Protein AF-0000000068091973 (afdb_homodimer)

Organism: Bordetella pertussis (strain Tohama I / ATCC BAA-589 / NCTC 13251) (NCBI:txid257313)

Solvent-accessible surface area (backbone atoms only — not comparable to full-atom values): 27776 Å² total; per-residue (Å²): 108,66,67,56,51,52,46,43,48,54,31,46,46,68,42,39,32,57,50,50,37,16,45,51,18,22,50,37,46,76,67,64,48,78,69,34,58,70,27,49,50,49,43,35,52,65,46,17,39,17,22,30,44,25,32,40,58,64,66,45,84,70,50,72,66,57,52,51,48,45,39,52,48,40,53,51,23,47,48,49,19,38,54,52,41,38,54,49,31,49,71,72,71,42,65,38,62,67,43,36,42,35,26,42,40,42,20,26,59,53,50,23,33,54,50,29,31,73,74,49,36,70,67,19,29,38,50,27,44,43,33,31,44,52,48,50,51,42,45,54,44,55,41,44,48,53,28,62,86,44,77,59,90,65,37,87,66,35,46,41,53,51,26,41,52,51,24,50,49,34,55,76,66,68,49,84,76,58,65,41,58,47,50,30,18,45,44,37,18,49,32,29,51,45,52,34,21,22,48,48,18,23,49,59,60,65,51,59,72,50,41,39,68,65,3,37,51,40,15,49,46,16,34,54,41,19,34,50,26,18,48,51,44,31,63,73,67,61,51,57,69,65,59,29,36,32,46,26,49,35,30,38,22,25,29,18,66,65,35,25,57,50,23,48,69,52,44,91,50,21,44,29,33,34,12,10,26,48,44,15,41,54,53,37,66,70,41,41,32,58,50,52,52,60,52,74,99,110,68,68,56,50,51,46,42,48,54,31,47,44,65,43,38,32,56,51,49,38,17,45,51,18,21,50,37,46,76,68,64,46,77,71,35,60,70,26,51,51,49,43,33,54,64,44,16,38,17,21,29,43,25,33,38,58,65,63,45,84,69,49,71,67,55,52,51,48,45,38,53,49,41,52,52,22,48,50,50,18,38,54,52,41,38,54,49,30,50,72,70,71,42,64,38,61,67,42,38,42,35,24,40,40,42,20,26,59,56,49,24,34,56,50,28,30,71,72,49,37,70,68,19,28,38,50,27,44,45,32,31,44,53,49,49,49,42,45,55,44,53,40,44,47,54,27,61,87,46,78,59,91,65,37,87,67,33,45,42,51,52,25,41,51,51,25,51,51,34,56,75,66,67,49,85,74,57,66,44,59,48,51,30,19,45,45,37,18,46,32,29,52,45,51,34,22,21,49,49,19,23,51,58,60,65,49,59,75,49,40,38,68,65,3,38,52,39,15,48,45,15,34,53,41,20,33,49,24,18,47,51,43,31,63,74,66,62,50,57,69,65,58,29,36,31,45,26,51,33,31,38,23,25,28,18,66,65,35,24,55,50,23,49,72,52,44,92,50,23,44,28,32,34,12,11,27,48,44,16,40,54,51,38,66,70,41,40,31,60,51,52,54,61,52,72,101

pLDDT: mean 88.25, std 8.77, range [48.44, 98.06]

Secondary structure (DSSP, 8-state):
-HHHHHHHHHHHHHHHHHHHHHHHHHHHHHTT----HHHHHHHIIIIIHHHHHHHHHHH----HHHHHHHHHHHHHHHHHHHHHHHHHHHHTT--HHHHHHHHH-B-IIIIIHHHHHHHHHHHHHHHHHHHHHHHHHIIIIIIHHTSTT---GGGGG-HHHHHHHHHHHHHHTTPPPPHHHHHHHHHHHTTHHHHHHHHHHHHHHHS-STTHHHHHHHHHHHHHHHHHHHHHHHHHHT--HHHHHHHHHHHT--B-HHHHHHHHHH-S-HHHHHHHHHHHHHHHHHHHHHHHHHHH-/-HHHHHHHHHHHHHHHHHHHHHHHHHHHHHTT----HHHHHHHIIIIIHHHHHHHHHHH----HHHHHHHHHHHHHHHHHHHHHHHHHHHHTT--HHHHHHHHH-B-IIIIIHHHHHHHHHHHHHHHHHHHHHHHHHIIIIIIHHTSTT---GGGGG-HHHHHHHHHHHHHHTTPPPPHHHHHHHHHHHTTHHHHHHHHHHHHHHHS-STTHHHHHHHHHHHHHHHHHHHHHHHHHHT--HHHHHHHHHHHT--B-HHHHHHHHHH-S-HHHHHHHHHHHHHHHHHHHHHHHHHHH-

Foldseek 3Di:
DVVVVVLLVVLLVLCVVLVVLLQLLLVCLVVVHDDPLVVLVCLLQQPQLLLLLLLLLQPPPDDPVLLVVLLVLLVQLLVQLLVVLLVVCVVVVHDSLLCSLQQRQFQLFQPVLVLQCSLQNSNLNSSSSSSVLSSQLCNQPPSLVSFPPRDDVCSVVGSNNVSNVVNSVCVVVVPDDDPVSSVSSVVSNVVNHSSSSSSNSNLLSPQDCALLVLLLVSLCSQQVSLLVSLQVSCVVSVRPLSSSLSSNSSSNGFGHPVSLVSSVVRHPCSNSSSSNRNNNNVVCSSCVSVSSVVSSD/DVVVVVLLVVLLVLCVVLVVLLQLLLVCLVVVHDDPLVVLVCLLQQPQLLLLLLLLLLPPPDDPVLLVVLLVLLVQLLVQLLVVLLVVCVVVVHDSLLCSLQQRQFQLFQPVLVLQCSLQNSNLNSSSSSSVLSSQLCNQPPSLVSFPPRDDVCSVVGSNNVSNVVSSVCVVVVPDDDPVSSVSSVVSNVVNHSSSSSSNSNLLSPQDCALLVLLLVSLCSQQVSLLVSLQVSCVVSVRPLSSSLSSNSSSNGFGHPVSLVSSVVRHPCSNSSSNNRNNNNVVCSSCVSVSSVVSSD

Sequence (594 aa):
MLAVVQFYWSAVVLLLPLLACAGIGAYWAKRDYPFGGTFITMLVTTVTTPALVFHTFVTTQLDDRALLAIAGASLLALLACALACAGLLRLFGLPVRTLLPTAFVPNAGNLGLPVSQLAFGDAGLSAAVAFFAVNSFVTHTIAVRMLPGANTPGSWKSPVLLASVAAVTLRALDIPVPDWLVATSRMLGAVTVPLMLLSLGHALALIPANGMRAGAVVAALRLAVGLAAGYAVVWLLGLPDLLAGALALQMAMPCAVVSYMYARRYTDVGDIAAGAVLVSTVVFLLLAPALLWFTRQMLAVVQFYWSAVVLLLPLLACAGIGAYWAKRDYPFGGTFITMLVTTVTTPALVFHTFVTTQLDDRALLAIAGASLLALLACALACAGLLRLFGLPVRTLLPTAFVPNAGNLGLPVSQLAFGDAGLSAAVAFFAVNSFVTHTIAVRMLPGANTPGSWKSPVLLASVAAVTLRALDIPVPDWLVATSRMLGAVTVPLMLLSLGHALALIPANGMRAGAVVAALRLAVGLAAGYAVVWLLGLPDLLAGALALQMAMPCAVVSYMYARRYTDVGDIAAGAVLVSTVVFLLLAPALLWFTRQ

InterPro domains:
  IPR004776 Membrane transport PIN-like [PF03547] (12-150)
  IPR004776 Membrane transport PIN-like [PF03547] (157-289)

Structure (mmCIF, N/CA/C/O backbone):
data_AF-0000000068091973-model_v1
#
loop_
_entity.id
_entity.type
_entity.pdbx_description
1 polymer 'Membrane protein'
#
loop_
_atom_site.group_PDB
_atom_site.id
_atom_site.type_symbol
_atom_site.label_atom_id
_atom_site.label_alt_id
_atom_site.label_comp_id
_atom_site.label_asym_id
_atom_site.label_entity_id
_atom_site.label_seq_id
_atom_site.pdbx_PDB_ins_code
_atom_site.Cartn_x
_atom_site.Cartn_y
_atom_site.Cartn_z
_atom_site.occupancy
_atom_site.B_iso_or_equiv
_atom_site.auth_seq_id
_atom_site.auth_comp_id
_atom_site.auth_asym_id
_atom_site.auth_atom_id
_atom_site.pdbx_PDB_model_num
ATOM 1 N N . MET A 1 1 ? 8.594 35.375 -17.594 1 50.03 1 MET A N 1
ATOM 2 C CA . MET A 1 1 ? 7.285 34.719 -17.719 1 50.03 1 MET A CA 1
ATOM 3 C C . MET A 1 1 ? 7.422 33.281 -18.156 1 50.03 1 MET A C 1
ATOM 5 O O . MET A 1 1 ? 6.805 32.375 -17.578 1 50.03 1 MET A O 1
ATOM 9 N N . LEU A 1 2 ? 8.359 33.031 -19.094 1 57.06 2 LEU A N 1
ATOM 10 C CA . LEU A 1 2 ? 8.562 31.672 -19.609 1 57.06 2 LEU A CA 1
ATOM 11 C C . LEU A 1 2 ? 9.25 30.781 -18.578 1 57.06 2 LEU A C 1
ATOM 13 O O . LEU A 1 2 ? 8.898 29.625 -18.422 1 57.06 2 LEU A O 1
ATOM 17 N N . ALA A 1 3 ? 10.133 31.453 -17.969 1 63.72 3 ALA A N 1
ATOM 18 C CA . ALA A 1 3 ? 10.875 30.734 -16.938 1 63.72 3 ALA A CA 1
ATOM 19 C C . ALA A 1 3 ? 9.969 30.344 -15.781 1 63.72 3 ALA A C 1
ATOM 21 O O . ALA A 1 3 ? 10.102 29.25 -15.227 1 63.72 3 ALA A O 1
ATOM 22 N N . VAL A 1 4 ? 9.039 31.188 -15.398 1 60.78 4 VAL A N 1
ATOM 23 C CA . VAL A 1 4 ? 8.086 30.922 -14.328 1 60.78 4 VAL A CA 1
ATOM 24 C C . VAL A 1 4 ? 7.125 29.812 -14.758 1 60.78 4 VAL A C 1
ATOM 26 O O . VAL A 1 4 ? 6.805 28.922 -13.969 1 60.78 4 VAL A O 1
ATOM 29 N N . VAL A 1 5 ? 6.699 29.922 -15.992 1 70.81 5 VAL A N 1
ATOM 30 C CA . VAL A 1 5 ? 5.785 28.922 -16.531 1 70.81 5 VAL A CA 1
ATOM 31 C C . VAL A 1 5 ? 6.473 27.562 -16.578 1 70.81 5 VAL A C 1
ATOM 33 O O . VAL A 1 5 ? 5.867 26.531 -16.234 1 70.81 5 VAL A O 1
ATOM 36 N N . GLN A 1 6 ? 7.699 27.562 -17.031 1 71.94 6 GLN A N 1
ATOM 37 C CA . GLN A 1 6 ? 8.461 26.328 -17.078 1 71.94 6 GLN A CA 1
ATOM 38 C C . GLN A 1 6 ? 8.656 25.734 -15.688 1 71.94 6 GLN A C 1
ATOM 40 O O . GLN A 1 6 ? 8.578 24.516 -15.508 1 71.94 6 GLN A O 1
ATOM 45 N N . PHE A 1 7 ? 8.867 26.625 -14.859 1 69.38 7 PHE A N 1
ATOM 46 C CA . PHE A 1 7 ? 9.062 26.188 -13.484 1 69.38 7 PHE A CA 1
ATOM 47 C C . PHE A 1 7 ? 7.766 25.609 -12.914 1 69.38 7 PHE A C 1
ATOM 49 O O . PHE A 1 7 ? 7.773 24.547 -12.289 1 69.38 7 PHE A O 1
ATOM 56 N N . TYR A 1 8 ? 6.773 26.359 -13.148 1 72.88 8 TYR A N 1
ATOM 57 C CA . TYR A 1 8 ? 5.473 25.906 -12.656 1 72.88 8 TYR A CA 1
ATOM 58 C C . TYR A 1 8 ? 5.109 24.547 -13.258 1 72.88 8 TYR A C 1
ATOM 60 O O . TYR A 1 8 ? 4.625 23.656 -12.547 1 72.88 8 TYR A O 1
ATOM 68 N N . TRP A 1 9 ? 5.477 24.359 -14.422 1 75.44 9 TRP A N 1
ATOM 69 C CA . TRP A 1 9 ? 5.18 23.094 -15.094 1 75.44 9 TRP A CA 1
ATOM 70 C C . TRP A 1 9 ? 6.008 21.969 -14.5 1 75.44 9 TRP A C 1
ATOM 72 O O . TRP A 1 9 ? 5.496 20.859 -14.281 1 75.44 9 TRP A O 1
ATOM 82 N N . SER A 1 10 ? 7.203 22.281 -14.289 1 72.94 10 SER A N 1
ATOM 83 C CA . SER A 1 10 ? 8.086 21.281 -13.711 1 72.94 10 SER A CA 1
ATOM 84 C C . SER A 1 10 ? 7.609 20.859 -12.32 1 72.94 10 SER A C 1
ATOM 86 O O . SER A 1 10 ? 7.699 19.688 -11.961 1 72.94 10 SER A O 1
ATOM 88 N N . ALA A 1 11 ? 7.082 21.828 -11.672 1 71 11 ALA A N 1
ATOM 89 C CA . ALA A 1 11 ? 6.594 21.547 -10.32 1 71 11 ALA A CA 1
ATOM 90 C C . ALA A 1 11 ? 5.297 20.734 -10.367 1 71 11 ALA A C 1
ATOM 92 O O . ALA A 1 11 ? 5.09 19.844 -9.547 1 71 11 ALA A O 1
ATOM 93 N N . VAL A 1 12 ? 4.535 21.109 -11.312 1 77.38 12 VAL A N 1
ATOM 94 C CA . VAL A 1 12 ? 3.287 20.375 -11.477 1 77.38 12 VAL A CA 1
ATOM 95 C C . VAL A 1 12 ? 3.592 18.922 -11.82 1 77.38 12 VAL A C 1
ATOM 97 O O . VAL A 1 12 ? 2.953 18 -11.297 1 77.38 12 VAL A O 1
ATOM 100 N N . VAL A 1 13 ? 4.531 18.781 -12.594 1 77.25 13 VAL A N 1
ATOM 101 C CA . VAL A 1 13 ? 4.926 17.438 -13.008 1 77.25 13 VAL A CA 1
ATOM 102 C C . VAL A 1 13 ? 5.406 16.656 -11.789 1 77.25 13 VAL A C 1
ATOM 104 O O . VAL A 1 13 ? 5.145 15.453 -11.688 1 77.25 13 VAL A O 1
ATOM 107 N N . LEU A 1 14 ? 5.934 17.375 -10.898 1 75.81 14 LEU A N 1
ATOM 108 C CA . LEU A 1 14 ? 6.438 16.734 -9.688 1 75.81 14 LEU A CA 1
ATOM 109 C C . LEU A 1 14 ? 5.285 16.25 -8.812 1 75.81 14 LEU A C 1
ATOM 111 O O . LEU A 1 14 ? 5.426 15.258 -8.086 1 75.81 14 LEU A O 1
ATOM 115 N N . LEU A 1 15 ? 4.18 16.906 -8.953 1 83.31 15 LEU A N 1
ATOM 116 C CA . LEU A 1 15 ? 3.047 16.578 -8.094 1 83.31 15 LEU A CA 1
ATOM 117 C C . LEU A 1 15 ? 2.098 15.609 -8.797 1 83.31 15 LEU A C 1
ATOM 119 O O . LEU A 1 15 ? 1.145 15.117 -8.188 1 83.31 15 LEU A O 1
ATOM 123 N N . LEU A 1 16 ? 2.371 15.273 -9.969 1 87.62 16 LEU A N 1
ATOM 124 C CA . LEU A 1 16 ? 1.455 14.492 -10.781 1 87.62 16 LEU A CA 1
ATOM 125 C C . LEU A 1 16 ? 1.216 13.117 -10.164 1 87.62 16 LEU A C 1
ATOM 127 O O . LEU A 1 16 ? 0.094 12.609 -10.188 1 87.62 16 LEU A O 1
ATOM 131 N N . PRO A 1 17 ? 2.283 12.484 -9.594 1 88.19 17 PRO A N 1
ATOM 132 C CA . PRO A 1 17 ? 2.004 11.195 -8.953 1 88.19 17 PRO A CA 1
ATOM 133 C C . PRO A 1 17 ? 0.968 11.305 -7.836 1 88.19 17 PRO A C 1
ATOM 135 O O . PRO A 1 17 ? 0.087 10.445 -7.719 1 88.19 17 PRO A O 1
ATOM 138 N N . LEU A 1 18 ? 1.086 12.336 -7.082 1 86.88 18 LEU A N 1
ATOM 139 C CA . LEU A 1 18 ? 0.144 12.539 -5.988 1 86.88 18 LEU A CA 1
ATOM 140 C C . LEU A 1 18 ? -1.254 12.828 -6.523 1 86.88 18 LEU A C 1
ATOM 142 O O . LEU A 1 18 ? -2.238 12.273 -6.031 1 86.88 18 LEU A O 1
ATOM 146 N N . LEU A 1 19 ? -1.285 13.664 -7.539 1 88.5 19 LEU A N 1
ATOM 147 C CA . LEU A 1 19 ? -2.557 14.031 -8.148 1 88.5 19 LEU A CA 1
ATOM 148 C C . LEU A 1 19 ? -3.201 12.828 -8.828 1 88.5 19 LEU A C 1
ATOM 150 O O . LEU A 1 19 ? -4.426 12.688 -8.828 1 88.5 19 LEU A O 1
ATOM 154 N N . ALA A 1 20 ? -2.377 12.023 -9.406 1 93 20 ALA A N 1
ATOM 155 C CA . ALA A 1 20 ? -2.889 10.82 -10.055 1 93 20 ALA A CA 1
ATOM 156 C C . ALA A 1 20 ? -3.535 9.875 -9.047 1 93 20 ALA A C 1
ATOM 158 O O . ALA A 1 20 ? -4.625 9.352 -9.289 1 93 20 ALA A O 1
ATOM 159 N N . CYS A 1 21 ? -2.898 9.641 -7.93 1 92.31 21 CYS A N 1
ATOM 160 C CA . CYS A 1 21 ? -3.451 8.773 -6.898 1 92.31 21 CYS A CA 1
ATOM 161 C C . CYS A 1 21 ? -4.758 9.336 -6.355 1 92.31 21 CYS A C 1
ATOM 163 O O . CYS A 1 21 ? -5.754 8.625 -6.254 1 92.31 21 CYS A O 1
ATOM 165 N N . ALA A 1 22 ? -4.719 10.625 -6.031 1 90.19 22 ALA A N 1
ATOM 166 C CA . ALA A 1 22 ? -5.938 11.273 -5.547 1 90.19 22 ALA A CA 1
ATOM 167 C C . ALA A 1 22 ? -7.035 11.234 -6.605 1 90.19 22 ALA A C 1
ATOM 169 O O . ALA A 1 22 ? -8.211 11.086 -6.281 1 90.19 22 ALA A O 1
ATOM 170 N N . GLY A 1 23 ? -6.633 11.43 -7.836 1 94.12 23 GLY A N 1
ATOM 171 C CA . GLY A 1 23 ? -7.59 11.375 -8.93 1 94.12 23 GLY A CA 1
ATOM 172 C C . GLY A 1 23 ? -8.289 10.031 -9.039 1 94.12 23 GLY A C 1
ATOM 173 O O . GLY A 1 23 ? -9.492 9.977 -9.312 1 94.12 23 GLY A O 1
ATOM 174 N N . ILE A 1 24 ? -7.582 8.984 -8.906 1 95.94 24 ILE A N 1
ATOM 175 C CA . ILE A 1 24 ? -8.172 7.652 -8.93 1 95.94 24 ILE A CA 1
ATOM 176 C C . ILE A 1 24 ? -9.203 7.523 -7.812 1 95.94 24 ILE A C 1
ATOM 178 O O . ILE A 1 24 ? -10.305 7.012 -8.031 1 95.94 24 ILE A O 1
ATOM 182 N N . GLY A 1 25 ? -8.82 7.984 -6.621 1 94.31 25 GLY A N 1
ATOM 183 C CA . GLY A 1 25 ? -9.781 7.98 -5.527 1 94.31 25 GLY A CA 1
ATOM 184 C C . GLY A 1 25 ? -11.039 8.766 -5.832 1 94.31 25 GLY A C 1
ATOM 185 O O . GLY A 1 25 ? -12.148 8.297 -5.566 1 94.31 25 GLY A O 1
ATOM 186 N N . ALA A 1 26 ? -10.859 9.898 -6.402 1 94.12 26 ALA A N 1
ATOM 187 C CA . ALA A 1 26 ? -11.992 10.742 -6.766 1 94.12 26 ALA A CA 1
ATOM 188 C C . ALA A 1 26 ? -12.867 10.062 -7.82 1 94.12 26 ALA A C 1
ATOM 190 O O . ALA A 1 26 ? -14.102 10.109 -7.738 1 94.12 26 ALA A O 1
ATOM 191 N N . TYR A 1 27 ? -12.188 9.477 -8.758 1 96.62 27 TYR A N 1
ATOM 192 C CA . TYR A 1 27 ? -12.906 8.75 -9.805 1 96.62 27 TYR A CA 1
ATOM 193 C C . TYR A 1 27 ? -13.742 7.621 -9.211 1 96.62 27 TYR A C 1
ATOM 195 O O . TYR A 1 27 ? -14.883 7.406 -9.617 1 96.62 27 TYR A O 1
ATOM 203 N N . TRP A 1 28 ? -13.188 6.887 -8.328 1 95.75 28 TRP A N 1
ATOM 204 C CA . TRP A 1 28 ? -13.906 5.789 -7.695 1 95.75 28 TRP A CA 1
ATOM 205 C C . TRP A 1 28 ? -15.117 6.301 -6.926 1 95.75 28 TRP A C 1
ATOM 207 O O . TRP A 1 28 ? -16.172 5.652 -6.902 1 95.75 28 TRP A O 1
ATOM 217 N N . ALA A 1 29 ? -14.922 7.43 -6.273 1 93.94 29 ALA A N 1
ATOM 218 C CA . ALA A 1 29 ? -16.047 8.031 -5.559 1 93.94 29 ALA A CA 1
ATOM 219 C C . ALA A 1 29 ? 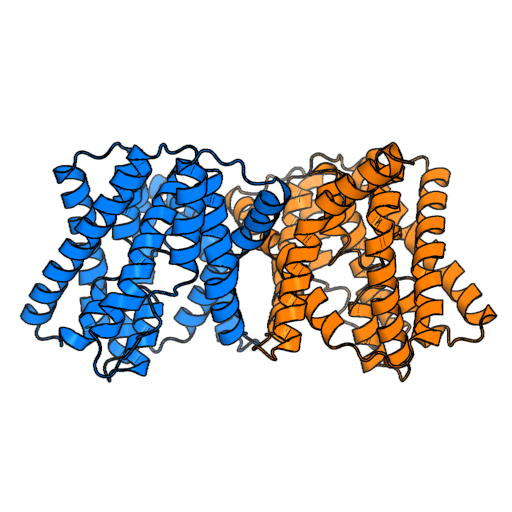-17.172 8.398 -6.52 1 93.94 29 ALA A C 1
ATOM 221 O O . ALA A 1 29 ? -18.328 8.078 -6.262 1 93.94 29 ALA A O 1
ATOM 222 N N . LYS A 1 30 ? -16.875 8.992 -7.594 1 94.5 30 LYS A N 1
ATOM 223 C CA . LYS A 1 30 ? -17.859 9.461 -8.555 1 94.5 30 LYS A CA 1
ATOM 224 C C . LYS A 1 30 ? -18.578 8.289 -9.219 1 94.5 30 LYS A C 1
ATOM 226 O O . LYS A 1 30 ? -19.766 8.398 -9.578 1 94.5 30 LYS A O 1
ATOM 231 N N . ARG A 1 31 ? -17.938 7.191 -9.375 1 95.62 31 ARG A N 1
ATOM 232 C CA . ARG A 1 31 ? -18.531 6.016 -10.008 1 95.62 31 ARG A CA 1
ATOM 233 C C . ARG A 1 31 ? -19.203 5.117 -8.977 1 95.62 31 ARG A C 1
ATOM 235 O O . ARG A 1 31 ? -19.766 4.07 -9.328 1 95.62 31 ARG A O 1
ATOM 242 N N . ASP A 1 32 ? -19.062 5.461 -7.762 1 93.31 32 ASP A N 1
ATOM 243 C CA . ASP A 1 32 ? -19.688 4.738 -6.648 1 93.31 32 ASP A CA 1
ATOM 244 C C . ASP A 1 32 ? -19.141 3.311 -6.559 1 93.31 32 ASP A C 1
ATOM 246 O O . ASP A 1 32 ? -19.922 2.363 -6.402 1 93.31 32 ASP A O 1
ATOM 250 N N . TYR A 1 33 ? -17.906 3.207 -6.84 1 92.44 33 TYR A N 1
ATOM 251 C CA . TYR A 1 33 ? -17.266 1.912 -6.633 1 92.44 33 TYR A CA 1
ATOM 252 C C . TYR A 1 33 ? -17.094 1.611 -5.148 1 92.44 33 TYR A C 1
ATOM 254 O O . TYR A 1 33 ? -17.062 2.527 -4.324 1 92.44 33 TYR A O 1
ATOM 262 N N . PRO A 1 34 ? -17.125 0.34 -4.836 1 89.94 34 PRO A N 1
ATOM 263 C CA . PRO A 1 34 ? -16.875 0.006 -3.432 1 89.94 34 PRO A CA 1
ATOM 264 C C . PRO A 1 34 ? -15.57 0.614 -2.91 1 89.94 34 PRO A C 1
ATOM 266 O O . PRO A 1 34 ? -14.531 0.501 -3.561 1 89.94 34 PRO A O 1
ATOM 269 N N . PHE A 1 35 ? -15.867 1.402 -1.882 1 87 35 PHE A N 1
ATOM 270 C CA . PHE A 1 35 ? -14.711 2.041 -1.261 1 87 35 PHE A CA 1
ATOM 271 C C . PHE A 1 35 ? -14.617 1.669 0.214 1 87 35 PHE A C 1
ATOM 273 O O . PHE A 1 35 ? -15.633 1.606 0.911 1 87 35 PHE A O 1
ATOM 280 N N . GLY A 1 36 ? -13.797 0.913 0.688 1 87.5 36 GLY A N 1
ATOM 281 C CA . GLY A 1 36 ? -13.531 0.429 2.033 1 87.5 36 GLY A CA 1
ATOM 282 C C . GLY A 1 36 ? -12.953 1.49 2.945 1 87.5 36 GLY A C 1
ATOM 283 O O . GLY A 1 36 ? -11.898 1.284 3.551 1 87.5 36 GLY A O 1
ATOM 284 N N . GLY A 1 37 ? -13.758 2.547 3.104 1 86.56 37 GLY A N 1
ATOM 285 C CA . GLY A 1 37 ? -13.25 3.664 3.889 1 86.56 37 GLY A CA 1
ATOM 286 C C . GLY A 1 37 ? -12.875 3.273 5.305 1 86.56 37 GLY A C 1
ATOM 287 O O . GLY A 1 37 ? -11.812 3.656 5.797 1 86.56 37 GLY A O 1
ATOM 288 N N . THR A 1 38 ? -13.758 2.543 5.98 1 86.62 38 THR A N 1
ATOM 289 C CA . THR A 1 38 ? -13.492 2.102 7.344 1 86.62 38 THR A CA 1
ATOM 290 C C . THR A 1 38 ? -12.266 1.203 7.398 1 86.62 38 THR A C 1
ATOM 292 O O . THR A 1 38 ? -11.422 1.341 8.289 1 86.62 38 THR A O 1
ATOM 295 N N . PHE A 1 39 ? -12.125 0.363 6.484 1 92.19 39 PHE A N 1
ATOM 296 C CA . PHE A 1 39 ? -10.961 -0.514 6.391 1 92.19 39 PHE A CA 1
ATOM 297 C C . PHE A 1 39 ? -9.688 0.297 6.199 1 92.19 39 PHE A C 1
ATOM 299 O O . PHE A 1 39 ? -8.695 0.075 6.895 1 92.19 39 PHE A O 1
ATOM 306 N N . ILE A 1 40 ? -9.719 1.221 5.23 1 91.19 40 ILE A N 1
ATOM 307 C CA . ILE A 1 40 ? -8.539 2.027 4.926 1 91.19 40 ILE A CA 1
ATOM 308 C C . ILE A 1 40 ? -8.102 2.795 6.176 1 91.19 40 ILE A C 1
ATOM 310 O O . ILE A 1 40 ? -6.922 2.795 6.527 1 91.19 40 ILE A O 1
ATOM 314 N N . THR A 1 41 ? -9.047 3.379 6.785 1 82.75 41 THR A N 1
ATOM 315 C CA . THR A 1 41 ? -8.75 4.188 7.961 1 82.75 41 THR A CA 1
ATOM 316 C C . THR A 1 41 ? -8.109 3.334 9.055 1 82.75 41 THR A C 1
ATOM 318 O O . THR A 1 41 ? -7.09 3.715 9.633 1 82.75 41 THR A O 1
ATOM 321 N N . MET A 1 42 ? -8.688 2.238 9.312 1 87.94 42 MET A N 1
ATOM 322 C CA . MET A 1 42 ? -8.156 1.358 10.344 1 87.94 42 MET A CA 1
ATOM 323 C C . MET A 1 42 ? -6.773 0.84 9.969 1 87.94 42 MET A C 1
ATOM 325 O O . MET A 1 42 ? -5.863 0.816 10.797 1 87.94 42 MET A O 1
ATOM 329 N N . LEU A 1 43 ? -6.641 0.429 8.758 1 92.81 43 LEU A N 1
ATOM 330 C CA . LEU A 1 43 ? -5.363 -0.103 8.297 1 92.81 43 LEU A CA 1
ATOM 331 C C . LEU A 1 43 ? -4.27 0.953 8.398 1 92.81 43 LEU A C 1
ATOM 333 O O . LEU A 1 43 ? -3.189 0.685 8.93 1 92.81 43 LEU A O 1
ATOM 337 N N . VAL A 1 44 ? -4.523 2.111 7.914 1 88.81 44 VAL A N 1
ATOM 338 C CA . VAL A 1 44 ? -3.529 3.178 7.844 1 88.81 44 VAL A CA 1
ATOM 339 C C . VAL A 1 44 ? -3.178 3.648 9.25 1 88.81 44 VAL A C 1
ATOM 341 O O . VAL A 1 44 ? -2.004 3.859 9.57 1 88.81 44 VAL A O 1
ATOM 344 N N . THR A 1 45 ? -4.133 3.764 10.117 1 83.94 45 THR A N 1
ATOM 345 C CA . THR A 1 45 ? -3.898 4.352 11.43 1 83.94 45 THR A CA 1
ATOM 346 C C . THR A 1 45 ? -3.256 3.334 12.367 1 83.94 45 THR A C 1
ATOM 348 O O . THR A 1 45 ? -2.463 3.699 13.234 1 83.94 45 THR A O 1
ATOM 351 N N . THR A 1 46 ? -3.592 2.076 12.188 1 90.12 46 THR A N 1
ATOM 352 C CA . THR A 1 46 ? -3.17 1.127 13.211 1 90.12 46 THR A CA 1
ATOM 353 C C . THR A 1 46 ? -1.998 0.284 12.719 1 90.12 46 THR A C 1
ATOM 355 O O . THR A 1 46 ? -1.262 -0.296 13.516 1 90.12 46 THR A O 1
ATOM 358 N N . VAL A 1 47 ? -1.805 0.267 11.438 1 95 47 VAL A N 1
ATOM 359 C CA . VAL A 1 47 ? -0.801 -0.683 10.969 1 95 47 VAL A CA 1
ATOM 360 C C . VAL A 1 47 ? 0.236 0.041 10.109 1 95 47 VAL A C 1
ATOM 362 O O . VAL A 1 47 ? 1.406 0.137 10.492 1 95 47 VAL A O 1
ATOM 365 N N . THR A 1 48 ? -0.198 0.627 8.992 1 94.19 48 THR A N 1
ATOM 366 C CA . THR A 1 48 ? 0.764 1.02 7.969 1 94.19 48 THR A CA 1
ATOM 367 C C . THR A 1 48 ? 1.457 2.324 8.352 1 94.19 48 THR A C 1
ATOM 369 O O . THR A 1 48 ? 2.641 2.512 8.062 1 94.19 48 THR A O 1
ATOM 372 N N . THR A 1 49 ? 0.734 3.258 8.961 1 88.69 49 THR A N 1
ATOM 373 C CA . THR A 1 49 ? 1.379 4.5 9.375 1 88.69 49 THR A CA 1
ATOM 374 C C . THR A 1 49 ? 2.379 4.242 10.5 1 88.69 49 THR A C 1
ATOM 376 O O . THR A 1 49 ? 3.514 4.719 10.445 1 88.69 49 THR A O 1
ATOM 379 N N . PRO A 1 50 ? 1.969 3.57 11.523 1 92.19 50 PRO A N 1
ATOM 380 C CA . PRO A 1 50 ? 2.971 3.225 12.531 1 92.19 50 PRO A CA 1
ATOM 381 C C . PRO A 1 50 ? 4.191 2.523 11.938 1 92.19 50 PRO A C 1
ATOM 383 O O . PRO A 1 50 ? 5.32 2.783 12.359 1 92.19 50 PRO A O 1
ATOM 386 N N . ALA A 1 51 ? 3.949 1.649 11.008 1 95.12 51 ALA A N 1
ATOM 387 C CA . ALA A 1 51 ? 5.062 0.975 10.344 1 95.12 51 ALA A CA 1
ATOM 388 C C . ALA A 1 51 ? 5.945 1.974 9.602 1 95.12 51 ALA A C 1
ATOM 390 O O . ALA A 1 51 ? 7.172 1.861 9.625 1 95.12 51 ALA A O 1
ATOM 391 N N . LEU A 1 52 ? 5.352 2.863 8.938 1 90.62 52 LEU A N 1
ATOM 392 C CA . LEU A 1 52 ? 6.09 3.893 8.211 1 90.62 52 LEU A CA 1
ATOM 393 C C . LEU A 1 52 ? 6.949 4.719 9.164 1 90.62 52 LEU A C 1
ATOM 395 O O . LEU A 1 52 ? 8.125 4.957 8.891 1 90.62 52 LEU A O 1
ATOM 399 N N . VAL A 1 53 ? 6.316 5.152 10.227 1 89.12 53 VAL A N 1
ATOM 400 C CA . VAL A 1 53 ? 7.008 5.969 11.219 1 89.12 53 VAL A CA 1
ATOM 401 C C . VAL A 1 53 ? 8.18 5.184 11.805 1 89.12 53 VAL A C 1
ATOM 403 O O . VAL A 1 53 ? 9.305 5.695 11.883 1 89.12 53 VAL A O 1
ATOM 406 N N . PHE A 1 54 ? 7.879 3.959 12.219 1 93.81 54 PHE A N 1
ATOM 407 C CA . PHE A 1 54 ? 8.922 3.1 12.766 1 93.81 54 PHE A CA 1
ATOM 408 C C . PHE A 1 54 ? 10.062 2.926 11.766 1 93.81 54 PHE A C 1
ATOM 410 O O . PHE A 1 54 ? 11.227 3.119 12.109 1 93.81 54 PHE A O 1
ATOM 417 N N . HIS A 1 55 ? 9.766 2.6 10.57 1 92.69 55 HIS A N 1
ATOM 418 C CA . HIS A 1 55 ? 10.766 2.377 9.531 1 92.69 55 HIS A CA 1
ATOM 419 C C . HIS A 1 55 ? 11.602 3.633 9.289 1 92.69 55 HIS A C 1
ATOM 421 O O . HIS A 1 55 ? 12.828 3.561 9.188 1 92.69 55 HIS A O 1
ATOM 427 N N . THR A 1 56 ? 10.945 4.707 9.133 1 87.31 56 THR A N 1
ATOM 428 C CA . THR A 1 56 ? 11.609 5.969 8.82 1 87.31 56 THR A CA 1
ATOM 429 C C . THR A 1 56 ? 12.594 6.352 9.922 1 87.31 56 THR A C 1
ATOM 431 O O . THR A 1 56 ? 13.727 6.75 9.641 1 87.31 56 THR A O 1
ATOM 434 N N . PHE A 1 57 ? 12.203 6.16 11.148 1 88.19 57 PHE A N 1
ATOM 435 C CA . PHE A 1 57 ? 13.055 6.578 12.258 1 88.19 57 PHE A CA 1
ATOM 436 C C . PHE A 1 57 ? 14.227 5.617 12.43 1 88.19 57 PHE A C 1
ATOM 438 O O . PHE A 1 57 ? 15.328 6.031 12.797 1 88.19 57 PHE A O 1
ATOM 445 N N . VAL A 1 58 ? 13.984 4.402 12.172 1 90.88 58 VAL A N 1
ATOM 446 C CA . VAL A 1 58 ? 15.055 3.438 12.398 1 90.88 58 VAL A CA 1
ATOM 447 C C . VAL A 1 58 ? 16.047 3.479 11.242 1 90.88 58 VAL A C 1
ATOM 449 O O . VAL A 1 58 ? 17.188 3.02 11.367 1 90.88 58 VAL A O 1
ATOM 452 N N . THR A 1 59 ? 15.68 4.004 10.133 1 87.88 59 THR A N 1
ATOM 453 C CA . THR A 1 59 ? 16.562 3.967 8.977 1 87.88 59 THR A CA 1
ATOM 454 C C . THR A 1 59 ? 17.062 5.371 8.633 1 87.88 59 THR A C 1
ATOM 456 O O . THR A 1 59 ? 17.938 5.535 7.777 1 87.88 59 THR A O 1
ATOM 459 N N . THR A 1 60 ? 16.5 6.332 9.242 1 85.44 60 THR A N 1
ATOM 460 C CA . THR A 1 60 ? 16.844 7.703 8.891 1 85.44 60 THR A CA 1
ATOM 461 C C . THR A 1 60 ? 18.312 7.98 9.188 1 85.44 60 THR A C 1
ATOM 463 O O . THR A 1 60 ? 18.906 7.383 10.094 1 85.44 60 THR A O 1
ATOM 466 N N . GLN A 1 61 ? 18.828 8.906 8.352 1 81.88 61 GLN A N 1
ATOM 467 C CA . GLN A 1 61 ? 20.203 9.328 8.555 1 81.88 61 GLN A CA 1
ATOM 468 C C . GLN A 1 61 ? 20.281 10.594 9.406 1 81.88 61 GLN A C 1
ATOM 470 O O . GLN A 1 61 ? 21.359 11.062 9.742 1 81.88 61 GLN A O 1
ATOM 475 N N . LEU A 1 62 ? 19.141 11.148 9.719 1 84.31 62 LEU A N 1
ATOM 476 C CA . LEU A 1 62 ? 19.125 12.32 10.586 1 84.31 62 LEU A CA 1
ATOM 477 C C . LEU A 1 62 ? 19.625 11.969 11.984 1 84.31 62 LEU A C 1
ATOM 479 O O . LEU A 1 62 ? 19.297 10.898 12.508 1 84.31 62 LEU A O 1
ATOM 483 N N . ASP A 1 63 ? 20.484 12.789 12.477 1 86 63 ASP A N 1
ATOM 484 C CA . ASP A 1 63 ? 20.969 12.531 13.828 1 86 63 ASP A CA 1
ATOM 485 C C . ASP A 1 63 ? 19.906 12.852 14.875 1 86 63 ASP A C 1
ATOM 487 O O . ASP A 1 63 ? 18.875 13.469 14.555 1 86 63 ASP A O 1
ATOM 491 N N . ASP A 1 64 ? 20.141 12.445 16.125 1 84.56 64 ASP A N 1
ATOM 492 C CA . ASP A 1 64 ? 19.172 12.578 17.203 1 84.56 64 ASP A CA 1
ATOM 493 C C . ASP A 1 64 ? 18.906 14.047 17.516 1 84.56 64 ASP A C 1
ATOM 495 O O . ASP A 1 64 ? 17.781 14.414 17.875 1 84.56 64 ASP A O 1
ATOM 499 N N . ARG A 1 65 ? 19.859 14.82 17.375 1 86.12 65 ARG A N 1
ATOM 500 C CA . ARG A 1 65 ? 19.703 16.25 17.641 1 86.12 65 ARG A CA 1
ATOM 501 C C . ARG A 1 65 ? 18.766 16.891 16.625 1 86.12 65 ARG A C 1
ATOM 503 O O . ARG A 1 65 ? 17.938 17.719 16.969 1 86.12 65 ARG A O 1
ATOM 510 N N . ALA A 1 66 ? 18.953 16.516 15.383 1 88.06 66 ALA A N 1
ATOM 511 C CA . ALA A 1 66 ? 18.094 17.016 14.32 1 88.06 66 ALA A CA 1
ATOM 512 C C . ALA A 1 66 ? 16.641 16.578 14.531 1 88.06 66 ALA A C 1
ATOM 514 O O . ALA A 1 66 ? 15.719 17.359 14.328 1 88.06 66 ALA A O 1
ATOM 515 N N . LEU A 1 67 ? 16.484 15.367 14.93 1 86.62 67 LEU A N 1
ATOM 516 C CA . LEU A 1 67 ? 15.141 14.836 15.164 1 86.62 67 LEU A CA 1
ATOM 517 C C . LEU A 1 67 ? 14.469 15.555 16.328 1 86.62 67 LEU A C 1
ATOM 519 O O . LEU A 1 67 ? 13.281 15.883 16.25 1 86.62 67 LEU A O 1
ATOM 523 N N . LEU A 1 68 ? 15.195 15.82 17.359 1 87.12 68 LEU A N 1
ATOM 524 C CA . LEU A 1 68 ? 14.664 16.547 18.5 1 87.12 68 LEU A CA 1
ATOM 525 C C . LEU A 1 68 ? 14.352 18 18.125 1 87.12 68 LEU A C 1
ATOM 527 O O . LEU A 1 68 ? 13.352 18.562 18.594 1 87.12 68 LEU A O 1
ATOM 531 N N . ALA A 1 69 ? 15.203 18.562 17.328 1 91.69 69 ALA A N 1
ATOM 532 C CA . ALA A 1 69 ? 15.008 19.938 16.875 1 91.69 69 ALA A CA 1
ATOM 533 C C . ALA A 1 69 ? 13.719 20.062 16.062 1 91.69 69 ALA A C 1
ATOM 535 O O . ALA A 1 69 ? 12.945 21 16.266 1 91.69 69 ALA A O 1
ATOM 536 N N . ILE A 1 70 ? 13.562 19.141 15.203 1 91.69 70 ILE A N 1
ATOM 537 C CA . ILE A 1 70 ? 12.383 19.203 14.352 1 91.69 70 ILE A CA 1
ATOM 538 C C . ILE A 1 70 ? 11.133 18.922 15.18 1 91.69 70 ILE A C 1
ATOM 540 O O . ILE A 1 70 ? 10.07 19.5 14.93 1 91.69 70 ILE A O 1
ATOM 544 N N . ALA A 1 71 ? 11.211 18 16.094 1 91.44 71 ALA A N 1
ATOM 545 C CA . ALA A 1 71 ? 10.078 17.703 16.969 1 91.44 71 ALA A CA 1
ATOM 546 C C . ALA A 1 71 ? 9.68 18.938 17.781 1 91.44 71 ALA A C 1
ATOM 548 O O . ALA A 1 71 ? 8.5 19.297 17.844 1 91.44 71 ALA A O 1
ATOM 549 N N . GLY A 1 72 ? 10.633 19.547 18.391 1 94 72 GLY A N 1
ATOM 550 C CA . GLY A 1 72 ? 10.383 20.766 19.141 1 94 72 GLY A CA 1
ATOM 551 C C . GLY A 1 72 ? 9.867 21.906 18.281 1 94 72 GLY A C 1
ATOM 552 O O . GLY A 1 72 ? 8.93 22.594 18.672 1 94 72 GLY A O 1
ATOM 553 N N . ALA A 1 73 ? 10.492 22.078 17.172 1 96.69 73 ALA A N 1
ATOM 554 C CA . ALA A 1 73 ? 10.07 23.125 16.234 1 96.69 73 ALA A CA 1
ATOM 555 C C . ALA A 1 73 ? 8.641 22.891 15.773 1 96.69 73 ALA A C 1
ATOM 557 O O . ALA A 1 73 ? 7.883 23.844 15.578 1 96.69 73 ALA A O 1
ATOM 558 N N . SER A 1 74 ? 8.32 21.641 15.531 1 96.94 74 SER A N 1
ATOM 559 C CA . SER A 1 74 ? 6.973 21.281 15.102 1 96.94 74 SER A CA 1
ATOM 560 C C . SER A 1 74 ? 5.938 21.688 16.156 1 96.94 74 SER A C 1
ATOM 562 O O . SER A 1 74 ? 4.895 22.25 15.82 1 96.94 74 SER A O 1
ATOM 564 N N . LEU A 1 75 ? 6.242 21.391 17.406 1 96.19 75 LEU A N 1
ATOM 565 C CA . LEU A 1 75 ? 5.332 21.734 18.5 1 96.19 75 LEU A CA 1
ATOM 566 C C . LEU A 1 75 ? 5.145 23.25 18.594 1 96.19 75 LEU A C 1
ATOM 568 O O . LEU A 1 75 ? 4.02 23.734 18.766 1 96.19 75 LEU A O 1
ATOM 572 N N . LEU A 1 76 ? 6.195 23.906 18.469 1 97.31 76 LEU A N 1
ATOM 573 C CA . LEU A 1 76 ? 6.156 25.359 18.562 1 97.31 76 LEU A CA 1
ATOM 574 C C . LEU A 1 76 ? 5.367 25.953 17.391 1 97.31 76 LEU A C 1
ATOM 576 O O . LEU A 1 76 ? 4.578 26.875 17.578 1 97.31 76 LEU A O 1
ATOM 580 N N . ALA A 1 77 ? 5.609 25.453 16.203 1 97.75 77 ALA A N 1
ATOM 581 C CA . ALA A 1 77 ? 4.926 25.938 15.008 1 97.75 77 ALA A CA 1
ATOM 582 C C . ALA A 1 77 ? 3.426 25.672 15.086 1 97.75 77 ALA A C 1
ATOM 584 O O . ALA A 1 77 ? 2.611 26.516 14.727 1 97.75 77 ALA A O 1
ATOM 585 N N . LEU A 1 78 ? 3.1 24.5 15.508 1 97.62 78 LEU A N 1
ATOM 586 C CA . LEU A 1 78 ? 1.692 24.141 15.656 1 97.62 78 LEU A CA 1
ATOM 587 C C . LEU A 1 78 ? 1.011 25.016 16.703 1 97.62 78 LEU A C 1
ATOM 589 O O . LEU A 1 78 ? -0.126 25.453 16.5 1 97.62 78 LEU A O 1
ATOM 593 N N . LEU A 1 79 ? 1.696 25.234 17.812 1 97.19 79 LEU A N 1
ATOM 594 C CA . LEU A 1 79 ? 1.156 26.094 18.859 1 97.19 79 LEU A CA 1
ATOM 595 C C . LEU A 1 79 ? 0.959 27.516 18.359 1 97.19 79 LEU A C 1
ATOM 597 O O . LEU A 1 79 ? -0.086 28.125 18.609 1 97.19 79 LEU A O 1
ATOM 601 N N . ALA A 1 80 ? 1.987 28 17.734 1 97.81 80 ALA A N 1
ATOM 602 C CA . ALA A 1 80 ? 1.893 29.359 17.172 1 97.81 80 ALA A CA 1
ATOM 603 C C . ALA A 1 80 ? 0.738 29.453 16.188 1 97.81 80 ALA A C 1
ATOM 605 O O . ALA A 1 80 ? -0.003 30.438 16.188 1 97.81 80 ALA A O 1
ATOM 606 N N . CYS A 1 81 ? 0.632 28.5 15.336 1 97.75 81 CYS A N 1
ATOM 607 C CA . CYS A 1 81 ? -0.445 28.469 14.352 1 97.75 81 CYS A CA 1
ATOM 608 C C . CYS A 1 81 ? -1.806 28.391 15.039 1 97.75 81 CYS A C 1
ATOM 610 O O . CYS A 1 81 ? -2.74 29.094 14.641 1 97.75 81 CYS A O 1
ATOM 612 N N . ALA A 1 82 ? -1.947 27.562 16.031 1 97.56 82 ALA A N 1
ATOM 613 C CA . ALA A 1 82 ? -3.203 27.406 16.766 1 97.56 82 ALA A CA 1
ATOM 614 C C . ALA A 1 82 ? -3.623 28.703 17.422 1 97.56 82 ALA A C 1
ATOM 616 O O . ALA A 1 82 ? -4.789 29.109 17.344 1 97.56 82 ALA A O 1
ATOM 617 N N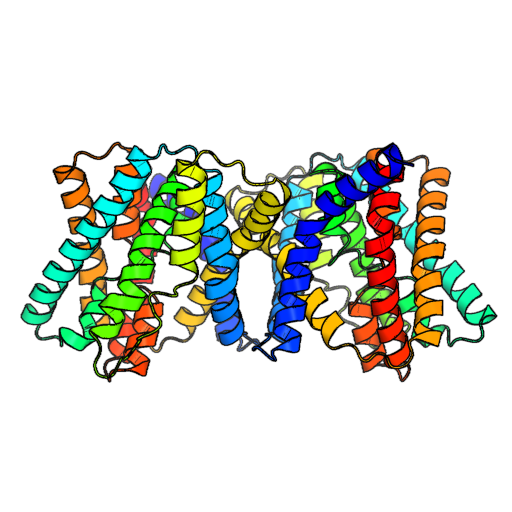 . LEU A 1 83 ? -2.703 29.359 18.062 1 97.44 83 LEU A N 1
ATOM 618 C CA . LEU A 1 83 ? -2.994 30.594 18.766 1 97.44 83 LEU A CA 1
ATOM 619 C C . LEU A 1 83 ? -3.396 31.688 17.781 1 97.44 83 LEU A C 1
ATOM 621 O O . LEU A 1 83 ? -4.359 32.438 18.016 1 97.44 83 LEU A O 1
ATOM 625 N N . ALA A 1 84 ? -2.658 31.797 16.703 1 98.06 84 ALA A N 1
ATOM 626 C CA . ALA A 1 84 ? -2.979 32.812 15.695 1 98.06 84 ALA A CA 1
ATOM 627 C C . ALA A 1 84 ? -4.34 32.531 15.07 1 98.06 84 ALA A C 1
ATOM 629 O O . ALA A 1 84 ? -5.129 33.469 14.859 1 98.06 84 ALA A O 1
ATOM 630 N N . CYS A 1 85 ? -4.598 31.281 14.727 1 97.81 85 CYS A N 1
ATOM 631 C CA . CYS A 1 85 ? -5.879 30.922 14.125 1 97.81 85 CYS A CA 1
ATOM 632 C C . CYS A 1 85 ? -7.027 31.172 15.094 1 97.81 85 CYS A C 1
ATOM 634 O O . CYS A 1 85 ? -8.109 31.609 14.688 1 97.81 85 CYS A O 1
ATOM 636 N N . ALA A 1 86 ? -6.828 30.891 16.391 1 97.25 86 ALA A N 1
ATOM 637 C CA . ALA A 1 86 ? -7.855 31.156 17.406 1 97.25 86 ALA A CA 1
ATOM 638 C C . ALA A 1 86 ? -8.219 32.625 17.438 1 97.25 86 ALA A C 1
ATOM 640 O O . ALA A 1 86 ? -9.398 33 17.469 1 97.25 86 ALA A O 1
ATOM 641 N N . GLY A 1 87 ? -7.211 33.469 17.484 1 97.62 87 GLY A N 1
ATOM 642 C CA . GLY A 1 87 ? -7.441 34.906 17.484 1 97.62 87 GLY A CA 1
ATOM 643 C C . GLY A 1 87 ? -8.156 35.375 16.234 1 97.62 87 GLY A C 1
ATOM 644 O O . GLY A 1 87 ? -9.062 36.219 16.312 1 97.62 87 GLY A O 1
ATOM 645 N N . LEU A 1 88 ? -7.77 34.906 15.062 1 97.5 88 LEU A N 1
ATOM 646 C CA . LEU A 1 88 ? -8.336 35.344 13.797 1 97.5 88 LEU A CA 1
ATOM 647 C C . LEU A 1 88 ? -9.75 34.812 13.609 1 97.5 88 LEU A C 1
ATOM 649 O O . LEU A 1 88 ? -10.602 35.5 13.039 1 97.5 88 LEU A O 1
ATOM 653 N N . LEU A 1 89 ? -9.961 33.562 14.023 1 96.88 89 LEU A N 1
ATOM 654 C CA . LEU A 1 89 ? -11.32 33.031 13.977 1 96.88 89 LEU A CA 1
ATOM 655 C C . LEU A 1 89 ? -12.266 33.938 14.797 1 96.88 89 LEU A C 1
ATOM 657 O O . LEU A 1 89 ? -13.367 34.25 14.352 1 96.88 89 LEU A O 1
ATOM 661 N N . ARG A 1 90 ? -11.805 34.281 15.961 1 96.44 90 ARG A N 1
ATOM 662 C CA . ARG A 1 90 ? -12.594 35.156 16.812 1 96.44 90 ARG A CA 1
ATOM 663 C C . ARG A 1 90 ? -12.836 36.5 16.125 1 96.44 90 ARG A C 1
ATOM 665 O O . ARG A 1 90 ? -13.938 37.031 16.172 1 96.44 90 ARG A O 1
ATOM 672 N N . LEU A 1 91 ? -11.812 37 15.531 1 95.75 91 LEU A N 1
ATOM 673 C CA . LEU A 1 91 ? -11.898 38.312 14.844 1 95.75 91 LEU A CA 1
ATOM 674 C C . LEU A 1 91 ? -12.891 38.219 13.688 1 95.75 91 LEU A C 1
ATOM 676 O O . LEU A 1 91 ? -13.57 39.219 13.383 1 95.75 91 LEU A O 1
ATOM 680 N N . PHE A 1 92 ? -12.961 37.125 12.984 1 94.62 92 PHE A N 1
ATOM 681 C CA . PHE A 1 92 ? -13.836 36.969 11.836 1 94.62 92 PHE A CA 1
ATOM 682 C C . PHE A 1 92 ? -15.227 36.5 12.266 1 94.62 92 PHE A C 1
ATOM 684 O O . PHE A 1 92 ? -16.094 36.25 11.43 1 94.62 92 PHE A O 1
ATOM 691 N N . GLY A 1 93 ? -15.477 36.312 13.57 1 93.62 93 GLY A N 1
ATOM 692 C CA . GLY A 1 93 ? -16.781 35.969 14.102 1 93.62 93 GLY A CA 1
ATOM 693 C C . GLY A 1 93 ? -17.141 34.5 13.914 1 93.62 93 GLY A C 1
ATOM 694 O O . GLY A 1 93 ? -18.312 34.156 13.852 1 93.62 93 GLY A O 1
ATOM 695 N N . LEU A 1 94 ? -16.188 33.719 13.672 1 94.5 94 LEU A N 1
ATOM 696 C CA . LEU A 1 94 ? -16.391 32.281 13.516 1 94.5 94 LEU A CA 1
ATOM 697 C C . LEU A 1 94 ? -16.172 31.547 14.836 1 94.5 94 LEU A C 1
ATOM 699 O O . LEU A 1 94 ? -15.422 32.031 15.695 1 94.5 94 LE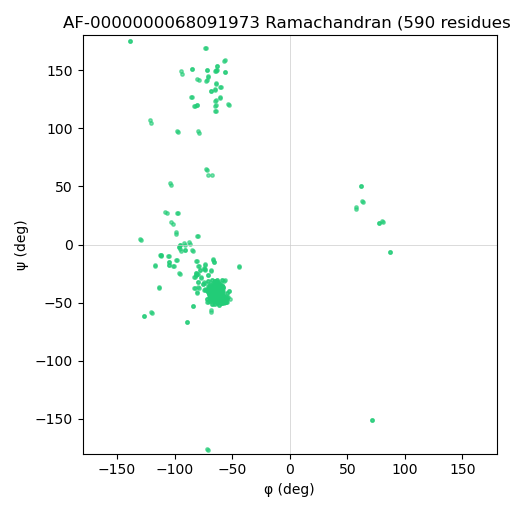U A O 1
ATOM 703 N N . PRO A 1 95 ? -16.891 30.484 15.062 1 94.69 95 PRO A N 1
ATOM 704 C CA . PRO A 1 95 ? -16.766 29.766 16.328 1 94.69 95 PRO A CA 1
ATOM 705 C C . PRO A 1 95 ? -15.375 29.156 16.516 1 94.69 95 PRO A C 1
ATOM 707 O O . PRO A 1 95 ? -15.023 28.188 15.836 1 94.69 95 PRO A O 1
ATOM 710 N N . VAL A 1 96 ? -14.664 29.625 17.469 1 95.19 96 VAL A N 1
ATOM 711 C CA . VAL A 1 96 ? -13.281 29.234 17.719 1 95.19 96 VAL A CA 1
ATOM 712 C C . VAL A 1 96 ? -13.234 27.797 18.219 1 95.19 96 VAL A C 1
ATOM 714 O O . VAL A 1 96 ? -12.469 26.984 17.703 1 95.19 96 VAL A O 1
ATOM 717 N N . ARG A 1 97 ? -14.016 27.406 19.109 1 91.88 97 ARG A N 1
ATOM 718 C CA . ARG A 1 97 ? -13.969 26.094 19.75 1 91.88 97 ARG A CA 1
ATOM 719 C C . ARG A 1 97 ? -14.188 24.969 18.75 1 91.88 97 ARG A C 1
ATOM 721 O O . ARG A 1 97 ? -13.539 23.922 18.828 1 91.88 97 ARG A O 1
ATOM 728 N N . THR A 1 98 ? -15.039 25.266 17.797 1 93.19 98 THR A N 1
ATOM 729 C CA . THR A 1 98 ? -15.43 24.172 16.906 1 93.19 98 THR A CA 1
ATOM 730 C C . THR A 1 98 ? -14.594 24.172 15.641 1 93.19 98 THR A C 1
ATOM 732 O O . THR A 1 98 ? -14.375 23.125 15.023 1 93.19 98 THR A O 1
ATOM 735 N N . LEU A 1 99 ? -14.047 25.328 15.266 1 95.56 99 LEU A N 1
ATOM 736 C CA . LEU A 1 99 ? -13.391 25.406 13.961 1 95.56 99 LEU A CA 1
ATOM 737 C C . LEU A 1 99 ? -11.875 25.438 14.117 1 95.56 99 LEU A C 1
ATOM 739 O O . LEU A 1 99 ? -11.141 25.281 13.141 1 95.56 99 LEU A O 1
ATOM 743 N N . LEU A 1 100 ? -11.406 25.594 15.312 1 96.25 100 LEU A N 1
ATOM 744 C CA . LEU A 1 100 ? -9.969 25.75 15.523 1 96.25 100 LEU A CA 1
ATOM 745 C C . LEU A 1 100 ? -9.219 24.5 15.055 1 96.25 100 LEU A C 1
ATOM 747 O O . LEU A 1 100 ? -8.188 24.609 14.383 1 96.25 100 LEU A O 1
ATOM 751 N N . PRO A 1 101 ? -9.68 23.312 15.336 1 95.12 101 PRO A N 1
ATOM 752 C CA . PRO A 1 101 ? -8.969 22.141 14.836 1 95.12 101 PRO A CA 1
ATOM 753 C C . PRO A 1 101 ? -8.852 22.125 13.312 1 95.12 101 PRO A C 1
ATOM 755 O O . PRO A 1 101 ? -7.805 21.75 12.773 1 95.12 101 PRO A O 1
ATOM 758 N N . THR A 1 102 ? -9.844 22.578 12.68 1 95.5 102 THR A N 1
ATOM 759 C CA . THR A 1 102 ? -9.828 22.625 11.227 1 95.5 102 THR A CA 1
ATOM 760 C C . THR A 1 102 ? -8.859 23.703 10.734 1 95.5 102 THR A C 1
ATOM 762 O O . THR A 1 102 ? -8.203 23.531 9.703 1 95.5 102 THR A O 1
ATOM 765 N N . ALA A 1 103 ? -8.719 24.719 11.477 1 96.81 103 ALA A N 1
ATOM 766 C CA . ALA A 1 103 ? -7.961 25.891 11.039 1 96.81 103 ALA A CA 1
ATOM 767 C C . ALA A 1 103 ? -6.461 25.688 11.25 1 96.81 103 ALA A C 1
ATOM 769 O O . ALA A 1 103 ? -5.645 26.25 10.523 1 96.81 103 ALA A O 1
ATOM 770 N N . PHE A 1 104 ? -6.105 24.906 12.203 1 96.94 104 PHE A N 1
ATOM 771 C CA . PHE A 1 104 ? -4.676 24.953 12.477 1 96.94 104 PHE A CA 1
ATOM 772 C C . PHE A 1 104 ? -4.031 23.594 12.203 1 96.94 104 PHE A C 1
ATOM 774 O O . PHE A 1 104 ? -2.809 23.5 12.078 1 96.94 104 PHE A O 1
ATOM 781 N N . VAL A 1 105 ? -4.758 22.531 12.125 1 95.69 105 VAL A N 1
ATOM 782 C CA . VAL A 1 105 ? -4.184 21.203 11.93 1 95.69 105 VAL A CA 1
ATOM 783 C C . VAL A 1 105 ? -3.908 20.969 10.445 1 95.69 105 VAL A C 1
ATOM 785 O O . VAL A 1 105 ? -4.836 20.938 9.633 1 95.69 105 VAL A O 1
ATOM 788 N N . PRO A 1 106 ? -2.645 20.75 10.086 1 97 106 PRO A N 1
ATOM 789 C CA . PRO A 1 106 ? -2.299 20.547 8.68 1 97 106 PRO A CA 1
ATOM 790 C C . PRO A 1 106 ? -2.475 19.094 8.234 1 97 106 PRO A C 1
ATOM 792 O O . PRO A 1 106 ? -2.371 18.172 9.055 1 97 106 PRO A O 1
ATOM 795 N N . ASN A 1 107 ? -2.766 18.953 6.984 1 94.56 107 ASN A N 1
ATOM 796 C CA . ASN A 1 107 ? -2.771 17.641 6.367 1 94.56 107 ASN A CA 1
ATOM 797 C C . ASN A 1 107 ? -1.357 17.094 6.184 1 94.56 107 ASN A C 1
ATOM 799 O O . ASN A 1 107 ? -0.939 16.812 5.062 1 94.56 107 ASN A O 1
ATOM 803 N N . ALA A 1 108 ? -0.712 16.875 7.27 1 93.44 108 ALA A N 1
ATOM 804 C CA . ALA A 1 108 ? 0.708 16.547 7.32 1 93.44 108 ALA A CA 1
ATOM 805 C C . ALA A 1 108 ? 0.94 15.078 6.941 1 93.44 108 ALA A C 1
ATOM 807 O O . ALA A 1 108 ? 2.055 14.695 6.582 1 93.44 108 ALA A O 1
ATOM 808 N N . GLY A 1 109 ? -0.057 14.312 7.082 1 87.75 109 GLY A N 1
ATOM 809 C CA . GLY A 1 109 ? 0.056 12.898 6.77 1 87.75 109 GLY A CA 1
ATOM 810 C C . GLY A 1 109 ? -0.271 12.578 5.324 1 87.75 109 GLY A C 1
ATOM 811 O O . GLY A 1 109 ? 0.628 12.328 4.52 1 87.75 109 GLY A O 1
ATOM 812 N N . ASN A 1 110 ? -1.544 12.758 4.918 1 83.19 110 ASN A N 1
ATOM 813 C CA . ASN A 1 110 ? -2.045 12.383 3.598 1 83.19 110 ASN A CA 1
ATOM 814 C C . ASN A 1 110 ? -1.308 13.125 2.488 1 83.19 110 ASN A C 1
ATOM 816 O O . ASN A 1 110 ? -0.991 12.547 1.449 1 83.19 110 ASN A O 1
ATOM 820 N N . LEU A 1 111 ? -1.041 14.305 2.717 1 87.19 111 LEU A N 1
ATOM 821 C CA . LEU A 1 111 ? -0.427 15.109 1.67 1 87.19 111 LEU A CA 1
ATOM 822 C C . LEU A 1 111 ? 0.993 15.516 2.055 1 87.19 111 LEU A C 1
ATOM 824 O O . LEU A 1 111 ? 1.893 15.516 1.211 1 87.19 111 LEU A O 1
ATOM 828 N N . GLY A 1 112 ? 1.218 15.781 3.236 1 91.12 112 GLY A N 1
ATOM 829 C CA . GLY A 1 112 ? 2.508 16.281 3.695 1 91.12 112 GLY A CA 1
ATOM 830 C C . GLY A 1 112 ? 3.631 15.273 3.492 1 91.12 112 GLY A C 1
ATOM 831 O O . GLY A 1 112 ? 4.711 15.633 3.014 1 91.12 112 GLY A O 1
ATOM 832 N N . LEU A 1 113 ? 3.393 14.078 3.871 1 87.56 113 LEU A N 1
ATOM 833 C CA . LEU A 1 113 ? 4.438 13.062 3.785 1 87.56 113 LEU A CA 1
ATOM 834 C C . LEU A 1 113 ? 4.859 12.836 2.338 1 87.56 113 LEU A C 1
ATOM 836 O O . LEU A 1 113 ? 6.043 12.953 2.006 1 87.56 113 LEU A O 1
ATOM 840 N N . PRO A 1 114 ? 3.918 12.625 1.452 1 81.38 114 PRO A N 1
ATOM 841 C CA . PRO A 1 114 ? 4.332 12.391 0.067 1 81.38 114 PRO A CA 1
ATOM 842 C C . PRO A 1 114 ? 4.984 13.625 -0.566 1 81.38 114 PRO A C 1
ATOM 844 O O . PRO A 1 114 ? 5.938 13.492 -1.339 1 81.38 114 PRO A O 1
ATOM 847 N N . VAL A 1 115 ? 4.527 14.719 -0.311 1 85.44 115 VAL A N 1
ATOM 848 C CA . VAL A 1 115 ? 5.078 15.938 -0.895 1 85.44 115 VAL A CA 1
ATOM 849 C C . VAL A 1 115 ? 6.496 16.172 -0.379 1 85.44 115 VAL A C 1
ATOM 851 O O . VAL A 1 115 ? 7.375 16.594 -1.131 1 85.44 115 VAL A O 1
ATOM 854 N N . SER A 1 116 ? 6.711 15.883 0.832 1 87.94 116 SER A N 1
ATOM 855 C CA . SER A 1 116 ? 8.039 16.062 1.412 1 87.94 116 SER A CA 1
ATOM 856 C C . SER A 1 116 ? 9.039 15.078 0.8 1 87.94 116 SER A C 1
ATOM 858 O O . SER A 1 116 ? 10.203 15.43 0.578 1 87.94 116 SER A O 1
ATOM 860 N N . GLN A 1 117 ? 8.586 13.898 0.666 1 81.12 117 GLN A N 1
ATOM 861 C CA . GLN A 1 117 ? 9.453 12.914 0.028 1 81.12 117 GLN A CA 1
ATOM 862 C C . GLN A 1 117 ? 9.828 13.344 -1.385 1 81.12 117 GLN A C 1
ATOM 864 O O . GLN A 1 117 ? 10.984 13.188 -1.8 1 81.12 117 GLN A O 1
ATOM 869 N N . LEU A 1 118 ? 8.883 13.812 -2.059 1 73.38 118 LEU A N 1
ATOM 870 C CA . LEU A 1 118 ? 9.125 14.258 -3.426 1 73.38 118 LEU A CA 1
ATOM 871 C C . LEU A 1 118 ? 10.039 15.477 -3.447 1 73.38 118 LEU A C 1
ATOM 873 O O . LEU A 1 118 ? 10.891 15.602 -4.332 1 73.38 118 LEU A O 1
ATOM 877 N N . ALA A 1 119 ? 9.93 16.328 -2.516 1 79.06 119 ALA A N 1
ATOM 878 C CA . ALA A 1 119 ? 10.648 17.609 -2.5 1 79.06 119 ALA A CA 1
ATOM 879 C C . ALA A 1 119 ? 12.062 17.438 -1.963 1 79.06 119 ALA A C 1
ATOM 881 O O . ALA A 1 119 ? 13 18.062 -2.459 1 79.06 119 ALA A O 1
ATOM 882 N N . PHE A 1 120 ? 12.234 16.562 -0.959 1 85.06 120 PHE A N 1
ATOM 883 C CA . PHE A 1 120 ? 13.492 16.578 -0.222 1 85.06 120 PHE A CA 1
ATOM 884 C C . PHE A 1 120 ? 14.078 15.18 -0.12 1 85.06 120 PHE A C 1
ATOM 886 O O . PHE A 1 120 ? 15.062 14.961 0.587 1 85.06 120 PHE A O 1
ATOM 893 N N . GLY A 1 121 ? 13.477 14.281 -0.735 1 79.81 121 GLY A N 1
ATOM 894 C CA . GLY A 1 121 ? 13.984 12.914 -0.693 1 79.81 121 GLY A CA 1
ATOM 895 C C . GLY A 1 121 ? 13.797 12.25 0.658 1 79.81 121 GLY A C 1
ATOM 896 O O . GLY A 1 121 ? 12.852 12.57 1.387 1 79.81 121 GLY A O 1
ATOM 897 N N . ASP A 1 122 ? 14.688 11.312 1.007 1 79.94 122 ASP A N 1
ATOM 898 C CA . ASP A 1 122 ? 14.547 10.5 2.209 1 79.94 122 ASP A CA 1
ATOM 899 C C . ASP A 1 122 ? 14.758 11.336 3.469 1 79.94 122 ASP A C 1
ATOM 901 O O . ASP A 1 122 ? 14.094 11.117 4.484 1 79.94 122 ASP A O 1
ATOM 905 N N . ALA A 1 123 ? 15.688 12.258 3.328 1 83.75 123 ALA A N 1
ATOM 906 C CA . ALA A 1 123 ? 15.922 13.125 4.48 1 83.75 123 ALA A CA 1
ATOM 907 C C . ALA A 1 123 ? 14.703 14 4.766 1 83.75 123 ALA A C 1
ATOM 909 O O . ALA A 1 123 ? 14.336 14.203 5.926 1 83.75 123 ALA A O 1
ATOM 910 N N . GLY A 1 124 ? 14.07 14.469 3.717 1 87.75 124 GLY A N 1
ATOM 911 C CA . GLY A 1 124 ? 12.844 15.234 3.867 1 87.75 124 GLY A CA 1
ATOM 912 C C . GLY A 1 124 ? 11.695 14.422 4.434 1 87.75 124 GLY A C 1
ATOM 913 O O . GLY A 1 124 ? 10.922 14.914 5.254 1 87.75 124 GLY A O 1
ATOM 914 N N . LEU A 1 125 ? 11.633 13.219 3.977 1 86 125 LEU A N 1
ATOM 915 C CA . LEU A 1 125 ? 10.602 12.328 4.496 1 86 125 LEU A CA 1
ATOM 916 C C . LEU A 1 125 ? 10.805 12.07 5.984 1 86 125 LEU A C 1
ATOM 918 O O . LEU A 1 125 ? 9.844 12.047 6.75 1 86 125 LEU A O 1
ATOM 922 N N . SER A 1 126 ? 12.062 11.883 6.375 1 89.12 126 SER A N 1
ATOM 923 C CA . SER A 1 126 ? 12.359 11.641 7.781 1 89.12 126 SER A CA 1
ATOM 924 C C . SER A 1 126 ? 11.914 12.812 8.648 1 89.12 126 SER A C 1
ATOM 926 O O . SER A 1 126 ? 11.281 12.617 9.695 1 89.12 126 SER A O 1
ATOM 928 N N . ALA A 1 127 ? 12.219 14.008 8.211 1 91.25 127 ALA A N 1
ATOM 929 C CA . ALA A 1 127 ? 11.812 15.211 8.938 1 91.25 127 ALA A CA 1
ATOM 930 C C . ALA A 1 127 ? 10.297 15.344 8.969 1 91.25 127 ALA A C 1
ATOM 932 O O . ALA A 1 127 ? 9.719 15.703 9.992 1 91.25 127 ALA A O 1
ATOM 933 N N . ALA A 1 128 ? 9.688 15.023 7.848 1 93.12 128 ALA A N 1
ATOM 934 C CA . ALA A 1 128 ? 8.234 15.109 7.738 1 93.12 128 ALA A CA 1
ATOM 935 C C . ALA A 1 128 ? 7.555 14.094 8.648 1 93.12 128 ALA A C 1
ATOM 937 O O . ALA A 1 128 ? 6.5 14.375 9.219 1 93.12 128 ALA A O 1
ATOM 938 N N . VAL A 1 129 ? 8.117 12.984 8.75 1 90.44 129 VAL A N 1
ATOM 939 C CA . VAL A 1 129 ? 7.559 11.945 9.609 1 90.44 129 VAL A CA 1
ATOM 940 C C . VAL A 1 129 ? 7.633 12.383 11.07 1 90.44 129 VAL A C 1
ATOM 942 O O . VAL A 1 129 ? 6.715 12.125 11.844 1 90.44 129 VAL A O 1
ATOM 945 N N . ALA A 1 130 ? 8.766 12.953 11.438 1 91.12 130 ALA A N 1
ATOM 946 C CA . ALA A 1 130 ? 8.883 13.484 12.797 1 91.12 130 ALA A CA 1
ATOM 947 C C . ALA A 1 130 ? 7.809 14.539 13.07 1 91.12 130 ALA A C 1
ATOM 949 O O . ALA A 1 130 ? 7.156 14.516 14.117 1 91.12 130 ALA A O 1
ATOM 950 N N . PHE A 1 131 ? 7.68 15.445 12.156 1 94.81 131 PHE A N 1
ATOM 951 C CA . PHE A 1 131 ? 6.613 16.438 12.258 1 94.81 131 PHE A CA 1
ATOM 952 C C . PHE A 1 131 ? 5.254 15.75 12.391 1 94.81 131 PHE A C 1
ATOM 954 O O . PHE A 1 131 ? 4.445 16.125 13.242 1 94.81 131 PHE A O 1
ATOM 961 N N . PHE A 1 132 ? 5.051 14.812 11.562 1 92.38 132 PHE A N 1
ATOM 962 C CA . PHE A 1 132 ? 3.764 14.133 11.516 1 92.38 132 PHE A CA 1
ATOM 963 C C . PHE A 1 132 ? 3.471 13.438 12.836 1 92.38 132 PHE A C 1
ATOM 965 O O . PHE A 1 132 ? 2.322 13.398 13.289 1 92.38 132 PHE A O 1
ATOM 972 N N . ALA A 1 133 ? 4.477 12.844 13.383 1 87.75 133 ALA A N 1
ATOM 973 C CA . ALA A 1 133 ? 4.289 12.195 14.68 1 87.75 133 ALA A CA 1
ATOM 974 C C . ALA A 1 133 ? 3.793 13.195 15.727 1 87.75 133 ALA A C 1
ATOM 976 O O . ALA A 1 133 ? 2.848 12.906 16.469 1 87.75 133 ALA A O 1
ATOM 977 N N . VAL A 1 134 ? 4.395 14.312 15.781 1 91.12 134 VAL A N 1
ATOM 978 C CA . VAL A 1 134 ? 3.996 15.367 16.719 1 91.12 134 VAL A CA 1
ATOM 979 C C . VAL A 1 134 ? 2.59 15.852 16.375 1 91.12 134 VAL A C 1
ATOM 981 O O . VAL A 1 134 ? 1.739 15.977 17.266 1 91.12 134 VAL A O 1
ATOM 984 N N . ASN A 1 135 ? 2.404 16.094 15.109 1 93.5 135 ASN A N 1
ATOM 985 C CA . ASN A 1 135 ? 1.105 16.562 14.633 1 93.5 135 ASN A CA 1
ATOM 986 C C . ASN A 1 135 ? -0.003 15.562 14.961 1 93.5 135 ASN A C 1
ATOM 988 O O . ASN A 1 135 ? -1.109 15.961 15.328 1 93.5 135 ASN A O 1
ATOM 992 N N . SER A 1 136 ? 0.26 14.336 14.727 1 87.38 136 SER A N 1
ATOM 993 C CA . SER A 1 136 ? -0.712 13.289 15.031 1 87.38 136 SER A CA 1
ATOM 994 C C . SER A 1 136 ? -1.081 13.289 16.5 1 87.38 136 SER A C 1
ATOM 996 O O . SER A 1 136 ? -2.254 13.148 16.859 1 87.38 136 SER A O 1
ATOM 998 N N . PHE A 1 137 ? -0.113 13.445 17.359 1 86.12 137 PHE A N 1
ATOM 999 C CA . PHE A 1 137 ? -0.364 13.523 18.781 1 86.12 137 PHE A CA 1
ATOM 1000 C C . PHE A 1 137 ? -1.243 14.719 19.125 1 86.12 137 PHE A C 1
ATOM 1002 O O . PHE A 1 137 ? -2.229 14.594 19.844 1 86.12 137 PHE A O 1
ATOM 1009 N N . VAL A 1 138 ? -0.874 15.789 18.625 1 90.38 138 VAL A N 1
ATOM 1010 C CA . VAL A 1 138 ? -1.609 17.016 18.891 1 90.38 138 VAL A CA 1
ATOM 1011 C C . VAL A 1 138 ? -3.041 16.891 18.375 1 90.38 138 VAL A C 1
ATOM 1013 O O . VAL A 1 138 ? -3.992 17.266 19.062 1 90.38 138 VAL A O 1
ATOM 1016 N N . THR A 1 139 ? -3.189 16.375 17.219 1 88.69 139 THR A N 1
ATOM 1017 C CA . THR A 1 139 ? -4.488 16.266 16.562 1 88.69 139 THR A CA 1
ATOM 1018 C C . THR A 1 139 ? -5.402 15.312 17.328 1 88.69 139 THR A C 1
ATOM 1020 O O . THR A 1 139 ? -6.551 15.656 17.625 1 88.69 139 THR A O 1
ATOM 1023 N N . HIS A 1 140 ? -4.934 14.188 17.766 1 83.12 140 HIS A N 1
ATOM 1024 C CA . HIS A 1 140 ? -5.777 13.133 18.312 1 83.12 140 HIS A CA 1
ATOM 1025 C C . HIS A 1 140 ? -5.855 13.219 19.828 1 83.12 140 HIS A C 1
ATOM 1027 O O . HIS A 1 140 ? -6.527 12.414 20.469 1 83.12 140 HIS A O 1
ATOM 1033 N N . THR A 1 141 ? -5.184 14.164 20.422 1 84.38 141 THR A N 1
ATOM 1034 C CA . THR A 1 141 ? -5.285 14.375 21.875 1 84.38 141 THR A CA 1
ATOM 1035 C C . THR A 1 141 ? -5.805 15.773 22.188 1 84.38 141 THR A C 1
ATOM 1037 O O . THR A 1 141 ? -6.922 15.93 22.688 1 84.38 141 THR A O 1
ATOM 1040 N N . ILE A 1 142 ? -5.062 16.703 21.703 1 86.44 142 ILE A N 1
ATOM 1041 C CA . ILE A 1 142 ? -5.359 18.078 22.094 1 86.44 142 ILE A CA 1
ATOM 1042 C C . ILE A 1 142 ? -6.469 18.641 21.203 1 86.44 142 ILE A C 1
ATOM 1044 O O . ILE A 1 142 ? -7.508 19.078 21.703 1 86.44 142 ILE A O 1
ATOM 1048 N N . ALA A 1 143 ? -6.285 18.547 19.938 1 87.44 143 ALA A N 1
ATOM 1049 C CA . ALA A 1 143 ? -7.211 19.188 19 1 87.44 143 ALA A CA 1
ATOM 1050 C C . ALA A 1 143 ? -8.602 18.562 19.109 1 87.44 143 ALA A C 1
ATOM 1052 O O . ALA A 1 143 ? -9.609 19.281 19.109 1 87.44 143 ALA A O 1
ATOM 1053 N N . VAL A 1 144 ? -8.711 17.312 19.219 1 84.5 144 VAL A N 1
ATOM 1054 C CA . VAL A 1 144 ? -10.008 16.656 19.281 1 84.5 144 VAL A CA 1
ATOM 1055 C C . VAL A 1 144 ? -10.703 16.984 20.594 1 84.5 144 VAL A C 1
ATOM 1057 O O . VAL A 1 144 ? -11.93 17.109 20.641 1 84.5 144 VAL A O 1
ATOM 1060 N N . ARG A 1 145 ? -9.984 17.141 21.641 1 86.44 145 ARG A N 1
ATOM 1061 C CA . ARG A 1 145 ? -10.555 17.391 22.969 1 86.44 145 ARG A CA 1
ATOM 1062 C C . ARG A 1 145 ? -11.078 18.812 23.062 1 86.44 145 ARG A C 1
ATOM 1064 O O . ARG A 1 145 ? -11.82 19.141 23.984 1 86.44 145 ARG A O 1
ATOM 1071 N N . MET A 1 146 ? -10.648 19.625 22.172 1 87.94 146 MET A N 1
ATOM 1072 C CA . MET A 1 146 ? -11.188 20.984 22.125 1 87.94 146 MET A CA 1
ATOM 1073 C C . MET A 1 146 ? -12.648 20.969 21.688 1 87.94 146 MET A C 1
ATOM 1075 O O . MET A 1 146 ? -13.383 21.922 21.938 1 87.94 146 MET A O 1
ATOM 1079 N N . LEU A 1 147 ? -13.062 19.938 21 1 88.81 147 LEU A N 1
ATOM 1080 C CA . LEU A 1 147 ? -14.414 19.844 20.484 1 88.81 147 LEU A CA 1
ATOM 1081 C C . LEU A 1 147 ? -15.398 19.422 21.578 1 88.81 147 LEU A C 1
ATOM 1083 O O . LEU A 1 147 ? -15.055 18.609 22.438 1 88.81 147 LEU A O 1
ATOM 1087 N N . PRO A 1 148 ? -16.531 20.031 21.484 1 84.06 148 PRO A N 1
ATOM 1088 C CA . PRO A 1 148 ? -17.516 19.703 22.516 1 84.06 148 PRO A CA 1
ATOM 1089 C C . PRO A 1 148 ? -17.891 18.234 22.531 1 84.06 148 PRO A C 1
ATOM 1091 O O . PRO A 1 148 ? -18.188 17.656 21.469 1 84.06 148 PRO A O 1
ATOM 1094 N N . GLY A 1 149 ? -17.766 17.594 23.688 1 79.62 149 GLY A N 1
ATOM 1095 C CA . GLY A 1 149 ? -18.234 16.234 23.859 1 79.62 149 GLY A CA 1
ATOM 1096 C C . GLY A 1 149 ? -17.203 15.188 23.469 1 79.62 149 GLY A C 1
ATOM 1097 O O . GLY A 1 149 ? -17.453 13.992 23.609 1 79.62 149 GLY A O 1
ATOM 1098 N N . ALA A 1 150 ? -16.141 15.727 22.922 1 75.94 150 ALA A N 1
ATOM 1099 C CA . ALA A 1 150 ? -15.156 14.758 22.469 1 75.94 150 ALA A CA 1
ATOM 1100 C C . ALA A 1 150 ? -14.312 14.242 23.641 1 75.94 150 ALA A C 1
ATOM 1102 O O . ALA A 1 150 ? -13.789 15.031 24.422 1 75.94 150 ALA A O 1
ATOM 1103 N N . ASN A 1 151 ? -14.609 13.023 24.281 1 65.44 151 ASN A N 1
ATOM 1104 C CA . ASN A 1 151 ? -13.781 12.414 25.312 1 65.44 151 ASN A CA 1
ATOM 1105 C C . ASN A 1 151 ? -12.859 11.344 24.75 1 65.44 151 ASN A C 1
ATOM 1107 O O . ASN A 1 151 ? -13.328 10.328 24.219 1 65.44 151 ASN A O 1
ATOM 1111 N N . THR A 1 152 ? -11.68 11.781 24.531 1 61.88 152 THR A N 1
ATOM 1112 C CA . THR A 1 152 ? -10.82 10.773 23.922 1 61.88 152 THR A CA 1
ATOM 1113 C C . THR A 1 152 ? -9.859 10.18 24.938 1 61.88 152 THR A C 1
ATOM 1115 O O . THR A 1 152 ? -8.641 10.359 24.828 1 61.88 152 THR A O 1
ATOM 1118 N N . PRO A 1 153 ? -10.211 9.68 26.125 1 58.47 153 PRO A N 1
ATOM 1119 C CA . PRO A 1 153 ? -9.25 9.148 27.109 1 58.47 153 PRO A CA 1
ATOM 1120 C C . PRO A 1 153 ? -8.188 8.258 26.469 1 58.47 153 PRO A C 1
ATOM 1122 O O . PRO A 1 153 ? -7.086 8.125 27 1 58.47 153 PRO A O 1
ATOM 1125 N N . GLY A 1 154 ? -8.32 7.703 25.312 1 57.84 154 GLY A N 1
ATOM 1126 C CA . GLY A 1 154 ? -7.461 6.672 24.75 1 57.84 154 GLY A CA 1
ATOM 1127 C C . GLY A 1 154 ? -6.473 7.207 23.734 1 57.84 154 GLY A C 1
ATOM 1128 O O . GLY A 1 154 ? -5.734 6.438 23.125 1 57.84 154 GLY A O 1
ATOM 1129 N N . SER A 1 155 ? -6.207 8.516 23.703 1 63.09 155 SER A N 1
ATOM 1130 C CA . SER A 1 155 ? -5.383 9.117 22.656 1 63.09 155 SER A CA 1
ATOM 1131 C C . SER A 1 155 ? -3.898 8.906 22.938 1 63.09 155 SER A C 1
ATOM 1133 O O . SER A 1 155 ? -3.084 8.898 22.016 1 63.09 155 SER A O 1
ATOM 1135 N N . TRP A 1 156 ? -3.527 8.727 24.156 1 63.28 156 TRP A N 1
ATOM 1136 C CA . TRP A 1 156 ? -2.127 8.438 24.453 1 63.28 156 TRP A CA 1
ATOM 1137 C C . TRP A 1 156 ? -1.725 7.07 23.906 1 63.28 156 TRP A C 1
ATOM 1139 O O . TRP A 1 156 ? -0.536 6.754 23.812 1 63.28 156 TRP A O 1
ATOM 1149 N N . LYS A 1 157 ? -2.627 6.379 23.547 1 73.69 157 LYS A N 1
ATOM 1150 C CA . LYS A 1 157 ? -2.396 5.039 23.016 1 73.69 157 LYS A CA 1
ATOM 1151 C C . LYS A 1 157 ? -2.387 5.043 21.5 1 73.69 157 LYS A C 1
ATOM 1153 O O . LYS A 1 157 ? -2.625 4.012 20.859 1 73.69 157 LYS A O 1
ATOM 1158 N N . SER A 1 158 ? -2 6.277 21.016 1 79.69 158 SER A N 1
ATOM 1159 C CA . SER A 1 158 ? -1.948 6.355 19.562 1 79.69 158 SER A CA 1
ATOM 1160 C C . SER A 1 158 ? -0.882 5.422 18.984 1 79.69 158 SER A C 1
ATOM 1162 O O . SER A 1 158 ? 0.282 5.488 19.391 1 79.69 158 SER A O 1
ATOM 1164 N N . PRO A 1 159 ? -1.245 4.562 18.109 1 86.56 159 PRO A N 1
ATOM 1165 C CA . PRO A 1 159 ? -0.267 3.635 17.531 1 86.56 159 PRO A CA 1
ATOM 1166 C C . PRO A 1 159 ? 0.907 4.355 16.875 1 86.56 159 PRO A C 1
ATOM 1168 O O . PRO A 1 159 ? 2.041 3.875 16.938 1 86.56 159 PRO A O 1
ATOM 1171 N N . VAL A 1 160 ? 0.644 5.496 16.359 1 85.5 160 VAL A N 1
ATOM 1172 C CA . VAL A 1 160 ? 1.688 6.273 15.695 1 85.5 160 VAL A CA 1
ATOM 1173 C C . VAL A 1 160 ? 2.689 6.781 16.734 1 85.5 160 VAL A C 1
ATOM 1175 O O . VAL A 1 160 ? 3.902 6.684 16.531 1 85.5 160 VAL A O 1
ATOM 1178 N N . LEU A 1 161 ? 2.174 7.289 17.844 1 84.25 161 LEU A N 1
ATOM 1179 C CA . LEU A 1 161 ? 3.049 7.785 18.891 1 84.25 161 LEU A CA 1
ATOM 1180 C C . LEU A 1 161 ? 3.865 6.648 19.5 1 84.25 161 LEU A C 1
ATOM 1182 O O . LEU A 1 161 ? 5.062 6.809 19.766 1 84.25 161 LEU A O 1
ATOM 1186 N N . LEU A 1 162 ? 3.232 5.57 19.688 1 89.19 162 LEU A N 1
ATOM 1187 C CA . LEU A 1 162 ? 3.918 4.422 20.281 1 89.19 162 LEU A CA 1
ATOM 1188 C C . LEU A 1 162 ? 5.031 3.93 19.359 1 89.19 162 LEU A C 1
ATOM 1190 O O . LEU A 1 162 ? 6.121 3.584 19.828 1 89.19 162 LEU A O 1
ATOM 1194 N N . ALA A 1 163 ? 4.75 3.893 18.078 1 91.94 163 ALA A N 1
ATOM 1195 C CA . ALA A 1 163 ? 5.766 3.479 17.125 1 91.94 163 ALA A CA 1
ATOM 1196 C C . ALA A 1 163 ? 6.934 4.457 17.094 1 91.94 163 ALA A C 1
ATOM 1198 O O . ALA A 1 163 ? 8.094 4.047 17 1 91.94 163 ALA A O 1
ATOM 1199 N N . SER A 1 164 ? 6.625 5.715 17.188 1 87.44 164 SER A N 1
ATOM 1200 C CA . SER A 1 164 ? 7.66 6.742 17.203 1 87.44 164 SER A CA 1
ATOM 1201 C C . SER A 1 164 ? 8.555 6.59 18.438 1 87.44 164 SER A C 1
ATOM 1203 O O . SER A 1 164 ? 9.781 6.613 18.312 1 87.44 164 SER A O 1
ATOM 1205 N N . VAL A 1 165 ? 7.941 6.445 19.562 1 87.31 165 VAL A N 1
ATOM 1206 C CA . VAL A 1 165 ? 8.688 6.324 20.812 1 87.31 165 VAL A CA 1
ATOM 1207 C C . VAL A 1 165 ? 9.531 5.055 20.781 1 87.31 165 VAL A C 1
ATOM 1209 O O . VAL A 1 165 ? 10.695 5.066 21.188 1 87.31 165 VAL A O 1
ATOM 1212 N N . ALA A 1 166 ? 8.953 4.023 20.328 1 92.62 166 ALA A N 1
ATOM 1213 C CA . ALA A 1 166 ? 9.688 2.764 20.234 1 92.62 166 ALA A CA 1
ATOM 1214 C C . ALA A 1 166 ? 10.906 2.906 19.328 1 92.62 166 ALA A C 1
ATOM 1216 O O . ALA A 1 166 ? 12.008 2.492 19.688 1 92.62 166 ALA A O 1
ATOM 1217 N N . ALA A 1 167 ? 10.727 3.447 18.188 1 91.5 167 ALA A N 1
ATOM 1218 C CA . ALA A 1 167 ? 11.805 3.592 17.203 1 91.5 167 ALA A CA 1
ATOM 1219 C C . ALA A 1 167 ? 12.906 4.508 17.75 1 91.5 167 ALA A C 1
ATOM 1221 O O . ALA A 1 167 ? 14.094 4.195 17.625 1 91.5 167 ALA A O 1
ATOM 1222 N N . VAL A 1 168 ? 12.547 5.594 18.344 1 86.19 168 VAL A N 1
ATOM 1223 C CA . VAL A 1 168 ? 13.5 6.562 18.859 1 86.19 168 VAL A CA 1
ATOM 1224 C C . VAL A 1 168 ? 14.273 5.953 20.031 1 86.19 168 VAL A C 1
ATOM 1226 O O . VAL A 1 168 ? 15.477 6.184 20.172 1 86.19 168 VAL A O 1
ATOM 1229 N N . THR A 1 169 ? 13.531 5.234 20.859 1 89.94 169 THR A N 1
ATOM 1230 C CA . THR A 1 169 ? 14.18 4.582 22 1 89.94 169 THR A CA 1
ATOM 1231 C C . THR A 1 169 ? 15.219 3.572 21.516 1 89.94 169 THR A C 1
ATOM 1233 O O . THR A 1 169 ? 16.344 3.539 22.016 1 89.94 169 THR A O 1
ATOM 1236 N N . LEU A 1 170 ? 14.883 2.775 20.547 1 92.12 170 LEU A N 1
ATOM 1237 C CA . LEU A 1 170 ? 15.82 1.806 20 1 92.12 170 LEU A CA 1
ATOM 1238 C C . LEU A 1 170 ? 17.031 2.506 19.391 1 92.12 170 LEU A C 1
ATOM 1240 O O . LEU A 1 170 ? 18.172 2.051 19.562 1 92.12 170 LEU A O 1
ATOM 1244 N N . ARG A 1 171 ? 16.781 3.523 18.75 1 87.12 171 ARG A N 1
ATOM 1245 C CA . ARG A 1 171 ? 17.859 4.297 18.125 1 87.12 171 ARG A CA 1
ATOM 1246 C C . ARG A 1 171 ? 18.766 4.914 19.188 1 87.12 171 ARG A C 1
ATOM 1248 O O . ARG A 1 171 ? 19.984 4.844 19.094 1 87.12 171 ARG A O 1
ATOM 1255 N N . ALA A 1 172 ? 18.203 5.52 20.219 1 85.81 172 ALA A N 1
ATOM 1256 C CA . ALA A 1 172 ? 18.953 6.191 21.281 1 85.81 172 ALA A CA 1
ATOM 1257 C C . ALA A 1 172 ? 19.812 5.203 22.047 1 85.81 172 ALA A C 1
ATOM 1259 O O . ALA A 1 172 ? 20.906 5.551 22.516 1 85.81 172 ALA A O 1
ATOM 1260 N N . LEU A 1 173 ? 19.297 4.035 22.141 1 92.25 173 LEU A N 1
ATOM 1261 C CA . LEU A 1 173 ? 20.016 3.014 22.906 1 92.25 173 LEU A CA 1
ATOM 1262 C C . LEU A 1 173 ? 20.938 2.209 21.984 1 92.25 173 LEU A C 1
ATOM 1264 O O . LEU A 1 173 ? 21.594 1.275 22.438 1 92.25 173 LEU A O 1
ATOM 1268 N N . ASP A 1 174 ? 21 2.498 20.75 1 90.56 174 ASP A N 1
ATOM 1269 C CA . ASP A 1 174 ? 21.828 1.844 19.75 1 90.56 174 ASP A CA 1
ATOM 1270 C C . ASP A 1 174 ? 21.531 0.348 19.672 1 90.56 174 ASP A C 1
ATOM 1272 O O . ASP A 1 174 ? 22.438 -0.47 19.594 1 90.56 174 ASP A O 1
ATOM 1276 N N . ILE A 1 175 ? 20.359 0.028 19.938 1 93.19 175 ILE A N 1
ATOM 1277 C CA . ILE A 1 175 ? 19.938 -1.358 19.781 1 93.19 175 ILE A CA 1
ATOM 1278 C C . ILE A 1 175 ? 19.625 -1.638 18.312 1 93.19 175 ILE A C 1
ATOM 1280 O O . ILE A 1 175 ? 18.75 -0.992 17.734 1 93.19 175 ILE A O 1
ATOM 1284 N N . PRO A 1 176 ? 20.359 -2.602 17.719 1 92.69 176 PRO A N 1
ATOM 1285 C CA . PRO A 1 176 ? 20.109 -2.885 16.312 1 92.69 176 PRO A CA 1
ATOM 1286 C C . PRO A 1 176 ? 18.734 -3.531 16.078 1 92.69 176 PRO A C 1
ATOM 1288 O O . PRO A 1 176 ? 18.344 -4.418 16.828 1 92.69 176 PRO A O 1
ATOM 1291 N N . VAL A 1 177 ? 18 -3.014 15.109 1 93.75 177 VAL A N 1
ATOM 1292 C CA . VAL A 1 177 ? 16.719 -3.588 14.711 1 93.75 177 VA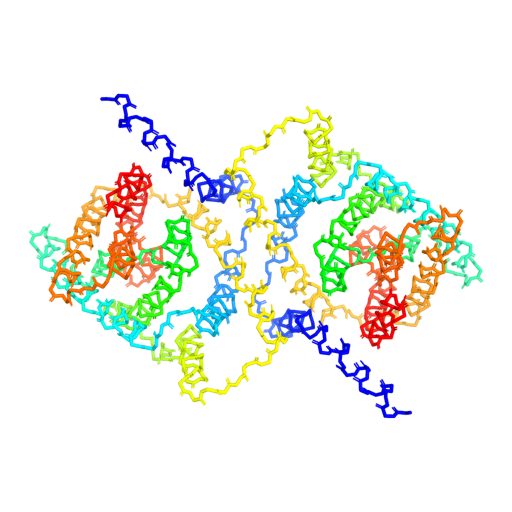L A CA 1
ATOM 1293 C C . VAL A 1 177 ? 16.938 -4.707 13.695 1 93.75 177 VAL A C 1
ATOM 1295 O O . VAL A 1 177 ? 17.641 -4.516 12.703 1 93.75 177 VAL A O 1
ATOM 1298 N N . PRO A 1 178 ? 16.391 -5.867 13.977 1 92.38 178 PRO A N 1
ATOM 1299 C CA . PRO A 1 178 ? 16.578 -6.977 13.047 1 92.38 178 PRO A CA 1
ATOM 1300 C C . PRO A 1 178 ? 16.109 -6.641 11.633 1 92.38 178 PRO A C 1
ATOM 1302 O O . PRO A 1 178 ? 15.102 -5.945 11.461 1 92.38 178 PRO A O 1
ATOM 1305 N N . ASP A 1 179 ? 16.781 -7.234 10.617 1 87.5 179 ASP A N 1
ATOM 1306 C CA . ASP A 1 179 ? 16.531 -6.941 9.203 1 87.5 179 ASP A CA 1
ATOM 1307 C C . ASP A 1 179 ? 15.086 -7.27 8.82 1 87.5 179 ASP A C 1
ATOM 1309 O O . ASP A 1 179 ? 14.469 -6.543 8.047 1 87.5 179 ASP A O 1
ATOM 1313 N N . TRP A 1 180 ? 14.609 -8.336 9.352 1 87.25 180 TRP A N 1
ATOM 1314 C CA . TRP A 1 180 ? 13.258 -8.734 8.969 1 87.25 180 TRP A CA 1
ATOM 1315 C C . TRP A 1 180 ? 12.227 -7.715 9.445 1 87.25 180 TRP A C 1
ATOM 1317 O O . TRP A 1 180 ? 11.203 -7.5 8.789 1 87.25 180 TRP A O 1
ATOM 1327 N N . LEU A 1 181 ? 12.438 -7.117 10.555 1 92.88 181 LEU A N 1
ATOM 1328 C CA . LEU A 1 181 ? 11.531 -6.094 11.07 1 92.88 181 LEU A CA 1
ATOM 1329 C C . LEU A 1 181 ? 11.625 -4.816 10.242 1 92.88 181 LEU A C 1
ATOM 1331 O O . LEU A 1 181 ? 10.617 -4.148 10.008 1 92.88 181 LEU A O 1
ATOM 1335 N N . VAL A 1 182 ? 12.812 -4.551 9.812 1 91.19 182 VAL A N 1
ATOM 1336 C CA . VAL A 1 182 ? 13.016 -3.4 8.93 1 91.19 182 VAL A CA 1
ATOM 1337 C C . VAL A 1 182 ? 12.312 -3.637 7.602 1 91.19 182 VAL A C 1
ATOM 1339 O O . VAL A 1 182 ? 11.617 -2.752 7.094 1 91.19 182 VAL A O 1
ATOM 1342 N N . ALA A 1 183 ? 12.445 -4.789 7.133 1 87.75 183 ALA A N 1
ATOM 1343 C CA . ALA A 1 183 ? 11.805 -5.137 5.867 1 87.75 183 ALA A CA 1
ATOM 1344 C C . ALA A 1 183 ? 10.281 -5.117 6 1 87.75 183 ALA A C 1
ATOM 1346 O O . ALA A 1 183 ? 9.586 -4.641 5.105 1 87.75 183 ALA A O 1
ATOM 1347 N N . THR A 1 184 ? 9.805 -5.613 7.066 1 92.38 184 THR A N 1
ATOM 1348 C CA . THR A 1 184 ? 8.367 -5.621 7.32 1 92.38 184 THR A CA 1
ATOM 1349 C C . THR A 1 184 ? 7.824 -4.199 7.395 1 92.38 184 THR A C 1
ATOM 1351 O O . THR A 1 184 ? 6.809 -3.887 6.77 1 92.38 184 THR A O 1
ATOM 1354 N N . SER A 1 185 ? 8.484 -3.434 8.141 1 94.56 185 SER A N 1
ATOM 1355 C CA . SER A 1 185 ? 8.039 -2.055 8.305 1 94.56 185 SER A CA 1
ATOM 1356 C C . SER A 1 185 ? 8.133 -1.287 6.988 1 94.56 185 SER A C 1
ATOM 1358 O O . SER A 1 185 ? 7.312 -0.41 6.715 1 94.56 185 SER A O 1
ATOM 1360 N N . ARG A 1 186 ? 9.086 -1.609 6.195 1 89.88 186 ARG A N 1
ATOM 1361 C CA . ARG A 1 186 ? 9.219 -0.999 4.879 1 89.88 186 ARG A CA 1
ATOM 1362 C C . ARG A 1 186 ? 8.039 -1.358 3.988 1 89.88 186 ARG A C 1
ATOM 1364 O O . ARG A 1 186 ? 7.434 -0.482 3.365 1 89.88 186 ARG A O 1
ATOM 1371 N N . MET A 1 187 ? 7.738 -2.582 3.99 1 89.19 187 MET A N 1
ATOM 1372 C CA . MET A 1 187 ? 6.672 -3.078 3.129 1 89.19 187 MET A CA 1
ATOM 1373 C C . MET A 1 187 ? 5.324 -2.494 3.543 1 89.19 187 MET A C 1
ATOM 1375 O O . MET A 1 187 ? 4.57 -2.004 2.701 1 89.19 187 MET A O 1
ATOM 1379 N N . LEU A 1 188 ? 5.086 -2.551 4.746 1 94.44 188 LEU A N 1
ATOM 1380 C CA . LEU A 1 188 ? 3.82 -2.035 5.258 1 94.44 188 LEU A CA 1
ATOM 1381 C C . LEU A 1 188 ? 3.777 -0.513 5.168 1 94.44 188 LEU A C 1
ATOM 1383 O O . LEU A 1 188 ? 2.74 0.065 4.832 1 94.44 188 LEU A O 1
ATOM 1387 N N . GLY A 1 189 ? 4.875 0.094 5.504 1 92.69 189 GLY A N 1
ATOM 1388 C CA . GLY A 1 189 ? 4.938 1.547 5.473 1 92.69 189 GLY A CA 1
ATOM 1389 C C . GLY A 1 189 ? 4.699 2.125 4.094 1 92.69 189 GLY A C 1
ATOM 1390 O O . GLY A 1 189 ? 4.133 3.211 3.957 1 92.69 189 GLY A O 1
ATOM 1391 N N . ALA A 1 190 ? 5.121 1.437 3.066 1 89.38 190 ALA A N 1
ATOM 1392 C CA . ALA A 1 190 ? 5.016 1.908 1.688 1 89.38 190 ALA A CA 1
ATOM 1393 C C . ALA A 1 190 ? 3.557 2.012 1.254 1 89.38 190 ALA A C 1
ATOM 1395 O O . ALA A 1 190 ? 3.242 2.684 0.268 1 89.38 190 ALA A O 1
ATOM 1396 N N . VAL A 1 191 ? 2.719 1.432 1.985 1 92.69 191 VAL A N 1
ATOM 1397 C CA . VAL A 1 191 ? 1.3 1.386 1.65 1 92.69 191 VAL A CA 1
ATOM 1398 C C . VAL A 1 191 ? 0.625 2.686 2.08 1 92.69 191 VAL A C 1
ATOM 1400 O O . VAL A 1 191 ? -0.398 3.078 1.516 1 92.69 191 VAL A O 1
ATOM 1403 N N . THR A 1 192 ? 1.164 3.314 3 1 88.44 192 THR A N 1
ATOM 1404 C CA . THR A 1 192 ? 0.515 4.422 3.697 1 88.44 192 THR A CA 1
ATOM 1405 C C . THR A 1 192 ? 0.196 5.555 2.73 1 88.44 192 THR A C 1
ATOM 1407 O O . THR A 1 192 ? -0.967 5.93 2.562 1 88.44 192 THR A O 1
ATOM 1410 N N . VAL A 1 193 ? 1.187 6.016 1.961 1 84.69 193 VAL A N 1
ATOM 1411 C CA . VAL A 1 193 ? 1.072 7.246 1.185 1 84.69 193 VAL A CA 1
ATOM 1412 C C . VAL A 1 193 ? 0.085 7.043 0.038 1 84.69 193 VAL A C 1
ATOM 1414 O O . VAL A 1 193 ? -0.871 7.809 -0.109 1 84.69 193 VAL A O 1
ATOM 1417 N N . PRO A 1 194 ? 0.196 6.004 -0.707 1 91.5 194 PRO A N 1
ATOM 1418 C CA . PRO A 1 194 ? -0.762 5.828 -1.802 1 91.5 194 PRO A CA 1
ATOM 1419 C C . PRO A 1 194 ? -2.195 5.641 -1.308 1 91.5 194 PRO A C 1
ATOM 1421 O O . PRO A 1 194 ? -3.131 6.184 -1.9 1 91.5 194 PRO A O 1
ATOM 1424 N N . LEU A 1 195 ? -2.357 4.914 -0.287 1 91 195 LEU A N 1
ATOM 1425 C CA . LEU A 1 195 ? -3.709 4.672 0.208 1 91 195 LEU A CA 1
ATOM 1426 C C . LEU A 1 195 ? -4.316 5.953 0.767 1 91 195 LEU A C 1
ATOM 1428 O O . LEU A 1 195 ? -5.516 6.199 0.602 1 91 195 LEU A O 1
ATOM 1432 N N . MET A 1 196 ? -3.508 6.707 1.461 1 84.31 196 MET A N 1
ATOM 1433 C CA . MET A 1 196 ? -3.998 7.973 1.997 1 84.31 196 MET A CA 1
ATOM 1434 C C . MET A 1 196 ? -4.398 8.922 0.872 1 84.31 196 MET A C 1
ATOM 1436 O O . MET A 1 196 ? -5.395 9.641 0.983 1 84.31 196 MET A O 1
ATOM 1440 N N . LEU A 1 197 ? -3.643 8.922 -0.171 1 87.88 197 LEU A N 1
ATOM 1441 C CA . LEU A 1 197 ? -3.955 9.797 -1.302 1 87.88 197 LEU A CA 1
ATOM 1442 C C . LEU A 1 197 ? -5.23 9.336 -2.004 1 87.88 197 LEU A C 1
ATOM 1444 O O . LEU A 1 197 ? -6.051 10.164 -2.412 1 87.88 197 LEU A O 1
ATOM 1448 N N . LEU A 1 198 ? -5.379 8.039 -2.166 1 92.88 198 LEU A N 1
ATOM 1449 C CA . LEU A 1 198 ? -6.625 7.52 -2.713 1 92.88 198 LEU A CA 1
ATOM 1450 C C . LEU A 1 198 ? -7.812 7.93 -1.849 1 92.88 198 LEU A C 1
ATOM 1452 O O . LEU A 1 198 ? -8.852 8.352 -2.367 1 92.88 198 LEU A O 1
ATOM 1456 N N . SER A 1 199 ? -7.617 7.762 -0.562 1 87.62 199 SER A N 1
ATOM 1457 C CA . SER A 1 199 ? -8.672 8.125 0.38 1 87.62 199 SER A CA 1
ATOM 1458 C C . SER A 1 199 ? -8.977 9.617 0.313 1 87.62 199 SER A C 1
ATOM 1460 O O . SER A 1 199 ? -10.141 10.023 0.385 1 87.62 199 SER A O 1
ATOM 1462 N N . LEU A 1 200 ? -7.949 10.391 0.255 1 84.75 200 LEU A N 1
ATOM 1463 C CA . LEU A 1 200 ? -8.117 11.836 0.138 1 84.75 200 LEU A CA 1
ATOM 1464 C C . LEU A 1 200 ? -8.945 12.188 -1.093 1 84.75 200 LEU A C 1
ATOM 1466 O O . LEU A 1 200 ? -9.898 12.969 -1.003 1 84.75 200 LEU A O 1
ATOM 1470 N N . GLY A 1 201 ? -8.594 11.656 -2.248 1 89.75 201 GLY A N 1
ATOM 1471 C CA . GLY A 1 201 ? -9.352 11.898 -3.467 1 89.75 201 GLY A CA 1
ATOM 1472 C C . GLY A 1 201 ? -10.812 11.492 -3.357 1 89.75 201 GLY A C 1
ATOM 1473 O O . GLY A 1 201 ? -11.695 12.227 -3.791 1 89.75 201 GLY A O 1
ATOM 1474 N N . HIS A 1 202 ? -10.984 10.328 -2.818 1 91.75 202 HIS A N 1
ATOM 1475 C CA . HIS A 1 202 ? -12.352 9.836 -2.639 1 91.75 202 HIS A CA 1
ATOM 1476 C C . HIS A 1 202 ? -13.156 10.766 -1.742 1 91.75 202 HIS A C 1
ATOM 1478 O O . HIS A 1 202 ? -14.297 11.109 -2.062 1 91.75 202 HIS A O 1
ATOM 1484 N N . ALA A 1 203 ? -12.57 11.148 -0.648 1 84.19 203 ALA A N 1
ATOM 1485 C CA . ALA A 1 203 ? -13.234 12.039 0.301 1 84.19 203 ALA A CA 1
ATOM 1486 C C . ALA A 1 203 ? -13.547 13.383 -0.336 1 84.19 203 ALA A C 1
ATOM 1488 O O . ALA A 1 203 ? -14.641 13.93 -0.156 1 84.19 203 ALA A O 1
ATOM 1489 N N . LEU A 1 204 ? -12.641 13.945 -1.071 1 86.38 204 LEU A N 1
ATOM 1490 C CA . LEU A 1 204 ? -12.797 15.258 -1.682 1 86.38 204 LEU A CA 1
ATOM 1491 C C . LEU A 1 204 ? -13.922 15.25 -2.711 1 86.38 204 LEU A C 1
ATOM 1493 O O . LEU A 1 204 ? -14.617 16.25 -2.891 1 86.38 204 LEU A O 1
ATOM 1497 N N . ALA A 1 205 ? -14.109 14.117 -3.332 1 90.38 205 ALA A N 1
ATOM 1498 C CA . ALA A 1 205 ? -15.133 14.008 -4.371 1 90.38 205 ALA A CA 1
ATOM 1499 C C . ALA A 1 205 ? -16.531 13.961 -3.76 1 90.38 205 ALA A C 1
ATOM 1501 O O . ALA A 1 205 ? -17.516 14.227 -4.445 1 90.38 205 ALA A O 1
ATOM 1502 N N . LEU A 1 206 ? -16.594 13.609 -2.484 1 86.94 206 LEU A N 1
ATOM 1503 C CA . LEU A 1 206 ? -17.906 13.414 -1.861 1 86.94 206 LEU A CA 1
ATOM 1504 C C . LEU A 1 206 ? -18.25 14.586 -0.943 1 86.94 206 LEU A C 1
ATOM 1506 O O . LEU A 1 206 ? -19.375 14.688 -0.457 1 86.94 206 LEU A O 1
ATOM 1510 N N . ILE A 1 207 ? -17.297 15.383 -0.596 1 82.06 207 ILE A N 1
ATOM 1511 C CA . ILE A 1 207 ? -17.531 16.531 0.273 1 82.06 207 ILE A CA 1
ATOM 1512 C C . ILE A 1 207 ? -18.453 17.531 -0.426 1 82.06 207 ILE A C 1
ATOM 1514 O O . ILE A 1 207 ? -18.188 17.953 -1.548 1 82.06 207 ILE A O 1
ATOM 1518 N N . PRO A 1 208 ? -19.641 17.75 0.268 1 81.38 208 PRO A N 1
ATOM 1519 C CA . PRO A 1 208 ? -20.562 18.719 -0.334 1 81.38 208 PRO A CA 1
ATOM 1520 C C . PRO A 1 208 ? -19.984 20.125 -0.381 1 81.38 208 PRO A C 1
ATOM 1522 O O . PRO A 1 208 ? -19.156 20.484 0.454 1 81.38 208 PRO A O 1
ATOM 1525 N N . ALA A 1 209 ? -20.344 20.891 -1.327 1 76.94 209 ALA A N 1
ATOM 1526 C CA . ALA A 1 209 ? -19.859 22.25 -1.533 1 76.94 209 ALA A CA 1
ATOM 1527 C C . ALA A 1 209 ? -20.578 23.234 -0.604 1 76.94 209 ALA A C 1
ATOM 1529 O O . ALA A 1 209 ? -20.281 24.438 -0.61 1 76.94 209 ALA A O 1
ATOM 1530 N N . ASN A 1 210 ? -21.344 22.609 0.258 1 81.12 210 ASN A N 1
ATOM 1531 C CA . ASN A 1 210 ? -22.031 23.516 1.177 1 81.12 210 ASN A CA 1
ATOM 1532 C C . ASN A 1 210 ? -21.062 24.109 2.197 1 81.12 210 ASN A C 1
ATOM 1534 O O . ASN A 1 210 ? -20.094 23.469 2.596 1 81.12 210 ASN A O 1
ATOM 1538 N N . GLY A 1 211 ? -21.125 25.391 2.613 1 85.81 211 GLY A N 1
ATOM 1539 C CA . GLY A 1 211 ? -20.266 26.078 3.57 1 85.81 211 GLY A CA 1
ATOM 1540 C C . GLY A 1 211 ? -18.953 26.562 2.971 1 85.81 211 GLY A C 1
ATOM 1541 O O . GLY A 1 211 ? -17.938 26.641 3.666 1 85.81 211 GLY A O 1
ATOM 1542 N N . MET A 1 212 ? -18.969 26.656 1.647 1 89.94 212 MET A N 1
ATOM 1543 C CA . MET A 1 212 ? -17.734 26.953 0.91 1 89.94 212 MET A CA 1
ATOM 1544 C C . MET A 1 212 ? -17.203 28.328 1.261 1 89.94 212 MET A C 1
ATOM 1546 O O . MET A 1 212 ? -16 28.531 1.35 1 89.94 212 MET A O 1
ATOM 1550 N N . ARG A 1 213 ? -18.109 29.219 1.524 1 91.19 213 ARG A N 1
ATOM 1551 C CA . ARG A 1 213 ? -17.672 30.578 1.816 1 91.19 213 ARG A CA 1
ATOM 1552 C C . ARG A 1 213 ? -16.938 30.641 3.148 1 91.19 213 ARG A C 1
ATOM 1554 O O . ARG A 1 213 ? -15.789 31.078 3.207 1 91.19 213 ARG A O 1
ATOM 1561 N N . ALA A 1 214 ? -17.703 30.156 4.195 1 92.06 214 ALA A N 1
ATOM 1562 C CA . ALA A 1 214 ? -17.047 30.125 5.504 1 92.06 214 ALA A CA 1
ATOM 1563 C C . ALA A 1 214 ? -15.844 29.188 5.496 1 92.06 214 ALA A C 1
ATOM 1565 O O . ALA A 1 214 ? -14.828 29.469 6.133 1 92.06 214 ALA A O 1
ATOM 1566 N N . GLY A 1 215 ? -15.984 28.141 4.793 1 95.19 215 GLY A N 1
ATOM 1567 C CA . GLY A 1 215 ? -14.875 27.203 4.645 1 95.19 215 GLY A CA 1
ATOM 1568 C C . GLY A 1 215 ? -13.656 27.828 3.992 1 95.19 215 GLY A C 1
ATOM 1569 O O . GLY A 1 215 ? -12.523 27.531 4.375 1 95.19 215 GLY A O 1
ATOM 1570 N N . ALA A 1 216 ? -13.906 28.672 3.08 1 95.94 216 ALA A N 1
ATOM 1571 C CA . ALA A 1 216 ? -12.812 29.328 2.375 1 95.94 216 ALA A CA 1
ATOM 1572 C C . ALA A 1 216 ? -12.016 30.234 3.316 1 95.94 216 ALA A C 1
ATOM 1574 O O . ALA A 1 216 ? -10.797 30.375 3.176 1 95.94 216 ALA A O 1
ATOM 1575 N N . VAL A 1 217 ? -12.703 30.828 4.184 1 96.12 217 VAL A N 1
ATOM 1576 C CA . VAL A 1 217 ? -12.031 31.672 5.168 1 96.12 217 VAL A CA 1
ATOM 1577 C C . VAL A 1 217 ? -11.117 30.812 6.043 1 96.12 217 VAL A C 1
ATOM 1579 O O . VAL A 1 217 ? -9.953 31.156 6.262 1 96.12 217 VAL A O 1
ATOM 1582 N N . VAL A 1 218 ? -11.672 29.734 6.512 1 96.81 218 VAL A N 1
ATOM 1583 C CA . VAL A 1 218 ? -10.898 28.812 7.344 1 96.81 218 VAL A CA 1
ATOM 1584 C C . VAL A 1 218 ? -9.727 28.25 6.547 1 96.81 218 VAL A C 1
ATOM 1586 O O . VAL A 1 218 ? -8.617 28.125 7.074 1 96.81 218 VAL A O 1
ATOM 1589 N N . ALA A 1 219 ? -9.992 27.969 5.305 1 97.19 219 ALA A N 1
ATOM 1590 C CA . ALA A 1 219 ? -8.945 27.484 4.406 1 97.19 219 ALA A CA 1
ATOM 1591 C C . ALA A 1 219 ? -7.82 28.516 4.277 1 97.19 219 ALA A C 1
ATOM 1593 O O . ALA A 1 219 ? -6.641 28.156 4.328 1 97.19 219 ALA A O 1
ATOM 1594 N N . ALA A 1 220 ? -8.195 29.719 4.062 1 96.56 220 ALA A N 1
ATOM 1595 C CA . ALA A 1 220 ? -7.219 30.797 3.922 1 96.56 220 ALA A CA 1
ATOM 1596 C C . ALA A 1 220 ? -6.398 30.953 5.199 1 96.56 220 ALA A C 1
ATOM 1598 O O . ALA A 1 220 ? -5.191 31.188 5.145 1 96.56 220 ALA A O 1
ATOM 1599 N N . LEU A 1 221 ? -7.059 30.875 6.301 1 97.12 221 LEU A N 1
ATOM 1600 C CA . LEU A 1 221 ? -6.367 30.969 7.582 1 97.12 221 LEU A CA 1
ATOM 1601 C C . LEU A 1 221 ? -5.34 29.859 7.73 1 97.12 221 LEU A C 1
ATOM 1603 O O . LEU A 1 221 ? -4.188 30.109 8.078 1 97.12 221 LEU A O 1
ATOM 1607 N N . ARG A 1 222 ? -5.793 28.641 7.465 1 96.88 222 ARG A N 1
ATOM 1608 C CA . ARG A 1 222 ? -4.91 27.484 7.555 1 96.88 222 ARG A CA 1
ATOM 1609 C C . ARG A 1 222 ? -3.67 27.672 6.688 1 96.88 222 ARG A C 1
ATOM 1611 O O . ARG A 1 222 ? -2.545 27.469 7.152 1 96.88 222 ARG A O 1
ATOM 1618 N N . LEU A 1 223 ? -3.887 28.047 5.477 1 96.62 223 LEU A N 1
ATOM 1619 C CA . LEU A 1 223 ? -2.785 28.125 4.523 1 96.62 223 LEU A CA 1
ATOM 1620 C C . LEU A 1 223 ? -1.868 29.312 4.844 1 96.62 223 LEU A C 1
ATOM 1622 O O . LEU A 1 223 ? -0.646 29.156 4.883 1 96.62 223 LEU A O 1
ATOM 1626 N N . ALA A 1 224 ? -2.441 30.469 5.086 1 96.5 224 ALA A N 1
ATOM 1627 C CA . ALA A 1 224 ? -1.655 31.672 5.324 1 96.5 224 ALA A CA 1
ATOM 1628 C C . ALA A 1 224 ? -0.96 31.625 6.68 1 96.5 224 ALA A C 1
ATOM 1630 O O . ALA A 1 224 ? 0.241 31.875 6.781 1 96.5 224 ALA A O 1
ATOM 1631 N N . VAL A 1 225 ? -1.727 31.312 7.715 1 97.5 225 VAL A N 1
ATOM 1632 C CA . VAL A 1 225 ? -1.177 31.281 9.062 1 97.5 225 VAL A CA 1
ATOM 1633 C C . VAL A 1 225 ? -0.207 30.125 9.211 1 97.5 225 VAL A C 1
ATOM 1635 O O . VAL A 1 225 ? 0.813 30.234 9.891 1 97.5 225 VAL A O 1
ATOM 1638 N N . GLY A 1 226 ? -0.58 29 8.648 1 96.88 226 GLY A N 1
ATOM 1639 C CA . GLY A 1 226 ? 0.328 27.875 8.672 1 96.88 226 GLY A CA 1
ATOM 1640 C C . GLY A 1 226 ? 1.688 28.188 8.078 1 96.88 226 GLY A C 1
ATOM 1641 O O . GLY A 1 226 ? 2.721 27.891 8.688 1 96.88 226 GLY A O 1
ATOM 1642 N N . LEU A 1 227 ? 1.653 28.781 6.895 1 94.44 227 LEU A N 1
ATOM 1643 C CA . LEU A 1 227 ? 2.895 29.156 6.227 1 94.44 227 LEU A CA 1
ATOM 1644 C C . LEU A 1 227 ? 3.674 30.172 7.066 1 94.44 227 LEU A C 1
ATOM 1646 O O . LEU A 1 227 ? 4.887 30.031 7.242 1 94.44 227 LEU A O 1
ATOM 1650 N N . ALA A 1 228 ? 3.023 31.141 7.547 1 96.62 228 ALA A N 1
ATOM 1651 C CA . ALA A 1 228 ? 3.658 32.188 8.344 1 96.62 228 ALA A CA 1
ATOM 1652 C C . ALA A 1 228 ? 4.258 31.609 9.625 1 96.62 228 ALA A C 1
ATOM 1654 O O . ALA A 1 228 ? 5.379 31.953 10 1 96.62 228 ALA A O 1
ATOM 1655 N N . ALA A 1 229 ? 3.486 30.781 10.312 1 97.19 229 ALA A N 1
ATOM 1656 C CA . ALA A 1 229 ? 3.969 30.172 11.547 1 97.19 229 ALA A CA 1
ATOM 1657 C C . ALA A 1 229 ? 5.188 29.297 11.281 1 97.19 229 ALA A C 1
ATOM 1659 O O . ALA A 1 229 ? 6.141 29.281 12.062 1 97.19 229 ALA A O 1
ATOM 1660 N N . GLY A 1 230 ? 5.113 28.5 10.219 1 95.56 230 GLY A N 1
ATOM 1661 C CA . GLY A 1 230 ? 6.258 27.672 9.844 1 95.56 230 GLY A CA 1
ATOM 1662 C C . GLY A 1 230 ? 7.523 28.484 9.625 1 95.56 230 GLY A C 1
ATOM 1663 O O . GLY A 1 230 ? 8.57 28.188 10.211 1 95.56 230 GLY A O 1
ATOM 1664 N N . TYR A 1 231 ? 7.402 29.547 8.898 1 93.56 231 TYR A N 1
ATOM 1665 C CA . TYR A 1 231 ? 8.562 30.375 8.594 1 93.56 231 TYR A CA 1
ATOM 1666 C C . TYR A 1 231 ? 9.039 31.125 9.836 1 93.56 231 TYR A C 1
ATOM 1668 O O . TYR A 1 231 ? 10.242 31.328 10.023 1 93.56 231 TYR A O 1
ATOM 1676 N N . ALA A 1 232 ? 8.156 31.594 10.609 1 96.44 232 ALA A N 1
ATOM 1677 C CA . ALA A 1 232 ? 8.516 32.312 11.828 1 96.44 232 ALA A CA 1
ATOM 1678 C C . ALA A 1 232 ? 9.359 31.422 12.75 1 96.44 232 ALA A C 1
ATOM 1680 O O . ALA A 1 232 ? 10.367 31.875 13.297 1 96.44 232 ALA A O 1
ATOM 1681 N N . VAL A 1 233 ? 8.93 30.219 12.875 1 96.62 233 VAL A N 1
ATOM 1682 C CA . VAL A 1 233 ? 9.633 29.312 13.766 1 96.62 233 VAL A CA 1
ATOM 1683 C C . VAL A 1 233 ? 10.984 28.938 13.172 1 96.62 233 VAL A C 1
ATOM 1685 O O . VAL A 1 233 ? 11.977 28.797 13.891 1 96.62 233 VAL A O 1
ATOM 1688 N N . VAL A 1 234 ? 10.984 28.703 11.852 1 93.81 234 VAL A N 1
ATOM 1689 C CA . VAL A 1 234 ? 12.242 28.422 11.172 1 93.81 234 VAL A CA 1
ATOM 1690 C C . VAL A 1 234 ? 13.234 29.547 11.422 1 93.81 234 VAL A C 1
ATOM 1692 O O . VAL A 1 234 ? 14.406 29.297 11.719 1 93.81 234 VAL A O 1
ATOM 1695 N N . TRP A 1 235 ? 12.82 30.734 11.32 1 93.38 235 TRP A N 1
ATOM 1696 C CA . TRP A 1 235 ? 13.656 31.922 11.516 1 93.38 235 TRP A CA 1
ATOM 1697 C C . TRP A 1 235 ? 14.07 32.062 12.969 1 93.38 235 TRP A C 1
ATOM 1699 O O . TRP A 1 235 ? 15.234 32.344 13.266 1 93.38 235 TRP A O 1
ATOM 1709 N N . LEU A 1 236 ? 13.172 31.875 13.875 1 94.88 236 LEU A N 1
ATOM 1710 C CA . LEU A 1 236 ? 13.406 32.062 15.305 1 94.88 236 LEU A CA 1
ATOM 1711 C C . LEU A 1 236 ? 14.43 31.047 15.812 1 94.88 236 LEU A C 1
ATOM 1713 O O . LEU A 1 236 ? 15.281 31.375 16.641 1 94.88 236 LEU A O 1
ATOM 1717 N N . LEU A 1 237 ? 14.367 29.812 15.273 1 94.69 237 LEU A N 1
ATOM 1718 C CA . LEU A 1 237 ? 15.195 28.734 15.82 1 94.69 237 LEU A CA 1
ATOM 1719 C C . LEU A 1 237 ? 16.453 28.562 14.984 1 94.69 237 LEU A C 1
ATOM 1721 O O . LEU A 1 237 ? 17.406 27.891 15.422 1 94.69 237 LEU A O 1
ATOM 1725 N N . GLY A 1 238 ? 16.531 29.109 13.867 1 93.44 238 GLY A N 1
ATOM 1726 C CA . GLY A 1 238 ? 17.703 28.953 13 1 93.44 238 GLY A CA 1
ATOM 1727 C C . GLY A 1 238 ? 17.938 27.516 12.578 1 93.44 238 GLY A C 1
ATOM 1728 O O . GLY A 1 238 ? 19.047 27 12.695 1 93.44 238 GLY A O 1
ATOM 1729 N N . LEU A 1 239 ? 16.891 26.906 12.094 1 92.75 239 LEU A N 1
ATOM 1730 C CA . LEU A 1 239 ? 16.984 25.5 11.688 1 92.75 239 LEU A CA 1
ATOM 1731 C C . LEU A 1 239 ? 17.812 25.359 10.422 1 92.75 239 LEU A C 1
ATOM 1733 O O . LEU A 1 239 ? 17.812 26.234 9.562 1 92.75 239 LEU A O 1
ATOM 1737 N N . PRO A 1 240 ? 18.609 24.203 10.32 1 91.69 240 PRO A N 1
ATOM 1738 C CA . PRO A 1 240 ? 19.297 23.922 9.062 1 91.69 240 PRO A CA 1
ATOM 1739 C C . PRO A 1 240 ? 18.344 23.859 7.863 1 91.69 240 PRO A C 1
ATOM 1741 O O . PRO A 1 240 ? 17.156 23.609 8.031 1 91.69 240 PRO A O 1
ATOM 1744 N N . ASP A 1 241 ? 18.875 24.047 6.676 1 88.75 241 ASP A N 1
ATOM 1745 C CA . ASP A 1 241 ? 18.109 24.234 5.445 1 88.75 241 ASP A CA 1
ATOM 1746 C C . ASP A 1 241 ? 17.109 23.094 5.242 1 88.75 241 ASP A C 1
ATOM 1748 O O . ASP A 1 241 ? 15.93 23.344 4.969 1 88.75 241 ASP A O 1
ATOM 1752 N N . LEU A 1 242 ? 17.531 21.891 5.434 1 88.44 242 LEU A N 1
ATOM 1753 C CA . LEU A 1 242 ? 16.672 20.75 5.188 1 88.44 242 LEU A CA 1
ATOM 1754 C C . LEU A 1 242 ? 15.5 20.734 6.168 1 88.44 242 LEU A C 1
ATOM 1756 O O . LEU A 1 242 ? 14.344 20.562 5.77 1 88.44 242 LEU A O 1
ATOM 1760 N N . LEU A 1 243 ? 15.836 20.922 7.457 1 91.94 243 LEU A N 1
ATOM 1761 C CA . LEU A 1 243 ? 14.797 20.922 8.484 1 91.94 243 LEU A CA 1
ATOM 1762 C C . LEU A 1 243 ? 13.867 22.125 8.32 1 91.94 243 LEU A C 1
ATOM 1764 O O . LEU A 1 243 ? 12.656 22 8.531 1 91.94 243 LEU A O 1
ATOM 1768 N N . ALA A 1 244 ? 14.492 23.219 7.945 1 92.81 244 ALA A N 1
ATOM 1769 C CA . ALA A 1 244 ? 13.719 24.438 7.711 1 92.81 244 ALA A CA 1
ATOM 1770 C C . ALA A 1 244 ? 12.703 24.234 6.59 1 92.81 244 ALA A C 1
ATOM 1772 O O . ALA A 1 244 ? 11.531 24.578 6.734 1 92.81 244 ALA A O 1
ATOM 1773 N N . GLY A 1 245 ? 13.164 23.703 5.488 1 91 245 GLY A N 1
ATOM 1774 C CA . GLY A 1 245 ? 12.289 23.453 4.359 1 91 245 GLY A CA 1
ATOM 1775 C C . GLY A 1 245 ? 11.188 22.453 4.676 1 91 245 GLY A C 1
ATOM 1776 O O . GLY A 1 245 ? 10.031 22.656 4.289 1 91 245 GLY A O 1
ATOM 1777 N N . ALA A 1 246 ? 11.539 21.391 5.363 1 91.5 246 ALA A N 1
ATOM 1778 C CA . ALA A 1 246 ? 10.578 20.359 5.711 1 91.5 246 ALA A CA 1
ATOM 1779 C C . ALA A 1 246 ? 9.492 20.891 6.637 1 91.5 246 ALA A C 1
ATOM 1781 O O . ALA A 1 246 ? 8.305 20.625 6.445 1 91.5 246 ALA A O 1
ATOM 1782 N N . LEU A 1 247 ? 9.945 21.625 7.629 1 94.38 247 LEU A N 1
ATOM 1783 C CA . LEU A 1 247 ? 8.992 22.203 8.578 1 94.38 247 LEU A CA 1
ATOM 1784 C C . LEU A 1 247 ? 8.055 23.188 7.879 1 94.38 247 LEU A C 1
ATOM 1786 O O . LEU A 1 247 ? 6.84 23.141 8.086 1 94.38 247 LEU A O 1
ATOM 1790 N N . ALA A 1 248 ? 8.617 24.062 7.105 1 93.38 248 ALA A N 1
ATOM 1791 C CA . ALA A 1 248 ? 7.82 25.062 6.395 1 93.38 248 ALA A CA 1
ATOM 1792 C C . ALA A 1 248 ? 6.805 24.391 5.473 1 93.38 248 ALA A C 1
ATOM 1794 O O . ALA A 1 248 ? 5.652 24.828 5.391 1 93.38 248 ALA A O 1
ATOM 1795 N N . LEU A 1 249 ? 7.219 23.406 4.844 1 92.12 249 LEU A N 1
ATOM 1796 C CA . LEU A 1 249 ? 6.336 22.688 3.922 1 92.12 249 LEU A CA 1
ATOM 1797 C C . LEU A 1 249 ? 5.211 22 4.676 1 92.12 249 LEU A C 1
ATOM 1799 O O . LEU A 1 249 ? 4.055 22.031 4.25 1 92.12 249 LEU A O 1
ATOM 1803 N N . GLN A 1 250 ? 5.555 21.312 5.723 1 94.88 250 GLN A N 1
ATOM 1804 C CA . GLN A 1 250 ? 4.551 20.625 6.531 1 94.88 250 GLN A CA 1
ATOM 1805 C C . GLN A 1 250 ? 3.518 21.625 7.07 1 94.88 250 GLN A C 1
ATOM 1807 O O . GLN A 1 250 ? 2.32 21.328 7.078 1 94.88 250 GLN A O 1
ATOM 1812 N N . MET A 1 251 ? 4.004 22.75 7.453 1 95.62 251 MET A N 1
ATOM 1813 C CA . MET A 1 251 ? 3.117 23.766 8.008 1 95.62 251 MET A CA 1
ATOM 1814 C C . MET A 1 251 ? 2.281 24.406 6.906 1 95.62 251 MET A C 1
ATOM 1816 O O . MET A 1 251 ? 1.235 25 7.184 1 95.62 251 MET A O 1
ATOM 1820 N N . ALA A 1 252 ? 2.713 24.312 5.723 1 94.31 252 ALA A N 1
ATOM 1821 C CA . ALA A 1 252 ? 2.014 24.922 4.59 1 94.31 252 ALA A CA 1
ATOM 1822 C C . ALA A 1 252 ? 0.912 24 4.074 1 94.31 252 ALA A C 1
ATOM 1824 O O . ALA A 1 252 ? 0.142 24.375 3.188 1 94.31 252 ALA A O 1
ATOM 1825 N N . MET A 1 253 ? 0.794 22.812 4.598 1 95.19 253 MET A N 1
ATOM 1826 C CA . MET A 1 253 ? -0.201 21.844 4.141 1 95.19 253 MET A CA 1
ATOM 1827 C C . MET A 1 253 ? -1.614 22.375 4.387 1 95.19 253 MET A C 1
ATOM 1829 O O . MET A 1 253 ? -1.832 23.188 5.273 1 95.19 253 MET A O 1
ATOM 1833 N N . PRO A 1 254 ? -2.58 21.922 3.578 1 96.12 254 PRO A N 1
ATOM 1834 C CA . PRO A 1 254 ? -3.975 22.312 3.777 1 96.12 254 PRO A CA 1
ATOM 1835 C C . PRO A 1 254 ? -4.602 21.688 5.02 1 96.12 254 PRO A C 1
ATOM 1837 O O . PRO A 1 254 ? -3.91 21.016 5.789 1 96.12 254 PRO A O 1
ATOM 1840 N N . CYS A 1 255 ? -5.926 21.984 5.18 1 96 255 CYS A N 1
ATOM 1841 C CA . CYS A 1 255 ? -6.645 21.438 6.324 1 96 255 CYS A CA 1
ATOM 1842 C C . CYS A 1 255 ? -6.625 19.906 6.309 1 96 255 CYS A C 1
ATOM 1844 O O . CYS A 1 255 ? -6.801 19.297 5.258 1 96 255 CYS A O 1
ATOM 1846 N N . ALA A 1 256 ? -6.371 19.391 7.426 1 93.25 256 ALA A N 1
ATOM 1847 C CA . ALA A 1 256 ? -6.395 17.938 7.555 1 93.25 256 ALA A CA 1
ATOM 1848 C C . ALA A 1 256 ? -7.793 17.375 7.309 1 93.25 256 ALA A C 1
ATOM 1850 O O . ALA A 1 256 ? -8.781 17.953 7.773 1 93.25 256 ALA A O 1
ATOM 1851 N N . VAL A 1 257 ? -7.871 16.312 6.609 1 85.94 257 VAL A N 1
ATOM 1852 C CA . VAL A 1 257 ? -9.156 15.664 6.344 1 85.94 257 VAL A CA 1
ATOM 1853 C C . VAL A 1 257 ? -9.766 15.172 7.652 1 85.94 257 VAL A C 1
ATOM 1855 O O . VAL A 1 257 ? -10.984 15.234 7.836 1 85.94 257 VAL A O 1
ATOM 1858 N N . VAL A 1 258 ? -8.945 14.727 8.562 1 83.44 258 VAL A N 1
ATOM 1859 C CA . VAL A 1 258 ? -9.414 14.195 9.836 1 83.44 258 VAL A CA 1
ATOM 1860 C C . VAL A 1 258 ? -10.141 15.281 10.617 1 83.44 258 VAL A C 1
ATOM 1862 O O . VAL A 1 258 ? -11.07 15 11.375 1 83.44 258 VAL A O 1
ATOM 1865 N N . SER A 1 259 ? -9.703 16.484 10.43 1 88.94 259 SER A N 1
ATOM 1866 C CA . SER A 1 259 ? -10.367 17.578 11.125 1 88.94 259 SER A CA 1
ATOM 1867 C C . SER A 1 259 ? -11.828 17.703 10.695 1 88.94 259 SER A C 1
ATOM 1869 O O . SER A 1 259 ? -12.695 18.031 11.5 1 88.94 259 SER A O 1
ATOM 1871 N N . TYR A 1 260 ? -12.109 17.516 9.43 1 86.56 260 TYR A N 1
ATOM 1872 C CA . TYR A 1 260 ? -13.484 17.484 8.945 1 86.56 260 TYR A CA 1
ATOM 1873 C C . TYR A 1 260 ? -14.266 16.344 9.586 1 86.56 260 TYR A C 1
ATOM 1875 O O . TYR A 1 260 ? -15.422 16.516 9.992 1 86.56 260 TYR A O 1
ATOM 1883 N N . MET A 1 261 ? -13.672 15.219 9.68 1 80.38 261 MET A N 1
ATOM 1884 C CA . MET A 1 261 ? -14.336 14.062 10.281 1 80.38 261 MET A CA 1
ATOM 1885 C C . MET A 1 261 ? -14.727 14.344 11.727 1 80.38 261 MET A C 1
ATOM 1887 O O . MET A 1 261 ? -15.836 14.016 12.148 1 80.38 261 MET A O 1
ATOM 1891 N N . TYR A 1 262 ? -13.852 14.93 12.453 1 84.62 262 TYR A N 1
ATOM 1892 C CA . TYR A 1 262 ? -14.133 15.281 13.836 1 84.62 262 TYR A CA 1
ATOM 1893 C C . TYR A 1 262 ? -15.234 16.328 13.914 1 84.62 262 TYR A C 1
ATOM 1895 O O . TYR A 1 262 ? -16.156 16.219 14.734 1 84.62 262 TYR A O 1
ATOM 1903 N N . ALA A 1 263 ? -15.141 17.328 13.078 1 87.88 263 ALA A N 1
ATOM 1904 C CA . ALA A 1 263 ? -16.141 18.391 13.078 1 87.88 263 ALA A CA 1
ATOM 1905 C C . ALA A 1 263 ? -17.516 17.844 12.758 1 87.88 263 ALA A C 1
ATOM 1907 O O . ALA A 1 263 ? -18.516 18.25 13.367 1 87.88 263 ALA A O 1
ATOM 1908 N N . ARG A 1 264 ? -17.578 17.016 11.852 1 83.5 264 ARG A N 1
ATOM 1909 C CA . ARG A 1 264 ? -18.844 16.422 11.453 1 83.5 264 ARG A CA 1
ATOM 1910 C C . ARG A 1 264 ? -19.438 15.57 12.586 1 83.5 264 ARG A C 1
ATOM 1912 O O . ARG A 1 264 ? -20.656 15.531 12.773 1 83.5 264 ARG A O 1
ATOM 1919 N N . ARG A 1 265 ? -18.641 14.977 13.305 1 80.12 265 ARG A N 1
ATOM 1920 C CA . ARG A 1 265 ? -19.062 14.07 14.359 1 80.12 265 ARG A CA 1
ATOM 1921 C C . ARG A 1 265 ? -19.469 14.836 15.609 1 80.12 265 ARG A C 1
ATOM 1923 O O . ARG A 1 265 ? -20.438 14.469 16.281 1 80.12 265 ARG A O 1
ATOM 1930 N N . TYR A 1 266 ? -18.75 15.828 15.953 1 87.06 266 TYR A N 1
ATOM 1931 C CA . TYR A 1 266 ? -18.875 16.391 17.297 1 87.06 266 TYR A CA 1
ATOM 1932 C C . TYR A 1 266 ? -19.484 17.781 17.266 1 87.06 266 TYR A C 1
ATOM 1934 O O . TYR A 1 266 ? -19.797 18.359 18.312 1 87.06 266 TYR A O 1
ATOM 1942 N N . THR A 1 267 ? -19.609 18.281 16.031 1 89.94 267 THR A N 1
ATOM 1943 C CA . THR A 1 267 ? -20.062 19.656 15.969 1 89.94 267 THR A CA 1
ATOM 1944 C C . THR A 1 267 ? -21.078 19.844 14.852 1 89.94 267 THR A C 1
ATOM 1946 O O . THR A 1 267 ? -21.406 18.906 14.133 1 89.94 267 THR A O 1
ATOM 1949 N N . ASP A 1 268 ? -21.656 21.078 14.766 1 89.31 268 ASP A N 1
ATOM 1950 C CA . ASP A 1 268 ? -22.625 21.406 13.719 1 89.31 268 ASP A CA 1
ATOM 1951 C C . ASP A 1 268 ? -21.953 22.172 12.578 1 89.31 268 ASP A C 1
ATOM 1953 O O . ASP A 1 268 ? -22.625 22.641 11.664 1 89.31 268 ASP A O 1
ATOM 1957 N N . VAL A 1 269 ? -20.656 22.219 12.609 1 90.69 269 VAL A N 1
ATOM 1958 C CA . VAL A 1 269 ? -19.984 23.016 11.586 1 90.69 269 VAL A CA 1
ATOM 1959 C C . VAL A 1 269 ? -19.281 22.078 10.586 1 90.69 269 VAL A C 1
ATOM 1961 O O . VAL A 1 269 ? -18.281 22.453 9.977 1 90.69 269 VAL A O 1
ATOM 1964 N N . GLY A 1 270 ? -19.828 20.969 10.477 1 88.81 270 GLY A N 1
ATOM 1965 C CA . GLY A 1 270 ? -19.25 19.984 9.57 1 88.81 270 GLY A CA 1
ATOM 1966 C C . GLY A 1 270 ? -19.156 20.484 8.141 1 88.81 270 GLY A C 1
ATOM 1967 O O . GLY A 1 270 ? -18.156 20.266 7.465 1 88.81 270 GLY A O 1
ATOM 1968 N N . ASP A 1 271 ? -20.125 21.219 7.758 1 89.94 271 ASP A N 1
ATOM 1969 C CA . ASP A 1 271 ? -20.141 21.719 6.387 1 89.94 271 ASP A CA 1
ATOM 1970 C C . ASP A 1 271 ? -19.047 22.75 6.16 1 89.94 271 ASP A C 1
ATOM 1972 O O . ASP A 1 271 ? -18.422 22.781 5.098 1 89.94 271 ASP A O 1
ATOM 1976 N N . ILE A 1 272 ? -18.828 23.531 7.109 1 93.44 272 ILE A N 1
ATOM 1977 C CA . ILE A 1 272 ? -17.781 24.547 7.016 1 93.44 272 ILE A CA 1
ATOM 1978 C C . ILE A 1 272 ? -16.422 23.859 6.984 1 93.44 272 ILE A C 1
ATOM 1980 O O . ILE A 1 272 ? -15.555 24.203 6.176 1 93.44 272 ILE A O 1
ATOM 1984 N N . ALA A 1 273 ? -16.266 22.891 7.809 1 93.38 273 ALA A N 1
ATOM 1985 C CA . ALA A 1 273 ? -15.016 22.141 7.848 1 93.38 273 ALA A CA 1
ATOM 1986 C C . ALA A 1 273 ? -14.758 21.422 6.523 1 93.38 273 ALA A C 1
ATOM 1988 O O . ALA A 1 273 ? -13.625 21.391 6.039 1 93.38 273 ALA A O 1
ATOM 1989 N N . ALA A 1 274 ? -15.82 20.953 6.016 1 90.25 274 ALA A N 1
ATOM 1990 C CA . ALA A 1 274 ? -15.719 20.297 4.715 1 90.25 274 ALA A CA 1
ATOM 1991 C C . ALA A 1 274 ? -15.258 21.281 3.641 1 90.25 274 ALA A C 1
ATOM 1993 O O . ALA A 1 274 ? -14.383 20.969 2.836 1 90.25 274 ALA A O 1
ATOM 1994 N N . GLY A 1 275 ? -15.859 22.328 3.617 1 92.06 275 GLY A N 1
ATOM 1995 C CA . GLY A 1 275 ? -15.469 23.375 2.682 1 92.06 275 GLY A CA 1
ATOM 1996 C C . GLY A 1 275 ? -14.031 23.812 2.855 1 92.06 275 GLY A C 1
ATOM 1997 O O . GLY A 1 275 ? -13.32 24.047 1.871 1 92.06 275 GLY A O 1
ATOM 1998 N N . ALA A 1 276 ? -13.602 23.906 4.055 1 95.44 276 ALA A N 1
ATOM 1999 C CA . ALA A 1 276 ? -12.234 24.312 4.352 1 95.44 276 ALA A CA 1
ATOM 2000 C C . ALA A 1 276 ? -11.234 23.297 3.803 1 95.44 276 ALA A C 1
ATOM 2002 O O . ALA A 1 276 ? -10.219 23.672 3.211 1 95.44 276 ALA A O 1
ATOM 2003 N N . VAL A 1 277 ? -11.5 22.109 4.039 1 93.06 277 VAL A N 1
ATOM 2004 C CA . VAL A 1 277 ? -10.617 21.062 3.562 1 93.06 277 VAL A CA 1
ATOM 2005 C C . VAL A 1 277 ? -10.555 21.078 2.037 1 93.06 277 VAL A C 1
ATOM 2007 O O . VAL A 1 277 ? -9.469 21.047 1.456 1 93.06 277 VAL A O 1
ATOM 2010 N N . LEU A 1 278 ? -11.672 21.203 1.439 1 91.19 278 LEU A N 1
ATOM 2011 C CA . LEU A 1 278 ? -11.742 21.188 -0.018 1 91.19 278 LEU A CA 1
ATOM 2012 C C . LEU A 1 278 ? -11.016 22.391 -0.604 1 91.19 278 LEU A C 1
ATOM 2014 O O . LEU A 1 278 ? -10.141 22.25 -1.46 1 91.19 278 LEU A O 1
ATOM 2018 N N . VAL A 1 279 ? -11.336 23.484 -0.139 1 93.69 279 VAL A N 1
ATOM 2019 C CA . VAL A 1 279 ? -10.789 24.719 -0.683 1 93.69 279 VAL A CA 1
ATOM 2020 C C . VAL A 1 279 ? -9.281 24.781 -0.426 1 93.69 279 VAL A C 1
ATOM 2022 O O . VAL A 1 279 ? -8.508 25.094 -1.327 1 93.69 279 VAL A O 1
ATOM 2025 N N . SER A 1 280 ? -8.898 24.5 0.766 1 95.44 280 SER A N 1
ATOM 2026 C CA . SER A 1 280 ? -7.48 24.578 1.094 1 95.44 280 SER A CA 1
ATOM 2027 C C . SER A 1 280 ? -6.668 23.578 0.286 1 95.44 280 SER A C 1
ATOM 2029 O O . SER A 1 280 ? -5.539 23.859 -0.115 1 95.44 280 SER A O 1
ATOM 2031 N N . THR A 1 281 ? -7.238 22.422 0.083 1 92 281 THR A N 1
ATOM 2032 C CA . THR A 1 281 ? -6.527 21.406 -0.675 1 92 281 THR A CA 1
ATOM 2033 C C . THR A 1 281 ? -6.355 21.828 -2.129 1 92 281 THR A C 1
ATOM 2035 O O . THR A 1 281 ? -5.254 21.734 -2.682 1 92 281 THR A O 1
ATOM 2038 N N . VAL A 1 282 ? -7.371 22.312 -2.705 1 88.5 282 VAL A N 1
ATOM 2039 C CA . VAL A 1 282 ? -7.324 22.766 -4.098 1 88.5 282 VAL A CA 1
ATOM 2040 C C . VAL A 1 282 ? -6.359 23.938 -4.234 1 88.5 282 VAL A C 1
ATOM 2042 O O . VAL A 1 282 ? -5.523 23.953 -5.145 1 88.5 282 VAL A O 1
ATOM 2045 N N . VAL A 1 283 ? -6.48 24.859 -3.395 1 92 283 VAL A N 1
ATOM 2046 C CA . VAL A 1 283 ? -5.617 26.031 -3.428 1 92 283 VAL A CA 1
ATOM 2047 C C . VAL A 1 283 ? -4.164 25.609 -3.221 1 92 283 VAL A C 1
ATOM 2049 O O . VAL A 1 283 ? -3.262 26.109 -3.896 1 92 283 VAL A O 1
ATOM 2052 N N . PHE A 1 284 ? -3.924 24.766 -2.291 1 92.25 284 PHE A N 1
ATOM 2053 C CA . PHE A 1 284 ? -2.57 24.281 -2.041 1 92.25 284 PHE A CA 1
ATOM 2054 C C . PHE A 1 284 ? -1.995 23.609 -3.283 1 92.25 284 PHE A C 1
ATOM 2056 O O . PHE A 1 284 ? -0.849 23.875 -3.66 1 92.25 284 PHE A O 1
ATOM 2063 N N . LEU A 1 285 ? -2.777 22.703 -3.828 1 84.31 285 LEU A N 1
ATOM 2064 C CA . LEU A 1 285 ? -2.297 21.984 -5 1 84.31 285 LEU A CA 1
ATOM 2065 C C . LEU A 1 285 ? -1.973 22.953 -6.137 1 84.31 285 LEU A C 1
ATOM 2067 O O . LEU A 1 285 ? -1.047 22.719 -6.914 1 84.31 285 LEU A O 1
ATOM 2071 N N . LEU A 1 286 ? -2.637 24.031 -6.223 1 83.62 286 LEU A N 1
ATOM 2072 C CA . LEU A 1 286 ? -2.381 25.047 -7.238 1 83.62 286 LEU A CA 1
ATOM 2073 C C . LEU A 1 286 ? -1.148 25.875 -6.887 1 83.62 286 LEU A C 1
ATOM 2075 O O . LEU A 1 286 ? -0.393 26.281 -7.773 1 83.62 286 LEU A O 1
ATOM 2079 N N . LEU A 1 287 ? -0.86 26 -5.609 1 84.88 287 LEU A N 1
ATOM 2080 C CA . LEU A 1 287 ? 0.223 26.875 -5.16 1 84.88 287 LEU A CA 1
ATOM 2081 C C . LEU A 1 287 ? 1.472 26.062 -4.836 1 84.88 287 LEU A C 1
ATOM 2083 O O . LEU A 1 287 ? 2.568 26.609 -4.734 1 84.88 287 LEU A O 1
ATOM 2087 N N . ALA A 1 288 ? 1.262 24.844 -4.656 1 81.56 288 ALA A N 1
ATOM 2088 C CA . ALA A 1 288 ? 2.326 23.969 -4.184 1 81.56 288 ALA A CA 1
ATOM 2089 C C . ALA A 1 288 ? 3.559 24.062 -5.074 1 81.56 288 ALA A C 1
ATOM 2091 O O . ALA A 1 288 ? 4.688 24.125 -4.582 1 81.56 288 ALA A O 1
ATOM 2092 N N . PRO A 1 289 ? 3.354 24.109 -6.41 1 76.5 289 PRO A N 1
ATOM 2093 C CA . PRO A 1 289 ? 4.555 24.266 -7.234 1 76.5 289 PRO A CA 1
ATOM 2094 C C . PRO A 1 289 ? 5.355 25.516 -6.898 1 76.5 289 PRO A C 1
ATOM 2096 O O . PRO A 1 289 ? 6.586 25.484 -6.859 1 76.5 289 PRO A O 1
ATOM 2099 N N . ALA A 1 290 ? 4.684 26.547 -6.602 1 75.31 290 ALA A N 1
ATOM 2100 C CA . ALA A 1 290 ? 5.34 27.797 -6.223 1 75.31 290 ALA A CA 1
ATOM 2101 C C . ALA A 1 290 ? 6.012 27.672 -4.855 1 75.31 290 ALA A C 1
ATOM 2103 O O . ALA A 1 290 ? 7.125 28.156 -4.656 1 75.31 290 ALA A O 1
ATOM 2104 N N . LEU A 1 291 ? 5.402 27.016 -3.979 1 76.56 291 LEU A N 1
ATOM 2105 C CA . LEU A 1 291 ? 5.938 26.828 -2.635 1 76.56 291 LEU A CA 1
ATOM 2106 C C . LEU A 1 291 ? 7.191 25.969 -2.67 1 76.56 291 LEU A C 1
ATOM 2108 O O . LEU A 1 291 ? 8.164 26.234 -1.959 1 76.56 291 LEU A O 1
ATOM 2112 N N . LEU A 1 292 ? 7.105 24.906 -3.484 1 75.25 292 LEU A N 1
ATOM 2113 C CA . LEU A 1 292 ? 8.25 24.016 -3.596 1 75.25 292 LEU A CA 1
ATOM 2114 C C . LEU A 1 292 ? 9.445 24.719 -4.219 1 75.25 292 LEU A C 1
ATOM 2116 O O . LEU A 1 292 ? 10.594 24.453 -3.859 1 75.25 292 LEU A O 1
ATOM 2120 N N . TRP A 1 293 ? 9.18 25.609 -5.055 1 67.56 293 TRP A N 1
ATOM 2121 C CA . TRP A 1 293 ? 10.25 26.406 -5.664 1 67.56 293 TRP A CA 1
ATOM 2122 C C . TRP A 1 293 ? 10.938 27.281 -4.629 1 67.56 293 TRP A C 1
ATOM 2124 O O . TRP A 1 293 ? 12.164 27.375 -4.602 1 67.56 293 TRP A O 1
ATOM 2134 N N . PHE A 1 294 ? 10.133 27.812 -3.787 1 63.62 294 PHE A N 1
ATOM 2135 C CA . PHE A 1 294 ? 10.68 28.734 -2.805 1 63.62 294 PHE A CA 1
ATOM 2136 C C . PHE A 1 294 ? 11.445 27.969 -1.723 1 63.62 294 PHE A C 1
ATOM 2138 O O . PHE A 1 294 ? 12.43 28.484 -1.179 1 63.62 294 PHE A O 1
ATOM 2145 N N . THR A 1 295 ? 10.992 26.797 -1.439 1 61.22 295 THR A N 1
ATOM 2146 C CA . THR A 1 295 ? 11.625 26.062 -0.352 1 61.22 295 THR A CA 1
ATOM 2147 C C . THR A 1 295 ? 12.898 25.375 -0.835 1 61.22 295 THR A C 1
ATOM 2149 O O . THR A 1 295 ? 13.773 25.047 -0.032 1 61.22 295 THR A O 1
ATOM 2152 N N . ARG A 1 296 ? 12.992 25.047 -2.139 1 56.81 296 ARG A N 1
ATOM 2153 C CA . ARG A 1 296 ? 14.172 24.391 -2.688 1 56.81 296 ARG A CA 1
ATOM 2154 C C . ARG A 1 296 ? 15.281 25.406 -2.963 1 56.81 296 ARG A C 1
ATOM 2156 O O . ARG A 1 296 ? 16.422 25.016 -3.252 1 56.81 296 ARG A O 1
ATOM 2163 N N . GLN A 1 297 ? 14.992 26.734 -2.961 1 48.44 297 GLN A N 1
ATOM 2164 C CA . GLN A 1 297 ? 16.078 27.688 -3.135 1 48.44 297 GLN A CA 1
ATOM 2165 C C . GLN A 1 297 ? 16.844 27.891 -1.833 1 48.44 297 GLN A C 1
ATOM 2167 O O . GLN A 1 297 ? 16.266 27.828 -0.748 1 48.44 297 GLN A O 1
ATOM 2172 N N . MET B 1 1 ? 23.5 -31.219 10.898 1 53.94 1 MET B N 1
ATOM 2173 C CA . MET B 1 1 ? 22.219 -30.969 11.555 1 53.94 1 MET B CA 1
ATOM 2174 C C . MET B 1 1 ? 22.109 -29.516 11.992 1 53.94 1 MET B C 1
ATOM 2176 O O . MET B 1 1 ? 21.094 -28.859 11.742 1 53.94 1 MET B O 1
ATOM 2180 N N . LEU B 1 2 ? 23.203 -28.969 12.555 1 59.59 2 LEU B N 1
ATOM 2181 C CA . LEU B 1 2 ? 23.219 -27.594 13.039 1 59.59 2 LEU B CA 1
ATOM 2182 C C . LEU B 1 2 ? 23.203 -26.609 11.875 1 59.59 2 LEU B C 1
ATOM 2184 O O . LEU B 1 2 ? 22.531 -25.578 11.93 1 59.59 2 LEU B O 1
ATOM 2188 N N . ALA B 1 3 ? 23.938 -26.984 10.945 1 66.56 3 ALA B N 1
ATOM 2189 C CA . ALA B 1 3 ? 24.047 -26.141 9.75 1 66.56 3 ALA B CA 1
ATOM 2190 C C . ALA B 1 3 ? 22.703 -26.062 9.023 1 66.56 3 ALA B C 1
ATOM 2192 O O . ALA B 1 3 ? 22.328 -25.016 8.5 1 66.56 3 ALA B O 1
ATOM 2193 N N . VAL B 1 4 ? 21.922 -27.172 8.984 1 61.81 4 VAL B N 1
ATOM 2194 C CA . VAL B 1 4 ? 20.609 -27.203 8.352 1 61.81 4 VAL B CA 1
ATOM 2195 C C . VAL B 1 4 ? 19.609 -26.375 9.156 1 61.81 4 VAL B C 1
ATOM 2197 O O . VAL B 1 4 ? 18.812 -25.625 8.586 1 61.81 4 VAL B O 1
ATOM 2200 N N . VAL B 1 5 ? 19.703 -26.516 10.438 1 71.94 5 VAL B N 1
ATOM 2201 C CA . VAL B 1 5 ? 18.828 -25.766 11.328 1 71.94 5 VAL B CA 1
ATOM 2202 C C . VAL B 1 5 ? 19.109 -24.266 11.18 1 71.94 5 VAL B C 1
ATOM 2204 O O . VAL B 1 5 ? 18.172 -23.469 11.141 1 71.94 5 VAL B O 1
ATOM 2207 N N . GLN B 1 6 ? 20.375 -23.938 11.125 1 72.12 6 GLN B N 1
ATOM 2208 C CA . GLN B 1 6 ? 20.75 -22.547 10.961 1 72.12 6 GLN B CA 1
ATOM 2209 C C . GLN B 1 6 ? 20.25 -21.984 9.633 1 72.12 6 GLN B C 1
ATOM 2211 O O . GLN B 1 6 ? 19.797 -20.844 9.562 1 72.12 6 GLN B O 1
ATOM 2216 N N . PHE B 1 7 ? 20.359 -22.844 8.75 1 70.19 7 PHE B N 1
ATOM 2217 C CA . PHE B 1 7 ? 19.906 -22.422 7.43 1 70.19 7 PHE B CA 1
ATOM 2218 C C . PHE B 1 7 ? 18.391 -22.234 7.41 1 70.19 7 PHE B C 1
ATOM 2220 O O . PHE B 1 7 ? 17.891 -21.25 6.883 1 70.19 7 PHE B O 1
ATOM 2227 N N . TYR B 1 8 ? 17.766 -23.219 7.949 1 73.69 8 TYR B N 1
ATOM 2228 C CA . TYR B 1 8 ? 16.312 -23.141 8 1 73.69 8 TYR B CA 1
ATOM 2229 C C . TYR B 1 8 ? 15.859 -21.906 8.758 1 73.69 8 TYR B C 1
ATOM 2231 O O . TYR B 1 8 ? 14.938 -21.203 8.328 1 73.69 8 TYR B O 1
ATOM 2239 N N . TRP B 1 9 ? 16.562 -21.578 9.711 1 76.06 9 TRP B N 1
ATOM 2240 C CA . TRP B 1 9 ? 16.219 -20.406 10.508 1 76.06 9 TRP B CA 1
ATOM 2241 C C . TRP B 1 9 ? 16.453 -19.125 9.719 1 76.06 9 TRP B C 1
ATOM 2243 O O . TRP B 1 9 ? 15.625 -18.203 9.758 1 76.06 9 TRP B O 1
ATOM 2253 N N . SER B 1 10 ? 17.516 -19.125 9.062 1 73.25 10 SER B N 1
ATOM 2254 C CA . SER B 1 10 ? 17.828 -17.938 8.25 1 73.25 10 SER B CA 1
ATOM 2255 C C . SER B 1 10 ? 16.781 -17.734 7.16 1 73.25 10 SER B C 1
ATOM 2257 O O . SER B 1 10 ? 16.422 -16.594 6.852 1 73.25 10 SER B O 1
ATOM 2259 N N . ALA B 1 11 ? 16.312 -18.828 6.699 1 71.62 11 ALA B N 1
ATOM 2260 C CA . ALA B 1 11 ? 15.312 -18.75 5.645 1 71.62 11 ALA B CA 1
ATOM 2261 C C . ALA B 1 11 ? 13.961 -18.312 6.203 1 71.62 11 ALA B C 1
ATOM 2263 O O . ALA B 1 11 ? 13.242 -17.547 5.57 1 71.62 11 ALA B O 1
ATOM 2264 N N . VAL B 1 12 ? 13.727 -18.844 7.336 1 77.88 12 VAL B N 1
ATOM 2265 C CA . VAL B 1 12 ? 12.484 -18.438 7.992 1 77.88 12 VAL B CA 1
ATOM 2266 C C . VAL B 1 12 ? 12.5 -16.938 8.273 1 77.88 12 VAL B C 1
ATOM 2268 O O . VAL B 1 12 ? 11.5 -16.25 8.07 1 77.88 12 VAL B O 1
ATOM 2271 N N . VAL B 1 13 ? 13.602 -16.531 8.648 1 77.81 13 VAL B N 1
ATOM 2272 C CA . VAL B 1 13 ? 13.758 -15.109 8.953 1 77.81 13 VAL B CA 1
ATOM 2273 C C . VAL B 1 13 ? 13.523 -14.289 7.688 1 77.81 13 VAL B C 1
ATOM 2275 O O . VAL B 1 13 ? 12.945 -13.203 7.746 1 77.81 13 VAL B O 1
ATOM 2278 N N . LEU B 1 14 ? 13.852 -14.891 6.617 1 76.5 14 LEU B N 1
ATOM 2279 C CA . LEU B 1 14 ? 13.688 -14.203 5.344 1 76.5 14 LEU B CA 1
ATOM 2280 C C . LEU B 1 14 ? 12.211 -14.07 4.98 1 76.5 14 LEU B C 1
ATOM 2282 O O . LEU B 1 14 ? 11.812 -13.117 4.309 1 76.5 14 LEU B O 1
ATOM 2286 N N . LEU B 1 15 ? 11.445 -14.992 5.496 1 84 15 LEU B N 1
ATOM 2287 C CA . LEU B 1 15 ? 10.031 -15 5.137 1 84 15 LEU B CA 1
ATOM 2288 C C . LEU B 1 15 ? 9.195 -14.281 6.191 1 84 15 LEU B C 1
ATOM 2290 O O . LEU B 1 15 ? 7.988 -14.094 6.008 1 84 15 LEU B O 1
ATOM 2294 N N . LEU B 1 16 ? 9.789 -13.836 7.184 1 87.88 16 LEU B N 1
ATOM 2295 C CA . LEU B 1 16 ? 9.07 -13.273 8.32 1 87.88 16 LEU B CA 1
ATOM 2296 C C . LEU B 1 16 ? 8.273 -12.047 7.91 1 87.88 16 LEU B C 1
ATOM 2298 O O . LEU B 1 16 ? 7.145 -11.852 8.375 1 87.88 16 LEU B O 1
ATOM 2302 N N . PRO B 1 17 ? 8.844 -11.188 7.012 1 88.44 17 PRO B N 1
ATOM 2303 C CA . PRO B 1 17 ? 8.016 -10.055 6.59 1 88.44 17 PRO B CA 1
ATOM 2304 C C . PRO B 1 17 ? 6.707 -10.484 5.938 1 88.44 17 PRO B C 1
ATOM 2306 O O . PRO B 1 17 ? 5.656 -9.898 6.203 1 88.44 17 PRO B O 1
ATOM 2309 N N . LEU B 1 18 ? 6.801 -11.477 5.148 1 87.25 18 LEU B N 1
ATOM 2310 C CA . LEU B 1 18 ? 5.609 -11.984 4.477 1 87.25 18 LEU B CA 1
ATOM 2311 C C . LEU B 1 18 ? 4.641 -12.602 5.477 1 87.25 18 LEU B C 1
ATOM 2313 O O . LEU B 1 18 ? 3.436 -12.344 5.418 1 87.25 18 LEU B O 1
ATOM 2317 N N . LEU B 1 19 ? 5.207 -13.359 6.383 1 88.81 19 LEU B N 1
ATOM 2318 C CA . LEU B 1 19 ? 4.398 -14.016 7.406 1 88.81 19 LEU B CA 1
ATOM 2319 C C . LEU B 1 19 ? 3.77 -12.992 8.344 1 88.81 19 LEU B C 1
ATOM 2321 O O . LEU B 1 19 ? 2.639 -13.18 8.805 1 88.81 19 LEU B O 1
ATOM 2325 N N . ALA B 1 20 ? 4.504 -11.977 8.617 1 93.12 20 ALA B N 1
ATOM 2326 C CA . ALA B 1 20 ? 3.982 -10.914 9.477 1 93.12 20 ALA B CA 1
ATOM 2327 C C . ALA B 1 20 ? 2.781 -10.227 8.836 1 93.12 20 ALA B C 1
ATOM 2329 O O . ALA B 1 20 ? 1.765 -9.992 9.492 1 93.12 20 ALA B O 1
ATOM 2330 N N . CYS B 1 21 ? 2.873 -9.883 7.57 1 92.44 21 CYS B N 1
ATOM 2331 C CA . CYS B 1 21 ? 1.768 -9.242 6.867 1 92.44 21 CYS B CA 1
ATOM 2332 C C . CYS B 1 21 ? 0.548 -10.156 6.824 1 92.44 21 CYS B C 1
ATOM 2334 O O . CYS B 1 21 ? -0.564 -9.734 7.141 1 92.44 21 CYS B O 1
ATOM 2336 N N . ALA B 1 22 ? 0.797 -11.406 6.441 1 90.5 22 ALA B N 1
ATOM 2337 C CA . ALA B 1 22 ? -0.299 -12.367 6.414 1 90.5 22 ALA B CA 1
ATOM 2338 C C . ALA B 1 22 ? -0.89 -12.57 7.809 1 90.5 22 ALA B C 1
ATOM 2340 O O . ALA B 1 22 ? -2.102 -12.75 7.953 1 90.5 22 ALA B O 1
ATOM 2341 N N . GLY B 1 23 ? -0.021 -12.586 8.781 1 94.25 23 GLY B N 1
ATOM 2342 C CA . GLY B 1 23 ? -0.477 -12.727 10.156 1 94.25 23 GLY B CA 1
ATOM 2343 C C . GLY B 1 23 ? -1.409 -11.617 10.594 1 94.25 23 GLY B C 1
ATOM 2344 O O . GLY B 1 23 ? -2.395 -11.859 11.297 1 94.25 23 GLY B O 1
ATOM 2345 N N . ILE B 1 24 ? -1.101 -10.43 10.258 1 96 24 ILE B N 1
ATOM 2346 C CA . ILE B 1 24 ? -1.961 -9.297 10.578 1 96 24 ILE B CA 1
ATOM 2347 C C . ILE B 1 24 ? -3.334 -9.492 9.938 1 96 24 ILE B C 1
ATOM 2349 O O . ILE B 1 24 ? -4.363 -9.281 10.578 1 96 24 ILE B O 1
ATOM 2353 N N . GLY B 1 25 ? -3.322 -9.891 8.664 1 94.44 25 GLY B N 1
ATOM 2354 C CA . GLY B 1 25 ? -4.586 -10.195 8.008 1 94.44 25 GLY B CA 1
ATOM 2355 C C . GLY B 1 25 ? -5.387 -11.266 8.727 1 94.44 25 GLY B C 1
ATOM 2356 O O . GLY B 1 25 ? -6.598 -11.117 8.914 1 94.44 25 GLY B O 1
ATOM 2357 N N . ALA B 1 26 ? -4.715 -12.289 9.117 1 94.25 26 ALA B N 1
ATOM 2358 C CA . ALA B 1 26 ? -5.371 -13.375 9.836 1 94.25 26 ALA B CA 1
ATOM 2359 C C . ALA B 1 26 ? -5.93 -12.898 11.172 1 94.25 26 ALA B C 1
ATOM 2361 O O . ALA B 1 26 ? -7.043 -13.266 11.555 1 94.25 26 ALA B O 1
ATOM 2362 N N . TYR B 1 27 ? -5.125 -12.109 11.812 1 96.62 27 TYR B N 1
ATOM 2363 C CA . TYR B 1 27 ? -5.559 -11.555 13.094 1 96.62 27 TYR B CA 1
ATOM 2364 C C . TYR B 1 27 ? -6.812 -10.703 12.914 1 96.62 27 TYR B C 1
ATOM 2366 O O . TYR B 1 27 ? -7.738 -10.781 13.734 1 96.62 27 TYR B O 1
ATOM 2374 N N . TRP B 1 28 ? -6.84 -9.891 11.938 1 95.81 28 TRP B N 1
ATOM 2375 C CA . TRP B 1 28 ? -8.008 -9.047 11.68 1 95.81 28 TRP B CA 1
ATOM 2376 C C . TRP B 1 28 ? -9.242 -9.898 11.391 1 95.81 28 TRP B C 1
ATOM 2378 O O . TRP B 1 28 ? -10.352 -9.547 11.797 1 95.81 28 TRP B O 1
ATOM 2388 N N . ALA B 1 29 ? -9.023 -10.969 10.648 1 94 29 ALA B N 1
ATOM 2389 C CA . ALA B 1 29 ? -10.133 -11.875 10.375 1 94 29 ALA B CA 1
ATOM 2390 C C . ALA B 1 29 ? -10.688 -12.477 11.672 1 94 29 ALA B C 1
ATOM 2392 O O . ALA B 1 29 ? -11.898 -12.484 11.883 1 94 29 ALA B O 1
ATOM 2393 N N . LYS B 1 30 ? -9.859 -12.914 12.516 1 94.5 30 LYS B N 1
ATOM 2394 C CA . LYS B 1 30 ? -10.258 -13.586 13.758 1 94.5 30 LYS B CA 1
ATOM 2395 C C . LYS B 1 30 ? -10.953 -12.609 14.703 1 94.5 30 LYS B C 1
ATOM 2397 O O . LYS B 1 30 ? -11.836 -13.008 15.469 1 94.5 30 LYS B O 1
ATOM 2402 N N . ARG B 1 31 ? -10.609 -11.375 14.664 1 95.56 31 ARG B N 1
ATOM 2403 C CA . ARG B 1 31 ? -11.203 -10.367 15.539 1 95.56 31 ARG B CA 1
ATOM 2404 C C . ARG B 1 31 ? -12.422 -9.727 14.875 1 95.56 31 ARG B C 1
ATOM 2406 O O . ARG B 1 31 ? -13.055 -8.844 15.461 1 95.56 31 ARG B O 1
ATOM 2413 N N . ASP B 1 32 ? -12.672 -10.086 13.68 1 93.25 32 ASP B N 1
ATOM 2414 C CA . ASP B 1 32 ? -13.82 -9.609 12.914 1 93.25 32 ASP B CA 1
ATOM 2415 C C . ASP B 1 32 ? -13.758 -8.094 12.703 1 93.25 32 ASP B C 1
ATOM 2417 O O . ASP B 1 32 ? -14.742 -7.391 12.898 1 93.25 32 ASP B O 1
ATOM 2421 N N . TYR B 1 33 ? -12.562 -7.656 12.5 1 92.38 33 TYR B N 1
ATOM 2422 C CA . TYR B 1 33 ? -12.414 -6.254 12.141 1 92.38 33 TYR B CA 1
ATOM 2423 C C . TYR B 1 33 ? -12.898 -6 10.719 1 92.38 33 TYR B C 1
ATOM 2425 O O . TYR B 1 33 ? -12.93 -6.918 9.891 1 92.38 33 TYR B O 1
ATOM 2433 N N . PRO B 1 34 ? -13.375 -4.797 10.508 1 89.88 34 PRO B N 1
ATOM 2434 C CA . PRO B 1 34 ? -13.758 -4.484 9.125 1 89.88 34 PRO B CA 1
ATOM 2435 C C . PRO B 1 34 ? -12.641 -4.754 8.125 1 89.88 34 PRO B C 1
ATOM 2437 O O . PRO B 1 34 ? -11.5 -4.324 8.336 1 89.88 34 PRO B O 1
ATOM 2440 N N . PHE B 1 35 ? -13.062 -5.66 7.246 1 86.69 35 PHE B N 1
ATOM 2441 C CA . PHE B 1 35 ? -12.094 -6.004 6.207 1 86.69 35 PHE B CA 1
ATOM 2442 C C . PHE B 1 35 ? -12.664 -5.703 4.824 1 86.69 35 PHE B C 1
ATOM 2444 O O . PHE B 1 35 ? -13.844 -5.934 4.566 1 86.69 35 PHE B O 1
ATOM 2451 N N . GLY B 1 36 ? -12.359 -4.75 4.121 1 87.38 36 GLY B N 1
ATOM 2452 C CA . GLY B 1 36 ? -12.75 -4.285 2.803 1 87.38 36 GLY B CA 1
ATOM 2453 C C . GLY B 1 36 ? -12.297 -5.203 1.684 1 87.38 36 GLY B C 1
ATOM 2454 O O . GLY B 1 36 ? -11.641 -4.758 0.738 1 87.38 36 GLY B O 1
ATOM 2455 N N . GLY B 1 37 ? -12.797 -6.457 1.782 1 86.75 37 GLY B N 1
ATOM 2456 C CA . GLY B 1 37 ? -12.352 -7.438 0.809 1 86.75 37 GLY B CA 1
ATOM 2457 C C . GLY B 1 37 ? -12.641 -7.035 -0.625 1 86.75 37 GLY B C 1
ATOM 2458 O O . GLY B 1 37 ? -11.773 -7.141 -1.494 1 86.75 37 GLY B O 1
ATOM 2459 N N . THR B 1 38 ? -13.867 -6.598 -0.881 1 86.81 38 THR B N 1
ATOM 2460 C CA . THR B 1 38 ? -14.266 -6.176 -2.221 1 86.81 38 THR B CA 1
ATOM 2461 C C . THR B 1 38 ? -13.422 -4.988 -2.682 1 86.81 38 THR B C 1
ATOM 2463 O O . THR B 1 38 ? -12.977 -4.949 -3.83 1 86.81 38 THR B O 1
ATOM 2466 N N . PHE B 1 39 ? -13.172 -4.102 -1.836 1 92.25 39 PHE B N 1
ATOM 2467 C CA . PHE B 1 39 ? -12.336 -2.945 -2.137 1 92.25 39 PHE B CA 1
ATOM 2468 C C . PHE B 1 39 ? -10.914 -3.377 -2.473 1 92.25 39 PHE B C 1
ATOM 2470 O O . PHE B 1 39 ? -10.344 -2.939 -3.475 1 92.25 39 PHE B O 1
ATOM 2477 N N . ILE B 1 40 ? -10.344 -4.223 -1.61 1 91.38 40 ILE B N 1
ATOM 2478 C CA . ILE B 1 40 ? -8.969 -4.676 -1.804 1 91.38 40 ILE B CA 1
ATOM 2479 C C . ILE B 1 40 ? -8.836 -5.367 -3.16 1 91.38 40 ILE B C 1
ATOM 2481 O O . ILE B 1 40 ? -7.914 -5.074 -3.924 1 91.38 40 ILE B O 1
ATOM 2485 N N . THR B 1 41 ? -9.75 -6.207 -3.416 1 83.06 41 THR B N 1
ATOM 2486 C CA . THR B 1 41 ? -9.711 -6.969 -4.66 1 83.06 41 THR B CA 1
ATOM 2487 C C . THR B 1 41 ? -9.773 -6.039 -5.867 1 83.06 41 THR B C 1
ATOM 2489 O O . THR B 1 41 ? -8.977 -6.164 -6.801 1 83.06 41 THR B O 1
ATOM 2492 N N . MET B 1 42 ? -10.672 -5.141 -5.832 1 88.06 42 MET B N 1
ATOM 2493 C CA . MET B 1 42 ? -10.812 -4.207 -6.945 1 88.06 42 MET B CA 1
ATOM 2494 C C . MET B 1 42 ? -9.578 -3.328 -7.082 1 88.06 42 MET B C 1
ATOM 2496 O O . MET B 1 42 ? -9.086 -3.105 -8.188 1 88.06 42 MET B O 1
ATOM 2500 N N . LEU B 1 43 ? -9.117 -2.838 -5.984 1 92.94 43 LEU B N 1
ATOM 2501 C CA . LEU B 1 43 ? -7.945 -1.97 -6.004 1 92.94 43 LEU B CA 1
ATOM 2502 C C . LEU B 1 43 ? -6.734 -2.705 -6.562 1 92.94 43 LEU B C 1
ATOM 2504 O O . LEU B 1 43 ? -6.047 -2.195 -7.449 1 92.94 43 LEU B O 1
ATOM 2508 N N . VAL B 1 44 ? -6.473 -3.863 -6.082 1 89 44 VAL B N 1
ATOM 2509 C CA . VAL B 1 44 ? -5.285 -4.629 -6.445 1 89 44 VAL B CA 1
ATOM 2510 C C . VAL B 1 44 ? -5.375 -5.062 -7.91 1 89 44 VAL B C 1
ATOM 2512 O O . VAL B 1 44 ? -4.395 -4.977 -8.648 1 89 44 VAL B O 1
ATOM 2515 N N . THR B 1 45 ? -6.52 -5.465 -8.359 1 84.12 45 THR B N 1
ATOM 2516 C CA . THR B 1 45 ? -6.652 -6.035 -9.695 1 84.12 45 THR B CA 1
ATOM 2517 C C . THR B 1 45 ? -6.695 -4.938 -10.75 1 84.12 45 THR B C 1
ATOM 2519 O O . THR B 1 45 ? -6.223 -5.129 -11.867 1 84.12 45 THR B O 1
ATOM 2522 N N . THR B 1 46 ? -7.258 -3.799 -10.391 1 90.19 46 THR B N 1
ATOM 2523 C CA . THR B 1 46 ? -7.512 -2.826 -11.445 1 90.19 46 THR B CA 1
ATOM 2524 C C . THR B 1 46 ? -6.504 -1.681 -11.383 1 90.19 46 THR B C 1
ATOM 2526 O O . THR B 1 46 ? -6.301 -0.968 -12.367 1 90.19 46 THR B O 1
ATOM 2529 N N . VAL B 1 47 ? -5.855 -1.553 -10.266 1 95 47 VAL B N 1
ATOM 2530 C CA . VAL B 1 47 ? -5.035 -0.351 -10.156 1 95 47 VAL B CA 1
ATOM 2531 C C . VAL B 1 47 ? -3.604 -0.734 -9.789 1 95 47 VAL B C 1
ATOM 2533 O O . VAL B 1 47 ? -2.682 -0.542 -10.586 1 95 47 VAL B O 1
ATOM 2536 N N . THR B 1 48 ? -3.416 -1.355 -8.625 1 94.31 48 THR B N 1
ATOM 2537 C CA . THR B 1 48 ? -2.072 -1.43 -8.062 1 94.31 48 THR B CA 1
ATOM 2538 C C . THR B 1 48 ? -1.26 -2.529 -8.734 1 94.31 48 THR B C 1
ATOM 2540 O O . THR B 1 48 ? -0.05 -2.387 -8.922 1 94.31 48 THR B O 1
ATOM 2543 N N . THR B 1 49 ? -1.886 -3.643 -9.078 1 88.81 49 THR B N 1
ATOM 2544 C CA . THR B 1 49 ? -1.145 -4.691 -9.766 1 88.81 49 THR B CA 1
ATOM 2545 C C . THR B 1 49 ? -0.743 -4.242 -11.172 1 88.81 49 THR B C 1
ATOM 2547 O O . THR B 1 49 ? 0.41 -4.406 -11.578 1 88.81 49 THR B O 1
ATOM 2550 N N . PRO B 1 50 ? -1.674 -3.756 -11.93 1 92.31 50 PRO B N 1
ATOM 2551 C CA . PRO B 1 50 ? -1.252 -3.217 -13.227 1 92.31 50 PRO B CA 1
ATOM 2552 C C . PRO B 1 50 ? -0.127 -2.193 -13.102 1 92.31 50 PRO B C 1
ATOM 2554 O O . PRO B 1 50 ? 0.788 -2.17 -13.93 1 92.31 50 PRO B O 1
ATOM 2557 N N . ALA B 1 51 ? -0.218 -1.364 -12.094 1 95.19 51 ALA B N 1
ATOM 2558 C CA . ALA B 1 51 ? 0.846 -0.39 -11.859 1 95.19 51 ALA B CA 1
ATOM 2559 C C . ALA B 1 51 ? 2.17 -1.086 -11.555 1 95.19 51 ALA B C 1
ATOM 2561 O O . ALA B 1 51 ? 3.225 -0.66 -12.031 1 95.19 51 ALA B O 1
ATOM 2562 N N . LEU B 1 52 ? 2.131 -2.068 -10.773 1 90.88 52 LEU B N 1
ATOM 2563 C CA . LEU B 1 52 ? 3.324 -2.834 -10.43 1 90.88 52 LEU B CA 1
ATOM 2564 C C . LEU B 1 52 ? 3.949 -3.453 -11.672 1 90.88 52 LEU B C 1
ATOM 2566 O O . LEU B 1 52 ? 5.16 -3.363 -11.875 1 90.88 52 LEU B O 1
ATOM 2570 N N . VAL B 1 53 ? 3.102 -4.09 -12.445 1 89.19 53 VAL B N 1
ATOM 25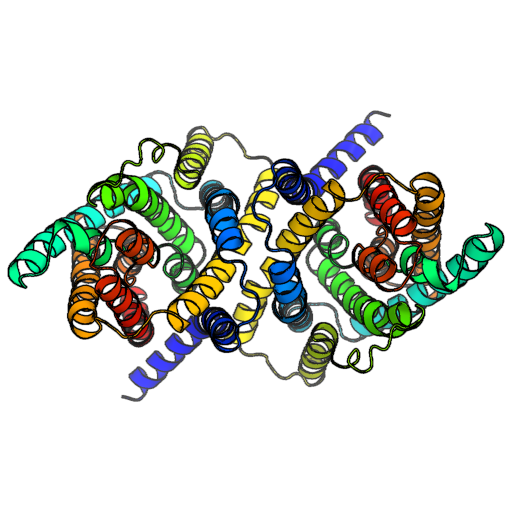71 C CA . VAL B 1 53 ? 3.562 -4.746 -13.664 1 89.19 53 VAL B CA 1
ATOM 2572 C C . VAL B 1 53 ? 4.184 -3.713 -14.609 1 89.19 53 VAL B C 1
ATOM 2574 O O . VAL B 1 53 ? 5.285 -3.918 -15.117 1 89.19 53 VAL B O 1
ATOM 2577 N N . PHE B 1 54 ? 3.443 -2.635 -14.805 1 93.88 54 PHE B N 1
ATOM 2578 C CA . PHE B 1 54 ? 3.941 -1.561 -15.656 1 93.88 54 PHE B CA 1
ATOM 2579 C C . PHE B 1 54 ? 5.285 -1.047 -15.148 1 93.88 54 PHE B C 1
ATOM 2581 O O . PHE B 1 54 ? 6.242 -0.947 -15.922 1 93.88 54 PHE B O 1
ATOM 2588 N N . HIS B 1 55 ? 5.383 -0.75 -13.914 1 92.69 55 HIS B N 1
ATOM 2589 C CA . HIS B 1 55 ? 6.605 -0.22 -13.32 1 92.69 55 HIS B CA 1
ATOM 2590 C C . HIS B 1 55 ? 7.762 -1.203 -13.469 1 92.69 55 HIS B C 1
ATOM 2592 O O . HIS B 1 55 ? 8.875 -0.81 -13.836 1 92.69 55 HIS B O 1
ATOM 2598 N N . THR B 1 56 ? 7.523 -2.4 -13.141 1 87.56 56 THR B N 1
ATOM 2599 C CA . THR B 1 56 ? 8.555 -3.428 -13.164 1 87.56 56 THR B CA 1
ATOM 2600 C C . THR B 1 56 ? 9.117 -3.596 -14.578 1 87.56 56 THR B C 1
ATOM 2602 O O . THR B 1 56 ? 10.336 -3.67 -14.758 1 87.56 56 THR B O 1
ATOM 2605 N N . PHE B 1 57 ? 8.258 -3.572 -15.547 1 88.25 57 PHE B N 1
ATOM 2606 C CA . PHE B 1 57 ? 8.711 -3.812 -16.922 1 88.25 57 PHE B CA 1
ATOM 2607 C C . PHE B 1 57 ? 9.43 -2.59 -17.469 1 88.25 57 PHE B C 1
ATOM 2609 O O . PHE B 1 57 ? 10.383 -2.721 -18.25 1 88.25 57 PHE B O 1
ATOM 2616 N N . VAL B 1 58 ? 9 -1.464 -17.078 1 90.88 58 VAL B N 1
ATOM 2617 C CA . VAL B 1 58 ? 9.617 -0.268 -17.641 1 90.88 58 VAL B CA 1
ATOM 2618 C C . VAL B 1 58 ? 10.945 0.007 -16.953 1 90.88 58 VAL B C 1
ATOM 2620 O O . VAL B 1 58 ? 11.789 0.743 -17.469 1 90.88 58 VAL B O 1
ATOM 2623 N N . THR B 1 59 ? 11.172 -0.546 -15.82 1 87.81 59 THR B N 1
ATOM 2624 C CA . THR B 1 59 ? 12.383 -0.226 -15.078 1 87.81 59 THR B CA 1
ATOM 2625 C C . THR B 1 59 ? 13.312 -1.435 -15.016 1 87.81 59 THR B C 1
ATOM 2627 O O . THR B 1 59 ? 14.453 -1.323 -14.562 1 87.81 59 THR B O 1
ATOM 2630 N N . THR B 1 60 ? 12.844 -2.527 -15.43 1 85.44 60 THR B N 1
ATOM 2631 C CA . THR B 1 60 ? 13.641 -3.746 -15.305 1 85.44 60 THR B CA 1
ATOM 2632 C C . THR B 1 60 ? 14.914 -3.648 -16.141 1 85.44 60 THR B C 1
ATOM 2634 O O . THR B 1 60 ? 14.938 -2.967 -17.172 1 85.44 60 THR B O 1
ATOM 2637 N N . GLN B 1 61 ? 15.914 -4.367 -15.609 1 81.94 61 GLN B N 1
ATOM 2638 C CA . GLN B 1 61 ? 17.172 -4.434 -16.344 1 81.94 61 GLN B CA 1
ATOM 2639 C C . GLN B 1 61 ? 17.25 -5.68 -17.203 1 81.94 61 GLN B C 1
ATOM 2641 O O . GLN B 1 61 ? 18.203 -5.871 -17.953 1 81.94 61 GLN B O 1
ATOM 2646 N N . LEU B 1 62 ? 16.266 -6.531 -17.109 1 84.44 62 LEU B N 1
ATOM 2647 C CA . LEU B 1 62 ? 16.219 -7.707 -17.969 1 84.44 62 LEU B CA 1
ATOM 2648 C C . LEU B 1 62 ? 16.062 -7.309 -19.422 1 84.44 62 LEU B C 1
ATOM 2650 O O . LEU B 1 62 ? 15.289 -6.391 -19.734 1 84.44 62 LEU B O 1
ATOM 2654 N N . ASP B 1 63 ? 16.844 -7.895 -20.25 1 86.06 63 ASP B N 1
ATOM 2655 C CA . ASP B 1 63 ? 16.703 -7.59 -21.656 1 86.06 63 ASP B CA 1
ATOM 2656 C C . ASP B 1 63 ? 15.445 -8.227 -22.25 1 86.06 63 ASP B C 1
ATOM 2658 O O . ASP B 1 63 ? 14.812 -9.07 -21.594 1 86.06 63 ASP B O 1
ATOM 2662 N N . ASP B 1 64 ? 15.086 -7.844 -23.469 1 84.56 64 ASP B N 1
ATOM 2663 C CA . ASP B 1 64 ? 13.852 -8.273 -24.109 1 84.56 64 ASP B CA 1
ATOM 2664 C C . ASP B 1 64 ? 13.867 -9.781 -24.375 1 84.56 64 ASP B C 1
ATOM 2666 O O . ASP B 1 64 ? 12.828 -10.438 -24.297 1 84.56 64 ASP B O 1
ATOM 2670 N N . ARG B 1 65 ? 14.969 -10.266 -24.656 1 86.25 65 ARG B N 1
ATOM 2671 C CA . ARG B 1 65 ? 15.102 -11.695 -24.906 1 86.25 65 ARG B CA 1
ATOM 2672 C C . ARG B 1 65 ? 14.82 -12.508 -23.641 1 86.25 65 ARG B C 1
ATOM 2674 O O . ARG B 1 65 ? 14.164 -13.547 -23.703 1 86.25 65 ARG B O 1
ATOM 2681 N N . ALA B 1 66 ? 15.352 -12.023 -22.547 1 88.38 66 ALA B N 1
ATOM 2682 C CA . ALA B 1 66 ? 15.117 -12.688 -21.266 1 88.38 66 ALA B CA 1
ATOM 2683 C C . ALA B 1 66 ? 13.633 -12.648 -20.906 1 88.38 66 ALA B C 1
ATOM 2685 O O . ALA B 1 66 ? 13.086 -13.641 -20.406 1 88.38 66 ALA B O 1
ATOM 2686 N N . LEU B 1 67 ? 13.031 -11.547 -21.156 1 86.69 67 LEU B N 1
ATOM 2687 C CA . LEU B 1 67 ? 11.609 -11.398 -20.844 1 86.69 67 LEU B CA 1
ATOM 2688 C C . LEU B 1 67 ? 10.758 -12.32 -21.703 1 86.69 67 LEU B C 1
ATOM 2690 O O . LEU B 1 67 ? 9.82 -12.945 -21.203 1 86.69 67 LEU B O 1
ATOM 2694 N N . LEU B 1 68 ? 11.094 -12.445 -22.938 1 87.19 68 LEU B N 1
ATOM 2695 C CA . LEU B 1 68 ? 10.383 -13.344 -23.844 1 87.19 68 LEU B CA 1
ATOM 2696 C C . LEU B 1 68 ? 10.617 -14.797 -23.453 1 87.19 68 LEU B C 1
ATOM 2698 O O . LEU B 1 68 ? 9.695 -15.625 -23.531 1 87.19 68 LEU B O 1
ATOM 2702 N N . ALA B 1 69 ? 11.812 -15.078 -23.062 1 91.81 69 ALA B N 1
ATOM 2703 C CA . ALA B 1 69 ? 12.164 -16.438 -22.641 1 91.81 69 ALA B CA 1
ATOM 2704 C C . ALA B 1 69 ? 11.359 -16.859 -21.406 1 91.81 69 ALA B C 1
ATOM 2706 O O . ALA B 1 69 ? 10.836 -17.969 -21.359 1 91.81 69 ALA B O 1
ATOM 2707 N N . ILE B 1 70 ? 11.312 -15.953 -20.5 1 91.75 70 ILE B N 1
ATOM 2708 C CA . ILE B 1 70 ? 10.594 -16.297 -19.281 1 91.75 70 ILE B CA 1
ATOM 2709 C C . ILE B 1 70 ? 9.094 -16.375 -19.562 1 91.75 70 ILE B C 1
ATOM 2711 O O . ILE B 1 70 ? 8.391 -17.203 -18.969 1 91.75 70 ILE B O 1
ATOM 2715 N N . ALA B 1 71 ? 8.586 -15.516 -20.391 1 91.62 71 ALA B N 1
ATOM 2716 C CA . ALA B 1 71 ? 7.176 -15.57 -20.766 1 91.62 71 ALA B CA 1
ATOM 2717 C C . ALA B 1 71 ? 6.84 -16.906 -21.422 1 91.62 71 ALA B C 1
ATOM 2719 O O . ALA B 1 71 ? 5.859 -17.562 -21.062 1 91.62 71 ALA B O 1
ATOM 2720 N N . GLY B 1 72 ? 7.613 -17.266 -22.375 1 94.06 72 GLY B N 1
ATOM 2721 C CA . GLY B 1 72 ? 7.414 -18.547 -23.047 1 94.06 72 GLY B CA 1
ATOM 2722 C C . GLY B 1 72 ? 7.578 -19.734 -22.125 1 94.06 72 GLY B C 1
ATOM 2723 O O . GLY B 1 72 ? 6.777 -20.672 -22.156 1 94.06 72 GLY B O 1
ATOM 2724 N N . ALA B 1 73 ? 8.594 -19.688 -21.328 1 96.75 73 ALA B N 1
ATOM 2725 C CA . ALA B 1 73 ? 8.844 -20.75 -20.359 1 96.75 73 ALA B CA 1
ATOM 2726 C C . ALA B 1 73 ? 7.684 -20.875 -19.375 1 96.75 73 ALA B C 1
ATOM 2728 O O . ALA B 1 73 ? 7.328 -21.984 -18.969 1 96.75 73 ALA B O 1
ATOM 2729 N N . SER B 1 74 ? 7.168 -19.75 -18.969 1 96.94 74 SER B N 1
ATOM 2730 C CA . SER B 1 74 ? 6.035 -19.734 -18.047 1 96.94 74 SER B CA 1
ATOM 2731 C C . SER B 1 74 ? 4.824 -20.438 -18.656 1 96.94 74 SER B C 1
ATOM 2733 O O . SER B 1 74 ? 4.168 -21.234 -17.984 1 96.94 74 SER B O 1
ATOM 2735 N N . LEU B 1 75 ? 4.551 -20.141 -19.922 1 96.19 75 LEU B N 1
ATOM 2736 C CA . LEU B 1 75 ? 3.422 -20.766 -20.594 1 96.19 75 LEU B CA 1
ATOM 2737 C C . LEU B 1 75 ? 3.611 -22.281 -20.688 1 96.19 75 LEU B C 1
ATOM 2739 O O . LEU B 1 75 ? 2.676 -23.047 -20.453 1 96.19 75 LEU B O 1
ATOM 2743 N N . LEU B 1 76 ? 4.766 -22.641 -21.016 1 97.38 76 LEU B N 1
ATOM 2744 C CA . LEU B 1 76 ? 5.078 -24.047 -21.156 1 97.38 76 LEU B CA 1
ATOM 2745 C C . LEU B 1 76 ? 4.965 -24.766 -19.812 1 97.38 76 LEU B C 1
ATOM 2747 O O . LEU B 1 76 ? 4.438 -25.875 -19.734 1 97.38 76 LEU B O 1
ATOM 2751 N N . ALA B 1 77 ? 5.504 -24.172 -18.766 1 97.81 77 ALA B N 1
ATOM 2752 C CA . ALA B 1 77 ? 5.469 -24.766 -17.438 1 97.81 77 ALA B CA 1
ATOM 2753 C C . ALA B 1 77 ? 4.035 -24.891 -16.938 1 97.81 77 ALA B C 1
ATOM 2755 O O . ALA B 1 77 ? 3.666 -25.906 -16.344 1 97.81 77 ALA B O 1
ATOM 2756 N N . LEU B 1 78 ? 3.281 -23.859 -17.141 1 97.69 78 LEU B N 1
ATOM 2757 C CA . LEU B 1 78 ? 1.884 -23.891 -16.719 1 97.69 78 LEU B CA 1
ATOM 2758 C C . LEU B 1 78 ? 1.111 -24.953 -17.484 1 97.69 78 LEU B C 1
ATOM 2760 O O . LEU B 1 78 ? 0.29 -25.672 -16.906 1 97.69 78 LEU B O 1
ATOM 2764 N N . LEU B 1 79 ? 1.364 -25.062 -18.781 1 97.25 79 LEU B N 1
ATOM 2765 C CA . LEU B 1 79 ? 0.709 -26.078 -19.594 1 97.25 79 LEU B CA 1
ATOM 2766 C C . LEU B 1 79 ? 1.092 -27.469 -19.141 1 97.25 79 LEU B C 1
ATOM 2768 O O . LEU B 1 79 ? 0.23 -28.344 -19 1 97.25 79 LEU B O 1
ATOM 2772 N N . ALA B 1 80 ? 2.367 -27.641 -18.969 1 97.81 80 ALA B N 1
ATOM 2773 C CA . ALA B 1 80 ? 2.844 -28.938 -18.484 1 97.81 80 ALA B CA 1
ATOM 2774 C C . ALA B 1 80 ? 2.217 -29.281 -17.141 1 97.81 80 ALA B C 1
ATOM 2776 O O . ALA B 1 80 ? 1.814 -30.438 -16.906 1 97.81 80 ALA B O 1
ATOM 2777 N N . CYS B 1 81 ? 2.186 -28.344 -16.266 1 97.81 81 CYS B N 1
ATOM 2778 C CA . CYS B 1 81 ? 1.59 -28.547 -14.945 1 97.81 81 CYS B CA 1
ATOM 2779 C C . CYS B 1 81 ? 0.104 -28.859 -15.062 1 97.81 81 CYS B C 1
ATOM 2781 O O . CYS B 1 81 ? -0.397 -29.766 -14.383 1 97.81 81 CYS B O 1
ATOM 2783 N N . ALA B 1 82 ? -0.618 -28.156 -15.891 1 97.62 82 ALA B N 1
ATOM 2784 C CA . ALA B 1 82 ? -2.051 -28.359 -16.078 1 97.62 82 ALA B CA 1
ATOM 2785 C C . ALA B 1 82 ? -2.33 -29.766 -16.609 1 97.62 82 ALA B C 1
ATOM 2787 O O . ALA B 1 82 ? -3.236 -30.453 -16.125 1 97.62 82 ALA B O 1
ATOM 2788 N N . LEU B 1 83 ? -1.574 -30.188 -17.578 1 97.5 83 LEU B N 1
ATOM 2789 C CA . LEU B 1 83 ? -1.77 -31.5 -18.172 1 97.5 83 LEU B CA 1
ATOM 2790 C C . LEU B 1 83 ? -1.473 -32.594 -17.172 1 97.5 83 LEU B C 1
ATOM 2792 O O . LEU B 1 83 ? -2.229 -33.562 -17.078 1 97.5 83 LEU B O 1
ATOM 2796 N N . ALA B 1 84 ? -0.388 -32.469 -16.469 1 98.06 84 ALA B N 1
ATOM 2797 C CA . ALA B 1 84 ? -0.031 -33.469 -15.461 1 98.06 84 ALA B CA 1
ATOM 2798 C C . ALA B 1 84 ? -1.078 -33.531 -14.359 1 98.06 84 ALA B C 1
ATOM 2800 O O . ALA B 1 84 ? -1.459 -34.594 -13.914 1 98.06 84 ALA B O 1
ATOM 2801 N N . CYS B 1 85 ? -1.508 -32.375 -13.883 1 97.88 85 CYS B N 1
ATOM 2802 C CA . CYS B 1 85 ? -2.516 -32.312 -12.828 1 97.88 85 CYS B CA 1
ATOM 2803 C C . CYS B 1 85 ? -3.834 -32.906 -13.305 1 97.88 85 CYS B C 1
ATOM 2805 O O . CYS B 1 85 ? -4.531 -33.594 -12.539 1 97.88 85 CYS B O 1
ATOM 2807 N N . ALA B 1 86 ? -4.215 -32.656 -14.57 1 97.31 86 ALA B N 1
ATOM 2808 C CA . ALA B 1 86 ? -5.438 -33.219 -15.125 1 97.31 86 ALA B CA 1
ATOM 2809 C C . ALA B 1 86 ? -5.391 -34.75 -15.094 1 97.31 86 ALA B C 1
ATOM 2811 O O . ALA B 1 86 ? -6.359 -35.406 -14.695 1 97.31 86 ALA B O 1
ATOM 2812 N N . GLY B 1 87 ? -4.293 -35.281 -15.555 1 97.62 87 GLY B N 1
ATOM 2813 C CA . GLY B 1 87 ? -4.129 -36.75 -15.539 1 97.62 87 GLY B CA 1
ATOM 2814 C C . GLY B 1 87 ? -4.164 -37.312 -14.141 1 97.62 87 GLY B C 1
ATOM 2815 O O . GLY B 1 87 ? -4.797 -38.375 -13.914 1 97.62 87 GLY B O 1
ATOM 2816 N N . LEU B 1 88 ? -3.504 -36.688 -13.18 1 97.5 88 LEU B N 1
ATOM 2817 C CA . LEU B 1 88 ? -3.406 -37.219 -11.82 1 97.5 88 LEU B CA 1
ATOM 2818 C C . LEU B 1 88 ? -4.734 -37.062 -11.078 1 97.5 88 LEU B C 1
ATOM 2820 O O . LEU B 1 88 ? -5.094 -37.906 -10.266 1 97.5 88 LEU B O 1
ATOM 2824 N N . LEU B 1 89 ? -5.41 -35.906 -11.328 1 96.94 89 LEU B N 1
ATOM 2825 C CA . LEU B 1 89 ? -6.738 -35.781 -10.742 1 96.94 89 LEU B CA 1
ATOM 2826 C C . LEU B 1 89 ? -7.652 -36.906 -11.188 1 96.94 89 LEU B C 1
ATOM 2828 O O . LEU B 1 89 ? -8.383 -37.469 -10.367 1 96.94 89 LEU B O 1
ATOM 2832 N N . ARG B 1 90 ? -7.594 -37.188 -12.461 1 96.56 90 ARG B N 1
ATOM 2833 C CA . ARG B 1 90 ? -8.383 -38.312 -12.984 1 96.56 90 ARG B CA 1
ATOM 2834 C C . ARG B 1 90 ? -7.988 -39.625 -12.328 1 96.56 90 ARG B C 1
ATOM 2836 O O . ARG B 1 90 ? -8.852 -40.438 -11.984 1 96.56 90 ARG B O 1
ATOM 2843 N N . LEU B 1 91 ? -6.715 -39.812 -12.18 1 95.81 91 LEU B N 1
ATOM 2844 C CA . LEU B 1 91 ? -6.199 -41.031 -11.578 1 95.81 91 LEU B CA 1
ATOM 2845 C C . LEU B 1 91 ? -6.66 -41.156 -10.133 1 95.81 91 LEU B C 1
ATOM 2847 O O . LEU B 1 91 ? -6.895 -42.281 -9.648 1 95.81 91 LEU B O 1
ATOM 2851 N N . PHE B 1 92 ? -6.754 -40.062 -9.414 1 94.69 92 PHE B N 1
ATOM 2852 C CA . PHE B 1 92 ? -7.145 -40.094 -8.008 1 94.69 92 PHE B CA 1
ATOM 2853 C C . PHE B 1 92 ? -8.656 -40.031 -7.859 1 94.69 92 PHE B C 1
ATOM 2855 O O . PHE B 1 92 ? -9.18 -39.969 -6.746 1 94.69 92 PHE B O 1
ATOM 2862 N N . GLY B 1 93 ? -9.414 -40 -8.961 1 93.81 93 GLY B N 1
ATOM 2863 C CA . GLY B 1 93 ? -10.867 -40.031 -8.945 1 93.81 93 GLY B CA 1
ATOM 2864 C C . GLY B 1 93 ? -11.492 -38.688 -8.57 1 93.81 93 GLY B C 1
ATOM 2865 O O . GLY B 1 93 ? -12.609 -38.656 -8.047 1 93.81 93 GLY B O 1
ATOM 2866 N N . LEU B 1 94 ? -10.766 -37.656 -8.664 1 94.69 94 LEU B N 1
ATOM 2867 C CA . LEU B 1 94 ? -11.273 -36.344 -8.367 1 94.69 94 LEU B CA 1
ATOM 2868 C C . LEU B 1 94 ? -11.766 -35.656 -9.641 1 94.69 94 LEU B C 1
ATOM 2870 O O . LEU B 1 94 ? -11.281 -35.938 -10.734 1 94.69 94 LEU B O 1
ATOM 2874 N N . PRO B 1 95 ? -12.766 -34.812 -9.516 1 94.75 95 PRO B N 1
ATOM 2875 C CA . PRO B 1 95 ? -13.312 -34.156 -10.711 1 94.75 95 PRO B CA 1
ATOM 2876 C C . PRO B 1 95 ? -12.312 -33.219 -11.375 1 94.75 95 PRO B C 1
ATOM 2878 O O . PRO B 1 95 ? -12 -32.156 -10.82 1 94.75 95 PRO B O 1
ATOM 2881 N N . VAL B 1 96 ? -11.922 -33.531 -12.547 1 95.19 96 VAL B N 1
ATOM 2882 C CA . VAL B 1 96 ? -10.883 -32.812 -13.281 1 95.19 96 VAL B CA 1
ATOM 2883 C C . VAL B 1 96 ? -11.406 -31.438 -13.688 1 95.19 96 VAL B C 1
ATOM 2885 O O . VAL B 1 96 ? -10.742 -30.422 -13.461 1 95.19 96 VAL B O 1
ATOM 2888 N N . ARG B 1 97 ? -12.539 -31.312 -14.195 1 91.81 97 ARG B N 1
ATOM 2889 C CA . ARG B 1 97 ? -13.086 -30.078 -14.75 1 91.81 97 ARG B CA 1
ATOM 2890 C C . ARG B 1 97 ? -13.195 -29 -13.68 1 91.81 97 ARG B C 1
ATOM 2892 O O . ARG B 1 97 ? -12.922 -27.828 -13.945 1 91.81 97 ARG B O 1
ATOM 2899 N N . THR B 1 98 ? -13.523 -29.453 -12.484 1 93.25 98 THR B N 1
ATOM 2900 C CA . THR B 1 98 ? -13.82 -28.453 -11.469 1 93.25 98 THR B CA 1
ATOM 2901 C C . THR B 1 98 ? -12.594 -28.156 -10.609 1 93.25 98 THR B C 1
ATOM 2903 O O . THR B 1 98 ? -12.438 -27.062 -10.078 1 93.25 98 THR B O 1
ATOM 2906 N N . LEU B 1 99 ? -11.664 -29.125 -10.516 1 95.62 99 LEU B N 1
ATOM 2907 C CA . LEU B 1 99 ? -10.57 -28.953 -9.562 1 95.62 99 LEU B CA 1
ATOM 2908 C C . LEU B 1 99 ? -9.273 -28.594 -10.281 1 95.62 99 LEU B C 1
ATOM 2910 O O . LEU B 1 99 ? -8.297 -28.203 -9.648 1 95.62 99 LEU B O 1
ATOM 2914 N N . LEU B 1 100 ? -9.266 -28.688 -11.578 1 96.38 100 LEU B N 1
ATOM 2915 C CA . LEU B 1 100 ? -8.031 -28.469 -12.32 1 96.38 100 LEU B CA 1
ATOM 2916 C C . LEU B 1 100 ? -7.508 -27.062 -12.109 1 96.38 100 LEU B C 1
ATOM 2918 O O . LEU B 1 100 ? -6.312 -26.859 -11.867 1 96.38 100 LEU B O 1
ATOM 2922 N N . PRO B 1 101 ? -8.328 -26.047 -12.133 1 95.25 101 PRO B N 1
ATOM 2923 C CA . PRO B 1 101 ? -7.809 -24.703 -11.883 1 95.25 101 PRO B CA 1
ATOM 2924 C C . PRO B 1 101 ? -7.141 -24.562 -10.516 1 95.25 101 PRO B C 1
ATOM 2926 O O . PRO B 1 101 ? -6.105 -23.906 -10.391 1 95.25 101 PRO B O 1
ATOM 2929 N N . THR B 1 102 ? -7.676 -25.234 -9.57 1 95.56 102 THR B N 1
ATOM 2930 C CA . THR B 1 102 ? -7.098 -25.203 -8.234 1 95.56 102 THR B CA 1
ATOM 2931 C C . THR B 1 102 ? -5.777 -25.953 -8.195 1 95.56 102 THR B C 1
ATOM 2933 O O . THR B 1 102 ? -4.852 -25.562 -7.477 1 95.56 102 THR B O 1
ATOM 2936 N N . ALA B 1 103 ? -5.66 -26.938 -8.992 1 96.88 103 ALA B N 1
ATOM 2937 C CA . ALA B 1 103 ? -4.52 -27.844 -8.93 1 96.88 103 ALA B CA 1
ATOM 2938 C C . ALA B 1 103 ? -3.318 -27.281 -9.68 1 96.88 103 ALA B C 1
ATOM 2940 O O . ALA B 1 103 ? -2.17 -27.562 -9.336 1 96.88 103 ALA B O 1
ATOM 2941 N N . PHE B 1 104 ? -3.562 -26.484 -10.648 1 96.94 104 PHE B N 1
ATOM 2942 C CA . PHE B 1 104 ? -2.381 -26.172 -11.445 1 96.94 104 PHE B CA 1
ATOM 2943 C C . PHE B 1 104 ? -2.059 -24.688 -11.367 1 96.94 104 PHE B C 1
ATOM 2945 O O . PHE B 1 104 ? -0.95 -24.266 -11.711 1 96.94 104 PHE B O 1
ATOM 2952 N N . VAL B 1 105 ? -2.955 -23.828 -10.969 1 95.69 105 VAL B N 1
ATOM 2953 C CA . VAL B 1 105 ? -2.715 -22.391 -10.93 1 95.69 105 VAL B CA 1
ATOM 2954 C C . VAL B 1 105 ? -1.974 -22.031 -9.648 1 95.69 105 VAL B C 1
ATOM 2956 O O . VAL B 1 105 ? -2.508 -22.188 -8.547 1 95.69 105 VAL B O 1
ATOM 2959 N N . PRO B 1 106 ? -0.774 -21.469 -9.789 1 97.06 106 PRO B N 1
ATOM 2960 C CA . PRO B 1 106 ? 0.007 -21.109 -8.602 1 97.06 106 PRO B CA 1
ATOM 2961 C C . PRO B 1 106 ? -0.358 -19.734 -8.047 1 97.06 106 PRO B C 1
ATOM 2963 O O . PRO B 1 106 ? -0.806 -18.859 -8.797 1 97.06 106 PRO B O 1
ATOM 2966 N N . ASN B 1 107 ? -0.186 -19.609 -6.77 1 94.62 107 ASN B N 1
ATOM 2967 C CA . ASN B 1 107 ? -0.3 -18.312 -6.125 1 94.62 107 ASN B CA 1
ATOM 2968 C C . ASN B 1 107 ? 0.889 -17.422 -6.457 1 94.62 107 ASN B C 1
ATOM 2970 O O . ASN B 1 107 ? 1.614 -16.984 -5.559 1 94.62 107 ASN B O 1
ATOM 2974 N N . ALA B 1 108 ? 0.991 -17.094 -7.688 1 93.5 108 ALA B N 1
ATOM 2975 C CA . ALA B 1 108 ? 2.15 -16.406 -8.25 1 93.5 108 ALA B CA 1
ATOM 2976 C C . ALA B 1 108 ? 2.121 -14.914 -7.91 1 93.5 108 ALA B C 1
ATOM 2978 O O . ALA B 1 108 ? 3.15 -14.234 -7.973 1 93.5 108 ALA B O 1
ATOM 2979 N N . GLY B 1 109 ? 0.986 -14.438 -7.625 1 88.12 109 GLY B N 1
ATOM 2980 C CA . GLY B 1 109 ? 0.839 -13.023 -7.305 1 88.12 109 GLY B CA 1
ATOM 2981 C C . GLY B 1 109 ? 1.008 -12.727 -5.828 1 88.12 109 GLY B C 1
ATOM 2982 O O . GLY B 1 109 ? 2.045 -12.203 -5.406 1 88.12 109 GLY B O 1
ATOM 2983 N N . ASN B 1 110 ? 0.083 -13.211 -4.992 1 83.88 110 ASN B N 1
ATOM 2984 C CA . ASN B 1 110 ? 0.035 -12.914 -3.562 1 83.88 110 ASN B CA 1
ATOM 2985 C C . ASN B 1 110 ? 1.3 -13.383 -2.85 1 83.88 110 ASN B C 1
ATOM 2987 O O . ASN B 1 110 ? 1.816 -12.688 -1.972 1 83.88 110 ASN B O 1
ATOM 2991 N N . LEU B 1 111 ? 1.749 -14.461 -3.227 1 87.56 111 LEU B N 1
ATOM 2992 C CA . LEU B 1 111 ? 2.9 -15.023 -2.531 1 87.56 111 LEU B CA 1
ATOM 2993 C C . LEU B 1 111 ? 4.121 -15.062 -3.443 1 87.56 111 LEU B C 1
ATOM 2995 O O . LEU B 1 111 ? 5.238 -14.789 -3.004 1 87.56 111 LEU B O 1
ATOM 2999 N N . GLY B 1 112 ? 3.951 -15.328 -4.629 1 91.44 112 GLY B N 1
ATOM 3000 C CA . GLY B 1 112 ? 5.051 -15.484 -5.566 1 91.44 112 GLY B CA 1
ATOM 3001 C C . GLY B 1 112 ? 5.871 -14.219 -5.75 1 91.44 112 GLY B C 1
ATOM 3002 O O . GLY B 1 112 ? 7.102 -14.266 -5.734 1 91.44 112 GLY B O 1
ATOM 3003 N N . LEU B 1 113 ? 5.199 -13.141 -5.941 1 87.88 113 LEU B N 1
ATOM 3004 C CA . LEU B 1 113 ? 5.902 -11.891 -6.203 1 87.88 113 LEU B CA 1
ATOM 3005 C C . LEU B 1 113 ? 6.766 -11.492 -5.012 1 87.88 113 LEU B C 1
ATOM 3007 O O . LEU B 1 113 ? 7.973 -11.281 -5.156 1 87.88 113 LEU B O 1
ATOM 3011 N N . PRO B 1 114 ? 6.199 -11.484 -3.828 1 81.88 114 PRO B N 1
ATOM 3012 C CA . PRO B 1 114 ? 7.035 -11.078 -2.693 1 81.88 114 PRO B CA 1
ATOM 3013 C C . PRO B 1 114 ? 8.164 -12.07 -2.414 1 81.88 114 PRO B C 1
ATOM 3015 O O . PRO B 1 114 ? 9.273 -11.656 -2.051 1 81.88 114 PRO B O 1
ATOM 3018 N N . VAL B 1 115 ? 7.957 -13.258 -2.537 1 86 115 VAL B N 1
ATOM 3019 C CA . VAL B 1 115 ? 8.977 -14.266 -2.264 1 86 115 VAL B CA 1
ATOM 3020 C C . VAL B 1 115 ? 10.102 -14.148 -3.287 1 86 115 VAL B C 1
ATOM 3022 O O . VAL B 1 115 ? 11.281 -14.297 -2.943 1 86 115 VAL B O 1
ATOM 3025 N N . SER B 1 116 ? 9.773 -13.883 -4.473 1 88.19 116 SER B N 1
ATOM 3026 C CA . SER B 1 116 ? 10.781 -13.734 -5.52 1 88.19 116 SER B CA 1
ATOM 3027 C C . SER B 1 116 ? 11.648 -12.5 -5.277 1 88.19 116 SER B C 1
ATOM 3029 O O . SER B 1 116 ? 12.852 -12.531 -5.523 1 88.19 116 SER B O 1
ATOM 3031 N N . GLN B 1 117 ? 10.977 -11.469 -4.914 1 81.75 117 GLN B N 1
ATOM 3032 C CA . GLN B 1 117 ? 11.727 -10.266 -4.598 1 81.75 117 GLN B CA 1
ATOM 3033 C C . GLN B 1 117 ? 12.711 -10.508 -3.455 1 81.75 117 GLN B C 1
ATOM 3035 O O . GLN B 1 117 ? 13.844 -10.031 -3.494 1 81.75 117 GLN B O 1
ATOM 3040 N N . LEU B 1 118 ? 12.242 -11.172 -2.5 1 74.06 118 LEU B N 1
ATOM 3041 C CA . LEU B 1 118 ? 13.086 -11.469 -1.348 1 74.06 118 LEU B CA 1
ATOM 3042 C C . LEU B 1 118 ? 14.227 -12.406 -1.737 1 74.06 118 LEU B C 1
ATOM 3044 O O . LEU B 1 118 ? 15.352 -12.266 -1.247 1 74.06 118 LEU B O 1
ATOM 3048 N N . ALA B 1 119 ? 13.992 -13.305 -2.598 1 79.62 119 ALA B N 1
ATOM 3049 C CA . ALA B 1 119 ? 14.953 -14.344 -2.947 1 79.62 119 ALA B CA 1
ATOM 3050 C C . ALA B 1 119 ? 15.977 -13.836 -3.965 1 79.62 119 ALA B C 1
ATOM 3052 O O . ALA B 1 119 ? 17.156 -14.172 -3.887 1 79.62 119 ALA B O 1
ATOM 3053 N N . PHE B 1 120 ? 15.531 -13.008 -4.918 1 85.44 120 PHE B N 1
ATOM 3054 C CA . PHE B 1 120 ? 16.375 -12.734 -6.07 1 85.44 120 PHE B CA 1
ATOM 3055 C C . PHE B 1 120 ? 16.5 -11.234 -6.312 1 85.44 120 PHE B C 1
ATOM 3057 O O . PHE B 1 120 ? 17.047 -10.805 -7.328 1 85.44 120 PHE B O 1
ATOM 3064 N N . GLY B 1 121 ? 15.953 -10.492 -5.469 1 80.56 121 GLY B N 1
ATOM 3065 C CA . GLY B 1 121 ? 16.031 -9.047 -5.625 1 80.56 121 GLY B CA 1
ATOM 3066 C C . GLY B 1 121 ? 15.188 -8.523 -6.766 1 80.56 121 GLY B C 1
ATOM 3067 O O . GLY B 1 121 ? 14.156 -9.109 -7.102 1 80.56 121 GLY B O 1
ATOM 3068 N N . ASP B 1 122 ? 15.602 -7.402 -7.375 1 80.62 122 ASP B N 1
ATOM 3069 C CA . ASP B 1 122 ? 14.812 -6.707 -8.391 1 80.62 122 ASP B CA 1
ATOM 3070 C C . ASP B 1 122 ? 14.742 -7.523 -9.68 1 80.62 122 ASP B C 1
ATOM 3072 O O . ASP B 1 122 ? 13.711 -7.535 -10.359 1 80.62 122 ASP B O 1
ATOM 3076 N N . ALA B 1 123 ? 15.867 -8.172 -9.961 1 84.12 123 ALA B N 1
ATOM 3077 C CA . ALA B 1 123 ? 15.859 -9 -11.164 1 84.12 123 ALA B CA 1
ATOM 3078 C C . ALA B 1 123 ? 14.898 -10.18 -11.016 1 84.12 123 ALA B C 1
ATOM 3080 O O . ALA B 1 123 ? 14.188 -10.523 -11.953 1 84.12 123 ALA B O 1
ATOM 3081 N N . GLY B 1 124 ? 14.859 -10.734 -9.82 1 88.12 124 GLY B N 1
ATOM 3082 C CA . GLY B 1 124 ? 13.906 -11.805 -9.539 1 88.12 124 GLY B CA 1
ATOM 3083 C C . GLY B 1 124 ? 12.461 -11.344 -9.586 1 88.12 124 GLY B C 1
ATOM 3084 O O . GLY B 1 124 ? 11.594 -12.07 -10.086 1 88.12 124 GLY B O 1
ATOM 3085 N N . LEU B 1 125 ? 12.266 -10.18 -9.078 1 86.44 125 LEU B N 1
ATOM 3086 C CA . LEU B 1 125 ? 10.922 -9.617 -9.125 1 86.44 125 LEU B CA 1
ATOM 3087 C C . LEU B 1 125 ? 10.477 -9.383 -10.562 1 86.44 125 LEU B C 1
ATOM 3089 O O . LEU B 1 125 ? 9.32 -9.656 -10.914 1 86.44 125 LEU B O 1
ATOM 3093 N N . SER B 1 126 ? 11.391 -8.898 -11.391 1 89.44 126 SER B N 1
ATOM 3094 C CA . SER B 1 126 ? 11.062 -8.656 -12.797 1 89.44 126 SER B CA 1
ATOM 3095 C C . SER B 1 126 ? 10.648 -9.945 -13.492 1 89.44 126 SER B C 1
ATOM 3097 O O . SER B 1 126 ? 9.648 -9.977 -14.211 1 89.44 126 SER B O 1
ATOM 3099 N N . ALA B 1 127 ? 11.398 -11 -13.266 1 91.44 127 ALA B N 1
ATOM 3100 C CA . ALA B 1 127 ? 11.07 -12.297 -13.852 1 91.44 127 ALA B CA 1
ATOM 3101 C C . ALA B 1 127 ? 9.742 -12.828 -13.312 1 91.44 127 ALA B C 1
ATOM 3103 O O . ALA B 1 127 ? 8.938 -13.375 -14.07 1 91.44 127 ALA B O 1
ATOM 3104 N N . ALA B 1 128 ? 9.547 -12.617 -12.031 1 93.25 128 ALA B N 1
ATOM 3105 C CA . ALA B 1 128 ? 8.32 -13.078 -11.391 1 93.25 128 ALA B CA 1
ATOM 3106 C C . ALA B 1 128 ? 7.105 -12.32 -11.922 1 93.25 128 ALA B C 1
ATOM 3108 O O . ALA B 1 128 ? 6.023 -12.898 -12.07 1 93.25 128 ALA B O 1
ATOM 3109 N N . VAL B 1 129 ? 7.277 -11.117 -12.164 1 90.56 129 VAL B N 1
ATOM 3110 C CA . VAL B 1 129 ? 6.191 -10.297 -12.695 1 90.56 129 VAL B CA 1
ATOM 3111 C C . VAL B 1 129 ? 5.824 -10.773 -14.102 1 90.56 129 VAL B C 1
ATOM 3113 O O . VAL B 1 129 ? 4.645 -10.812 -14.461 1 90.56 129 VAL B O 1
ATOM 3116 N N . ALA B 1 130 ? 6.84 -11.055 -14.898 1 91.12 130 ALA B N 1
ATOM 3117 C CA . ALA B 1 130 ? 6.57 -11.602 -16.219 1 91.12 130 ALA B CA 1
ATOM 3118 C C . ALA B 1 130 ? 5.789 -12.914 -16.125 1 91.12 130 ALA B C 1
ATOM 3120 O O . ALA B 1 130 ? 4.812 -13.109 -16.859 1 91.12 130 ALA B O 1
ATOM 3121 N N . PHE B 1 131 ? 6.246 -13.773 -15.289 1 94.81 131 PHE B N 1
ATOM 3122 C CA . PHE B 1 131 ? 5.52 -15.008 -15.031 1 94.81 131 PHE B CA 1
ATOM 3123 C C . PHE B 1 131 ? 4.082 -14.719 -14.609 1 94.81 131 PHE B C 1
ATOM 3125 O O . PHE B 1 131 ? 3.143 -15.336 -15.109 1 94.81 131 PHE B O 1
ATOM 3132 N N . PHE B 1 132 ? 3.969 -13.82 -13.719 1 92.44 132 PHE B N 1
ATOM 3133 C CA . PHE B 1 132 ? 2.664 -13.492 -13.156 1 92.44 132 PHE B CA 1
ATOM 3134 C C . PHE B 1 132 ? 1.726 -12.961 -14.234 1 92.44 132 PHE B C 1
ATOM 3136 O O . PHE B 1 132 ? 0.528 -13.258 -14.219 1 92.44 132 PHE B O 1
ATOM 3143 N N . ALA B 1 133 ? 2.26 -12.156 -15.086 1 87.75 133 ALA B N 1
ATOM 3144 C CA . ALA B 1 133 ? 1.439 -11.648 -16.188 1 87.75 133 ALA B CA 1
ATOM 3145 C C . ALA B 1 133 ? 0.865 -12.797 -17.016 1 87.75 133 ALA B C 1
ATOM 3147 O O . ALA B 1 133 ? -0.327 -12.805 -17.328 1 87.75 133 ALA B O 1
ATOM 3148 N N . VAL B 1 134 ? 1.678 -13.727 -17.344 1 91.12 134 VAL B N 1
ATOM 3149 C CA . VAL B 1 134 ? 1.247 -14.891 -18.125 1 91.12 134 VAL B CA 1
ATOM 3150 C C . VAL B 1 134 ? 0.25 -15.711 -17.297 1 91.12 134 VAL B C 1
ATOM 3152 O O . VAL B 1 134 ? -0.808 -16.094 -17.797 1 91.12 134 VAL B O 1
ATOM 3155 N N . ASN B 1 135 ? 0.621 -15.922 -16.078 1 93.56 135 ASN B N 1
ATOM 3156 C CA . ASN B 1 135 ? -0.234 -16.688 -15.172 1 93.56 135 ASN B CA 1
ATOM 3157 C C . ASN B 1 135 ? -1.603 -16.031 -15.008 1 93.56 135 ASN B C 1
ATOM 3159 O O . ASN B 1 135 ? -2.623 -16.719 -14.961 1 93.56 135 ASN B O 1
ATOM 3163 N N . SER B 1 136 ? -1.599 -14.766 -14.828 1 87.44 136 SER B N 1
ATOM 3164 C CA . SER B 1 136 ? -2.85 -14.023 -14.688 1 87.44 136 SER B CA 1
ATOM 3165 C C . SER B 1 136 ? -3.734 -14.195 -15.914 1 87.44 136 SER B C 1
ATOM 3167 O O . SER B 1 136 ? -4.945 -14.391 -15.797 1 87.44 136 SER B O 1
ATOM 3169 N N . PHE B 1 137 ? -3.148 -14.141 -17.062 1 86.25 137 PHE B N 1
ATOM 3170 C CA . PHE B 1 137 ? -3.893 -14.352 -18.297 1 86.25 137 PHE B CA 1
ATOM 3171 C C . PHE B 1 137 ? -4.488 -15.758 -18.344 1 86.25 137 PHE B C 1
ATOM 3173 O O . PHE B 1 137 ? -5.672 -15.922 -18.641 1 86.25 137 PHE B O 1
ATOM 3180 N N . VAL B 1 138 ? -3.691 -16.672 -18.078 1 90.5 138 VAL B N 1
ATOM 3181 C CA . VAL B 1 138 ? -4.121 -18.062 -18.109 1 90.5 138 VAL B CA 1
ATOM 3182 C C . VAL B 1 138 ? -5.234 -18.281 -17.078 1 90.5 138 VAL B C 1
ATOM 3184 O O . VAL B 1 138 ? -6.242 -18.922 -17.375 1 90.5 138 VAL B O 1
ATOM 3187 N N . THR B 1 139 ? -5.07 -17.766 -15.938 1 88.75 139 THR B N 1
ATOM 3188 C CA . THR B 1 139 ? -6.004 -17.969 -14.836 1 88.75 139 THR B CA 1
ATOM 3189 C C . THR B 1 139 ? -7.352 -17.328 -15.148 1 88.75 139 THR B C 1
ATOM 3191 O O . THR B 1 139 ? -8.398 -17.969 -15.008 1 88.75 139 THR B O 1
ATOM 3194 N N . HIS B 1 140 ? -7.387 -16.141 -15.664 1 83.38 140 HIS B N 1
ATOM 3195 C CA . HIS B 1 140 ? -8.617 -15.359 -15.797 1 83.38 140 HIS B CA 1
ATOM 3196 C C . HIS B 1 140 ? -9.234 -15.539 -17.188 1 83.38 140 HIS B C 1
ATOM 3198 O O . HIS B 1 140 ? -10.289 -14.969 -17.484 1 83.38 140 HIS B O 1
ATOM 3204 N N . THR B 1 141 ? -8.625 -16.312 -18.047 1 84.5 141 THR B N 1
ATOM 3205 C CA . THR B 1 141 ? -9.195 -16.594 -19.359 1 84.5 141 THR B CA 1
ATOM 3206 C C . THR B 1 141 ? -9.414 -18.094 -19.531 1 84.5 141 THR B C 1
ATOM 3208 O O . THR B 1 141 ? -10.547 -18.562 -19.609 1 84.5 141 THR B O 1
ATOM 3211 N N . ILE B 1 142 ? -8.328 -18.781 -19.391 1 86.62 142 ILE B N 1
ATOM 3212 C CA . ILE B 1 142 ? -8.383 -20.203 -19.719 1 86.62 142 ILE B CA 1
ATOM 3213 C C . ILE B 1 142 ? -8.898 -20.984 -18.516 1 86.62 142 ILE B C 1
ATOM 3215 O O . ILE B 1 142 ? -9.898 -21.703 -18.609 1 86.62 142 ILE B O 1
ATOM 3219 N N . ALA B 1 143 ? -8.281 -20.781 -17.406 1 87.75 143 ALA B N 1
ATOM 3220 C CA . ALA B 1 143 ? -8.586 -21.594 -16.234 1 87.75 143 ALA B CA 1
ATOM 3221 C C . ALA B 1 143 ? -10.023 -21.375 -15.766 1 87.75 143 ALA B C 1
ATOM 3223 O O . ALA B 1 143 ? -10.734 -22.328 -15.438 1 87.75 143 ALA B O 1
ATOM 3224 N N . VAL B 1 144 ? -10.484 -20.203 -15.758 1 84.88 144 VAL B N 1
ATOM 3225 C CA . VAL B 1 144 ? -11.828 -19.906 -15.289 1 84.88 144 VAL B CA 1
ATOM 3226 C C . VAL B 1 144 ? -12.859 -20.469 -16.266 1 84.88 144 VAL B C 1
ATOM 3228 O O . VAL B 1 144 ? -13.93 -20.922 -15.859 1 84.88 144 VAL B O 1
ATOM 3231 N N . ARG B 1 145 ? -12.57 -20.469 -17.516 1 86.56 145 ARG B N 1
ATOM 3232 C CA . ARG B 1 145 ? -13.508 -20.938 -18.531 1 86.56 145 ARG B CA 1
ATOM 3233 C C . ARG B 1 145 ? -13.641 -22.453 -18.516 1 86.56 145 ARG B C 1
ATOM 3235 O O . ARG B 1 145 ? -14.562 -23.016 -19.109 1 86.56 145 ARG B O 1
ATOM 3242 N N . MET B 1 146 ? -12.719 -23.078 -17.906 1 88.12 146 MET B N 1
ATOM 3243 C CA . MET B 1 146 ? -12.812 -24.531 -17.734 1 88.12 146 MET B CA 1
ATOM 3244 C C . MET B 1 146 ? -13.945 -24.891 -16.766 1 88.12 146 MET B C 1
ATOM 3246 O O . MET B 1 146 ? -14.445 -26.016 -16.781 1 88.12 146 MET B O 1
ATOM 3250 N N . LEU B 1 147 ? -14.336 -23.953 -15.93 1 88.94 147 LEU B N 1
ATOM 3251 C CA . LEU B 1 147 ? -15.367 -24.203 -14.93 1 88.94 147 LEU B CA 1
ATOM 3252 C C . LEU B 1 147 ? -16.766 -24.109 -15.555 1 88.94 147 LEU B C 1
ATOM 3254 O O . LEU B 1 147 ? -17 -23.266 -16.422 1 88.94 147 LEU B O 1
ATOM 3258 N N . PRO B 1 148 ? -17.578 -24.984 -15.078 1 84.12 148 PRO B N 1
ATOM 3259 C CA . PRO B 1 148 ? -18.922 -24.969 -15.656 1 84.12 148 PRO B CA 1
ATOM 3260 C C . PRO B 1 148 ? -19.641 -23.641 -15.438 1 84.12 148 PRO B C 1
ATOM 3262 O O . PRO B 1 148 ? -19.656 -23.125 -14.32 1 84.12 148 PRO B O 1
ATOM 3265 N N . GLY B 1 149 ? -20.125 -23.062 -16.516 1 79.62 149 GLY B N 1
ATOM 3266 C CA . GLY B 1 149 ? -20.969 -21.875 -16.422 1 79.62 149 GLY B CA 1
ATOM 3267 C C . GLY B 1 149 ? -20.188 -20.578 -16.391 1 79.62 149 GLY B C 1
ATOM 3268 O O . GLY B 1 149 ? -20.781 -19.5 -16.359 1 79.62 149 GLY B O 1
ATOM 3269 N N . ALA B 1 150 ? -18.906 -20.797 -16.312 1 75.81 150 ALA B N 1
ATOM 3270 C CA . ALA B 1 150 ? -18.094 -19.578 -16.219 1 75.81 150 ALA B CA 1
ATOM 3271 C C . ALA B 1 150 ? -17.922 -18.922 -17.578 1 75.81 150 ALA B C 1
ATOM 3273 O O . ALA B 1 150 ? -17.531 -19.578 -18.547 1 75.81 150 ALA B O 1
ATOM 3274 N N . ASN B 1 151 ? -18.766 -17.859 -18 1 65.5 151 ASN B N 1
ATOM 3275 C CA . ASN B 1 151 ? -18.578 -17.094 -19.234 1 65.5 151 ASN B CA 1
ATOM 3276 C C . ASN B 1 151 ? -17.844 -15.789 -19 1 65.5 151 ASN B C 1
ATOM 3278 O O . ASN B 1 151 ? -18.344 -14.914 -18.281 1 65.5 151 ASN B O 1
ATOM 3282 N N . THR B 1 152 ? -16.594 -15.883 -19.25 1 61.81 152 THR B N 1
ATOM 3283 C CA . THR B 1 152 ? -15.875 -14.648 -18.938 1 61.81 152 THR B CA 1
ATOM 3284 C C . THR B 1 152 ? -15.539 -13.883 -20.219 1 61.81 152 THR B C 1
ATOM 3286 O O . THR B 1 152 ? -14.375 -13.758 -20.578 1 61.81 152 THR B O 1
ATOM 3289 N N . PRO B 1 153 ? -16.422 -13.539 -21.172 1 58.31 153 PRO B N 1
ATOM 3290 C CA . PRO B 1 153 ? -16.062 -12.836 -22.406 1 58.31 153 PRO B CA 1
ATOM 3291 C C . PRO B 1 153 ? -15.102 -11.672 -22.172 1 58.31 153 PRO B C 1
ATOM 3293 O O . PRO B 1 153 ? -14.359 -11.289 -23.078 1 58.31 153 PRO B O 1
ATOM 3296 N N . GLY B 1 154 ? -14.914 -11.125 -21.016 1 57.84 154 GLY B N 1
ATOM 3297 C CA . GLY B 1 154 ? -14.211 -9.875 -20.781 1 57.84 154 GLY B CA 1
ATOM 3298 C C . GLY B 1 154 ? -12.805 -10.078 -20.234 1 57.84 154 GLY B C 1
ATOM 3299 O O . GLY B 1 154 ? -12.125 -9.109 -19.906 1 57.84 154 GLY B O 1
ATOM 3300 N N . SER B 1 155 ? -12.219 -11.273 -20.391 1 62.62 155 SER B N 1
ATOM 3301 C CA . SER B 1 155 ? -10.938 -11.586 -19.766 1 62.62 155 SER B CA 1
ATOM 3302 C C . SER B 1 155 ? -9.773 -11.008 -20.562 1 62.62 155 SER B C 1
ATOM 3304 O O . SER B 1 155 ? -8.703 -10.75 -20.016 1 62.62 155 SER B O 1
ATOM 3306 N N . TRP B 1 156 ? -9.961 -10.805 -21.828 1 62.94 156 TRP B N 1
ATOM 3307 C CA . TRP B 1 156 ? -8.898 -10.172 -22.609 1 62.94 156 TRP B CA 1
ATOM 3308 C C . TRP B 1 156 ? -8.68 -8.727 -22.172 1 62.94 156 TRP B C 1
ATOM 3310 O O . TRP B 1 156 ? -7.672 -8.109 -22.516 1 62.94 156 TRP B O 1
ATOM 3320 N N . LYS B 1 157 ? -9.539 -8.281 -21.469 1 73.19 157 LYS B N 1
ATOM 3321 C CA . LYS B 1 157 ? -9.477 -6.902 -20.984 1 73.19 157 LYS B CA 1
ATOM 3322 C C . LYS B 1 157 ? -8.891 -6.836 -19.578 1 73.19 157 LYS B C 1
ATOM 3324 O O . LYS B 1 157 ? -9.141 -5.879 -18.844 1 73.19 157 LYS B O 1
ATOM 3329 N N . SER B 1 158 ? -8.047 -7.898 -19.359 1 79.56 158 SER B N 1
ATOM 3330 C CA . SER B 1 158 ? -7.426 -7.895 -18.031 1 79.56 158 SER B CA 1
ATOM 3331 C C . SER B 1 158 ? -6.508 -6.691 -17.859 1 79.56 158 SER B C 1
ATOM 3333 O O . SER B 1 158 ? -5.602 -6.473 -18.656 1 79.56 158 SER B O 1
ATOM 3335 N N . PRO B 1 159 ? -6.73 -5.906 -16.875 1 86.62 159 PRO B N 1
ATOM 3336 C CA . PRO B 1 159 ? -5.883 -4.73 -16.656 1 86.62 159 PRO B CA 1
ATOM 3337 C C . PRO B 1 159 ? -4.406 -5.082 -16.516 1 86.62 159 PRO B C 1
ATOM 3339 O O . PRO B 1 159 ? -3.543 -4.328 -16.984 1 86.62 159 PRO B O 1
ATOM 3342 N N . VAL B 1 160 ? -4.145 -6.23 -16 1 85.5 160 VAL B N 1
ATOM 3343 C CA . VAL B 1 160 ? -2.766 -6.672 -15.82 1 85.5 160 VAL B CA 1
ATOM 3344 C C . VAL B 1 160 ? -2.129 -6.953 -17.188 1 85.5 160 VAL B C 1
ATOM 3346 O O . VAL B 1 160 ? -0.999 -6.535 -17.453 1 85.5 160 VAL B O 1
ATOM 3349 N N . LEU B 1 161 ? -2.877 -7.625 -18.047 1 84.31 161 LEU B N 1
ATOM 3350 C CA . LEU B 1 161 ? -2.367 -7.93 -19.375 1 84.31 161 LEU B CA 1
ATOM 3351 C C . LEU B 1 161 ? -2.164 -6.652 -20.188 1 84.31 161 LEU B C 1
ATOM 3353 O O . LEU B 1 161 ? -1.151 -6.504 -20.875 1 84.31 161 LEU B O 1
ATOM 3357 N N . LEU B 1 162 ? -3.08 -5.789 -20.062 1 89.12 162 LEU B N 1
ATOM 3358 C CA . LEU B 1 162 ? -2.988 -4.531 -20.797 1 89.12 162 LEU B CA 1
ATOM 3359 C C . LEU B 1 162 ? -1.782 -3.721 -20.344 1 89.12 162 LEU B C 1
ATOM 3361 O O . LEU B 1 162 ? -1.081 -3.125 -21.172 1 89.12 162 LEU B O 1
ATOM 3365 N N . ALA B 1 163 ? -1.564 -3.695 -19.047 1 91.88 163 ALA B N 1
ATOM 3366 C CA . ALA B 1 163 ? -0.407 -2.984 -18.516 1 91.88 163 ALA B CA 1
ATOM 3367 C C . ALA B 1 163 ? 0.896 -3.621 -19 1 91.88 163 ALA B C 1
ATOM 3369 O O . ALA B 1 163 ? 1.858 -2.916 -19.312 1 91.88 163 ALA B O 1
ATOM 3370 N N . SER B 1 164 ? 0.911 -4.914 -19.031 1 87.38 164 SER B N 1
ATOM 3371 C CA . SER B 1 164 ? 2.088 -5.637 -19.5 1 87.38 164 SER B CA 1
ATOM 3372 C C . SER B 1 164 ? 2.385 -5.316 -20.969 1 87.38 164 SER B C 1
ATOM 3374 O O . SER B 1 164 ? 3.527 -5.02 -21.312 1 87.38 164 SER B O 1
ATOM 3376 N N . VAL B 1 165 ? 1.379 -5.398 -21.766 1 87.31 165 VAL B N 1
ATOM 3377 C CA . VAL B 1 165 ? 1.54 -5.148 -23.188 1 87.31 165 VAL B CA 1
ATOM 3378 C C . VAL B 1 165 ? 1.973 -3.701 -23.422 1 87.31 165 VAL B C 1
ATOM 3380 O O . VAL B 1 165 ? 2.861 -3.432 -24.234 1 87.31 165 VAL B O 1
ATOM 3383 N N . ALA B 1 166 ? 1.359 -2.832 -22.719 1 92.56 166 ALA B N 1
ATOM 3384 C CA . ALA B 1 166 ? 1.721 -1.423 -22.844 1 92.56 166 ALA B CA 1
ATOM 3385 C C . ALA B 1 166 ? 3.184 -1.196 -22.469 1 92.56 166 ALA B C 1
ATOM 3387 O O . ALA B 1 166 ? 3.92 -0.53 -23.203 1 92.56 166 ALA B O 1
ATOM 3388 N N . ALA B 1 167 ? 3.596 -1.707 -21.359 1 91.5 167 ALA B N 1
ATOM 3389 C CA . ALA B 1 167 ? 4.961 -1.518 -20.875 1 91.5 167 ALA B CA 1
ATOM 3390 C C . ALA B 1 167 ? 5.973 -2.139 -21.844 1 91.5 167 ALA B C 1
ATOM 3392 O O . ALA B 1 167 ? 6.992 -1.523 -22.156 1 91.5 167 ALA B O 1
ATOM 3393 N N . VAL B 1 168 ? 5.707 -3.311 -22.312 1 86.19 168 VAL B N 1
ATOM 3394 C CA . VAL B 1 168 ? 6.613 -4.023 -23.219 1 86.19 168 VAL B CA 1
ATOM 3395 C C . VAL B 1 168 ? 6.699 -3.295 -24.547 1 86.19 168 VAL B C 1
ATOM 3397 O O . VAL B 1 168 ? 7.773 -3.211 -25.156 1 86.19 168 VAL B O 1
ATOM 3400 N N . THR B 1 169 ? 5.531 -2.832 -25 1 90.06 169 THR B N 1
ATOM 3401 C CA . THR B 1 169 ? 5.512 -2.09 -26.266 1 90.06 169 THR B CA 1
ATOM 3402 C C . THR B 1 169 ? 6.355 -0.823 -26.156 1 90.06 169 THR B C 1
ATOM 3404 O O . THR B 1 169 ? 7.152 -0.525 -27.047 1 90.06 169 THR B O 1
ATOM 3407 N N . LEU B 1 170 ? 6.215 -0.089 -25.078 1 92.12 170 LEU B N 1
ATOM 3408 C CA . LEU B 1 170 ? 7.008 1.118 -24.875 1 92.12 170 LEU B CA 1
ATOM 3409 C C . LEU B 1 170 ? 8.492 0.787 -24.812 1 92.12 170 LEU B C 1
ATOM 3411 O O . LEU B 1 170 ? 9.32 1.511 -25.375 1 92.12 170 LEU B O 1
ATOM 3415 N N . ARG B 1 171 ? 8.781 -0.228 -24.172 1 87.06 171 ARG B N 1
ATOM 3416 C CA . ARG B 1 171 ? 10.164 -0.665 -24.062 1 87.06 171 ARG B CA 1
ATOM 3417 C C . ARG B 1 171 ? 10.734 -1.078 -25.406 1 87.06 171 ARG B C 1
ATOM 3419 O O . ARG B 1 171 ? 11.844 -0.684 -25.766 1 87.06 171 ARG B O 1
ATOM 3426 N N . ALA B 1 172 ? 10.008 -1.851 -26.188 1 85.69 172 ALA B N 1
ATOM 3427 C CA . ALA B 1 172 ? 10.445 -2.357 -27.484 1 85.69 172 ALA B CA 1
ATOM 3428 C C . ALA B 1 172 ? 10.672 -1.216 -28.469 1 85.69 172 ALA B C 1
ATOM 3430 O O . ALA B 1 172 ? 11.555 -1.291 -29.328 1 85.69 172 ALA B O 1
ATOM 3431 N N . LEU B 1 173 ? 9.867 -0.234 -28.297 1 92.25 173 LEU B N 1
ATOM 3432 C CA . LEU B 1 173 ? 9.953 0.902 -29.203 1 92.25 173 LEU B CA 1
ATOM 3433 C C . LEU B 1 173 ? 10.914 1.959 -28.672 1 92.25 173 LEU B C 1
ATOM 3435 O O . LEU B 1 173 ? 11.094 3.01 -29.281 1 92.25 173 LEU B O 1
ATOM 3439 N N . ASP B 1 174 ? 11.5 1.752 -27.562 1 90.44 174 ASP B N 1
ATOM 3440 C CA . ASP B 1 174 ? 12.453 2.646 -26.906 1 90.44 174 ASP B CA 1
ATOM 3441 C C . ASP B 1 174 ? 11.828 4.016 -26.656 1 90.44 174 ASP B C 1
ATOM 3443 O O . ASP B 1 174 ? 12.469 5.047 -26.859 1 90.44 174 ASP B O 1
ATOM 3447 N N . ILE B 1 175 ? 10.609 4.008 -26.438 1 93.19 175 ILE B N 1
ATOM 3448 C CA . ILE B 1 175 ? 9.938 5.242 -26.047 1 93.19 175 ILE B CA 1
ATOM 3449 C C . ILE B 1 175 ? 10.133 5.504 -24.562 1 93.19 175 ILE B C 1
ATOM 3451 O O . ILE B 1 175 ? 9.758 4.68 -23.719 1 93.19 175 ILE B O 1
ATOM 3455 N N . PRO B 1 176 ? 10.758 6.656 -24.25 1 92.69 176 PRO B N 1
ATOM 3456 C CA . PRO B 1 176 ? 10.984 6.938 -22.828 1 92.69 176 PRO B CA 1
ATOM 3457 C C . PRO B 1 176 ? 9.695 7.215 -22.062 1 92.69 176 PRO B C 1
ATOM 3459 O O . PRO B 1 176 ? 8.82 7.926 -22.562 1 92.69 176 PRO B O 1
ATOM 3462 N N . VAL B 1 177 ? 9.539 6.57 -20.922 1 93.75 177 VAL B N 1
ATOM 3463 C CA . VAL B 1 177 ? 8.398 6.812 -20.031 1 93.75 177 VAL B CA 1
ATOM 3464 C C . VAL B 1 177 ? 8.695 8 -19.125 1 93.75 177 VAL B C 1
ATOM 3466 O O . VAL B 1 177 ? 9.742 8.047 -18.484 1 93.75 177 VAL B O 1
ATOM 3469 N N . PRO B 1 178 ? 7.793 8.961 -19.125 1 92.31 178 PRO B N 1
ATOM 3470 C CA . PRO B 1 178 ? 8.023 10.125 -18.266 1 92.31 178 PRO B CA 1
ATOM 3471 C C . PRO B 1 178 ? 8.219 9.75 -16.797 1 92.31 178 PRO B C 1
ATOM 3473 O O . PRO B 1 178 ? 7.566 8.828 -16.297 1 92.31 178 PRO B O 1
ATOM 3476 N N . ASP B 1 179 ? 9.039 10.547 -16.094 1 87.38 179 ASP B N 1
ATOM 3477 C CA . ASP B 1 179 ? 9.422 10.273 -14.711 1 87.38 179 ASP B CA 1
ATOM 3478 C C . ASP B 1 179 ? 8.195 10.234 -13.797 1 87.38 179 ASP B C 1
ATOM 3480 O O . ASP B 1 179 ? 8.125 9.406 -12.883 1 87.38 179 ASP B O 1
ATOM 3484 N N . TRP B 1 180 ? 7.293 11.109 -14.047 1 87.06 180 TRP B N 1
ATOM 3485 C CA . TRP B 1 180 ? 6.133 11.164 -13.164 1 87.06 180 TRP B CA 1
ATOM 3486 C C . TRP B 1 180 ? 5.305 9.883 -13.273 1 87.06 180 TRP B C 1
ATOM 3488 O O . TRP B 1 180 ? 4.699 9.445 -12.297 1 87.06 180 TRP B O 1
ATOM 3498 N N . LEU B 1 181 ? 5.223 9.305 -14.406 1 92.88 181 LEU B N 1
ATOM 3499 C CA . LEU B 1 181 ? 4.492 8.055 -14.594 1 92.88 181 LEU B CA 1
ATOM 3500 C C . LEU B 1 181 ? 5.223 6.895 -13.93 1 92.88 181 LEU B C 1
ATOM 3502 O O . LEU B 1 181 ? 4.586 6 -13.367 1 92.88 181 LEU B O 1
ATOM 3506 N N . VAL B 1 182 ? 6.512 6.969 -13.984 1 91 182 VAL B N 1
ATOM 3507 C CA . VAL B 1 182 ? 7.32 5.957 -13.312 1 91 182 VAL B CA 1
ATOM 3508 C C . VAL B 1 182 ? 7.129 6.07 -11.797 1 91 182 VAL B C 1
ATOM 3510 O O . VAL B 1 182 ? 6.934 5.066 -11.117 1 91 182 VAL B O 1
ATOM 3513 N N . ALA B 1 183 ? 7.129 7.242 -11.367 1 87.5 183 ALA B N 1
ATOM 3514 C CA . ALA B 1 183 ? 6.945 7.48 -9.938 1 87.5 183 ALA B CA 1
ATOM 3515 C C . ALA B 1 183 ? 5.547 7.059 -9.484 1 87.5 183 ALA B C 1
ATOM 3517 O O . ALA B 1 183 ? 5.387 6.465 -8.422 1 87.5 183 ALA B O 1
ATOM 3518 N N . THR B 1 184 ? 4.586 7.352 -10.273 1 92.25 184 THR B N 1
ATOM 3519 C CA . THR B 1 184 ? 3.213 6.977 -9.969 1 92.25 184 THR B CA 1
ATOM 3520 C C . THR B 1 184 ? 3.068 5.457 -9.898 1 92.25 184 THR B C 1
ATOM 3522 O O . THR B 1 184 ? 2.48 4.922 -8.961 1 92.25 184 THR B O 1
ATOM 3525 N N . SER B 1 185 ? 3.578 4.855 -10.883 1 94.56 185 SER B N 1
ATOM 3526 C CA . SER B 1 185 ? 3.477 3.402 -10.93 1 94.56 185 SER B CA 1
ATOM 3527 C C . SER B 1 185 ? 4.254 2.754 -9.789 1 94.56 185 SER B C 1
ATOM 3529 O O . SER B 1 185 ? 3.855 1.708 -9.273 1 94.56 185 SER B O 1
ATOM 3531 N N . ARG B 1 186 ? 5.32 3.357 -9.406 1 89.88 186 ARG B N 1
ATOM 3532 C CA . ARG B 1 186 ? 6.09 2.871 -8.266 1 89.88 186 ARG B CA 1
ATOM 3533 C C . ARG B 1 186 ? 5.277 2.955 -6.977 1 89.88 186 ARG B C 1
ATOM 3535 O O . ARG B 1 186 ? 5.203 1.987 -6.219 1 89.88 186 ARG B O 1
ATOM 3542 N N . MET B 1 187 ? 4.695 4.062 -6.805 1 89.06 187 MET B N 1
ATOM 3543 C CA . MET B 1 187 ? 3.936 4.305 -5.578 1 89.06 187 MET B CA 1
ATOM 3544 C C . MET B 1 187 ? 2.732 3.373 -5.488 1 89.06 187 MET B C 1
ATOM 3546 O O . MET B 1 187 ? 2.504 2.744 -4.453 1 89.06 187 MET B O 1
ATOM 3550 N N . LEU B 1 188 ? 2.049 3.299 -6.512 1 94.5 188 LEU B N 1
ATOM 3551 C CA . LEU B 1 188 ? 0.865 2.447 -6.539 1 94.5 188 LEU B CA 1
ATOM 3552 C C . LEU B 1 188 ? 1.256 0.974 -6.52 1 94.5 188 LEU B C 1
ATOM 3554 O O . LEU B 1 188 ? 0.609 0.164 -5.852 1 94.5 188 LEU B O 1
ATOM 3558 N N . GLY B 1 189 ? 2.264 0.657 -7.281 1 92.75 189 GLY B N 1
ATOM 3559 C CA . GLY B 1 189 ? 2.709 -0.726 -7.348 1 92.75 189 GLY B CA 1
ATOM 3560 C C . GLY B 1 189 ? 3.164 -1.274 -6.012 1 92.75 189 GLY B C 1
ATOM 3561 O O . GLY B 1 189 ? 2.992 -2.463 -5.727 1 92.75 189 GLY B O 1
ATOM 3562 N N . ALA B 1 190 ? 3.75 -0.447 -5.18 1 89.56 190 ALA B N 1
ATOM 3563 C CA . ALA B 1 190 ? 4.293 -0.859 -3.891 1 89.56 190 ALA B CA 1
ATOM 3564 C C . ALA B 1 190 ? 3.184 -1.314 -2.947 1 89.56 190 ALA B C 1
ATOM 3566 O O . ALA B 1 190 ? 3.447 -1.992 -1.95 1 89.56 190 ALA B O 1
ATOM 3567 N N . VAL B 1 191 ? 2.014 -1.004 -3.283 1 92.81 191 VAL B N 1
ATOM 3568 C CA . VAL B 1 191 ? 0.865 -1.312 -2.439 1 92.81 191 VAL B CA 1
ATOM 3569 C C . VAL B 1 191 ? 0.441 -2.764 -2.652 1 92.81 191 VAL B C 1
ATOM 3571 O O . VAL B 1 191 ? -0.16 -3.377 -1.768 1 92.81 191 VAL B O 1
ATOM 3574 N N . THR B 1 192 ? 0.74 -3.281 -3.734 1 88.69 192 THR B N 1
ATOM 3575 C CA . THR B 1 192 ? 0.19 -4.551 -4.191 1 88.69 192 THR B CA 1
ATOM 3576 C C . THR B 1 192 ? 0.566 -5.68 -3.236 1 88.69 192 THR B C 1
ATOM 3578 O O . THR B 1 192 ? -0.309 -6.336 -2.666 1 88.69 192 THR B O 1
ATOM 3581 N N . VAL B 1 193 ? 1.852 -5.828 -2.916 1 85.06 193 VAL B N 1
ATOM 3582 C CA . VAL B 1 193 ? 2.361 -7.004 -2.217 1 85.06 193 VAL B CA 1
ATOM 3583 C C . VAL B 1 193 ? 1.86 -7.008 -0.775 1 85.06 193 VAL B C 1
ATOM 3585 O O . VAL B 1 193 ? 1.264 -7.984 -0.32 1 85.06 193 VAL B O 1
ATOM 3588 N N . PRO B 1 194 ? 1.972 -5.938 -0.078 1 91.69 194 PRO B N 1
ATOM 3589 C CA . PRO B 1 194 ? 1.482 -5.961 1.303 1 91.69 194 PRO B CA 1
ATOM 3590 C C . PRO B 1 194 ? -0.027 -6.18 1.39 1 91.69 194 PRO B C 1
ATOM 3592 O O . PRO B 1 194 ? -0.498 -6.914 2.26 1 91.69 194 PRO B O 1
ATOM 3595 N N . LEU B 1 195 ? -0.741 -5.566 0.542 1 91.19 195 LEU B N 1
ATOM 3596 C CA . LEU B 1 195 ? -2.191 -5.711 0.599 1 91.19 195 LEU B CA 1
ATOM 3597 C C . LEU B 1 195 ? -2.611 -7.133 0.242 1 91.19 195 LEU B C 1
ATOM 3599 O O . LEU B 1 195 ? -3.551 -7.676 0.828 1 91.19 195 LEU B O 1
ATOM 3603 N N . MET B 1 196 ? -1.951 -7.684 -0.737 1 84.69 196 MET B N 1
ATOM 3604 C CA . MET B 1 196 ? -2.256 -9.062 -1.116 1 84.69 196 MET B CA 1
ATOM 3605 C C . MET B 1 196 ? -1.944 -10.023 0.026 1 84.69 196 MET B C 1
ATOM 3607 O O . MET B 1 196 ? -2.688 -10.977 0.26 1 84.69 196 MET B O 1
ATOM 3611 N N . LEU B 1 197 ? -0.881 -9.781 0.708 1 88 197 LEU B N 1
ATOM 3612 C CA . LEU B 1 197 ? -0.51 -10.641 1.825 1 88 197 LEU B CA 1
ATOM 3613 C C . LEU B 1 197 ? -1.502 -10.5 2.975 1 88 197 LEU B C 1
ATOM 3615 O O . LEU B 1 197 ? -1.862 -11.484 3.617 1 88 197 LEU B O 1
ATOM 3619 N N . LEU B 1 198 ? -1.913 -9.273 3.25 1 93.06 198 LEU B N 1
ATOM 3620 C CA . LEU B 1 198 ? -2.953 -9.07 4.254 1 93.06 198 LEU B CA 1
ATOM 3621 C C . LEU B 1 198 ? -4.227 -9.82 3.873 1 93.06 198 LEU B C 1
ATOM 3623 O O . LEU B 1 198 ? -4.844 -10.477 4.719 1 93.06 198 LEU B O 1
ATOM 3627 N N . SER B 1 199 ? -4.578 -9.672 2.615 1 87.88 199 SER B N 1
ATOM 3628 C CA . SER B 1 199 ? -5.773 -10.352 2.119 1 87.88 199 SER B CA 1
ATOM 3629 C C . SER B 1 199 ? -5.629 -11.867 2.217 1 87.88 199 SER B C 1
ATOM 3631 O O . SER B 1 199 ? -6.582 -12.562 2.57 1 87.88 199 SER B O 1
ATOM 3633 N N . LEU B 1 200 ? -4.484 -12.336 1.848 1 85.06 200 LEU B N 1
ATOM 3634 C CA . LEU B 1 200 ? -4.215 -13.766 1.942 1 85.06 200 LEU B CA 1
ATOM 3635 C C . LEU B 1 200 ? -4.398 -14.266 3.373 1 85.06 200 LEU B C 1
ATOM 3637 O O . LEU B 1 200 ? -5.082 -15.266 3.605 1 85.06 200 LEU B O 1
ATOM 3641 N N . GLY B 1 201 ? -3.799 -13.602 4.336 1 89.94 201 GLY B N 1
ATOM 3642 C CA . GLY B 1 201 ? -3.951 -13.969 5.734 1 89.94 201 GLY B CA 1
ATOM 3643 C C . GLY B 1 201 ? -5.395 -13.961 6.199 1 89.94 201 GLY B C 1
ATOM 3644 O O . GLY B 1 201 ? -5.832 -14.883 6.895 1 89.94 201 GLY B O 1
ATOM 3645 N N . HIS B 1 202 ? -6.059 -12.914 5.832 1 91.88 202 HIS B N 1
ATOM 3646 C CA . HIS B 1 202 ? -7.465 -12.797 6.199 1 91.88 202 HIS B CA 1
ATOM 3647 C C . HIS B 1 202 ? -8.281 -13.953 5.621 1 91.88 202 HIS B C 1
ATOM 3649 O O . HIS B 1 202 ? -9.086 -14.562 6.328 1 91.88 202 HIS B O 1
ATOM 3655 N N . ALA B 1 203 ? -8.07 -14.227 4.367 1 84.5 203 ALA B N 1
ATOM 3656 C CA . ALA B 1 203 ? -8.789 -15.305 3.691 1 84.5 203 ALA B CA 1
ATOM 3657 C C . ALA B 1 203 ? -8.477 -16.656 4.328 1 84.5 203 ALA B C 1
ATOM 3659 O O . ALA B 1 203 ? -9.375 -17.469 4.543 1 84.5 203 ALA B O 1
ATOM 3660 N N . LEU B 1 204 ? -7.242 -16.922 4.637 1 86.62 204 LEU B N 1
ATOM 3661 C CA . LEU B 1 204 ? -6.812 -18.203 5.191 1 86.62 204 LEU B CA 1
ATOM 3662 C C . LEU B 1 204 ? -7.43 -18.422 6.566 1 86.62 204 LEU B C 1
ATOM 3664 O O . LEU B 1 204 ? -7.719 -19.562 6.938 1 86.62 204 LEU B O 1
ATOM 3668 N N . ALA B 1 205 ? -7.652 -17.344 7.266 1 90.44 205 ALA B N 1
ATOM 3669 C CA . ALA B 1 205 ? -8.203 -17.453 8.617 1 90.44 205 ALA B CA 1
ATOM 3670 C C . ALA B 1 205 ? -9.688 -17.812 8.578 1 90.44 205 ALA B C 1
ATOM 3672 O O . ALA B 1 205 ? -10.242 -18.297 9.57 1 90.44 205 ALA B O 1
ATOM 3673 N N . LEU B 1 206 ? -10.312 -17.547 7.445 1 87 206 LEU B N 1
ATOM 3674 C CA . LEU B 1 206 ? -11.758 -17.734 7.371 1 87 206 LEU B CA 1
ATOM 3675 C C . LEU B 1 206 ? -12.109 -19 6.586 1 87 206 LEU B C 1
ATOM 3677 O O . LEU B 1 206 ? -13.273 -19.406 6.547 1 87 206 LEU B O 1
ATOM 3681 N N . ILE B 1 207 ? -11.172 -19.531 5.871 1 82.25 207 ILE B N 1
ATOM 3682 C CA . ILE B 1 207 ? -11.414 -20.75 5.098 1 82.25 207 ILE B CA 1
ATOM 3683 C C . ILE B 1 207 ? -11.719 -21.906 6.039 1 82.25 207 ILE B C 1
ATOM 3685 O O . ILE B 1 207 ? -10.945 -22.188 6.953 1 82.25 207 ILE B O 1
ATOM 3689 N N . PRO B 1 208 ? -12.969 -22.469 5.816 1 81.5 208 PRO B N 1
ATOM 3690 C CA . PRO B 1 208 ? -13.312 -23.609 6.668 1 81.5 208 PRO B CA 1
ATOM 3691 C C . PRO B 1 208 ? -12.414 -24.812 6.434 1 81.5 208 PRO B C 1
ATOM 3693 O O . PRO B 1 208 ? -11.883 -25 5.332 1 81.5 208 PRO B O 1
ATOM 3696 N N . ALA B 1 209 ? -12.188 -25.594 7.406 1 77.06 209 ALA B N 1
ATOM 3697 C CA . ALA B 1 209 ? -11.32 -26.766 7.348 1 77.06 209 ALA B CA 1
ATOM 3698 C C . ALA B 1 209 ? -12.047 -27.953 6.707 1 77.06 209 ALA B C 1
ATOM 3700 O O . ALA B 1 209 ? -11.469 -29.031 6.547 1 77.06 209 ALA B O 1
ATOM 3701 N N . ASN B 1 210 ? -13.203 -27.609 6.227 1 81.19 210 ASN B N 1
ATOM 3702 C CA . ASN B 1 210 ? -13.922 -28.703 5.586 1 81.19 210 ASN B CA 1
ATOM 3703 C C . ASN B 1 210 ? -13.289 -29.078 4.254 1 81.19 210 ASN B C 1
ATOM 3705 O O . ASN B 1 210 ? -12.727 -28.234 3.561 1 81.19 210 ASN B O 1
ATOM 3709 N N . GLY B 1 211 ? -13.188 -30.344 3.822 1 86 211 GLY B N 1
ATOM 3710 C CA . GLY B 1 211 ? -12.609 -30.844 2.582 1 86 211 GLY B CA 1
ATOM 3711 C C . GLY B 1 211 ? -11.094 -30.938 2.621 1 86 211 GLY B C 1
ATOM 3712 O O . GLY B 1 211 ? -10.43 -30.781 1.591 1 86 211 GLY B O 1
ATOM 3713 N N . MET B 1 212 ? -10.57 -30.969 3.84 1 90.06 212 MET B N 1
ATOM 3714 C CA . MET B 1 212 ? -9.133 -30.891 4.047 1 90.06 212 MET B CA 1
ATOM 3715 C C . MET B 1 212 ? -8.43 -32.094 3.455 1 90.06 212 MET B C 1
ATOM 3717 O O . MET B 1 212 ? -7.336 -32 2.904 1 90.06 212 MET B O 1
ATOM 3721 N N . ARG B 1 213 ? -9.102 -33.188 3.504 1 91.25 213 ARG B N 1
ATOM 3722 C CA . ARG B 1 213 ? -8.469 -34.406 3 1 91.25 213 ARG B CA 1
ATOM 3723 C C . ARG B 1 213 ? -8.289 -34.344 1.487 1 91.25 213 ARG B C 1
ATOM 3725 O O . ARG B 1 213 ? -7.172 -34.469 0.982 1 91.25 213 ARG B O 1
ATOM 3732 N N . ALA B 1 214 ? -9.492 -34.156 0.826 1 92.19 214 ALA B N 1
ATOM 3733 C CA . ALA B 1 214 ? -9.414 -34 -0.627 1 92.19 214 ALA B CA 1
ATOM 3734 C C . ALA B 1 214 ? -8.578 -32.781 -1.022 1 92.19 214 ALA B C 1
ATOM 3736 O O . ALA B 1 214 ? -7.832 -32.844 -2.006 1 92.19 214 ALA B O 1
ATOM 3737 N N . GLY B 1 215 ? -8.711 -31.781 -0.255 1 95.19 215 GLY B N 1
ATOM 3738 C CA . GLY B 1 215 ? -7.918 -30.594 -0.483 1 95.19 215 GLY B CA 1
ATOM 3739 C C . GLY B 1 215 ? -6.426 -30.844 -0.367 1 95.19 215 GLY B C 1
ATOM 3740 O O . GLY B 1 215 ? -5.637 -30.281 -1.129 1 95.19 215 GLY B O 1
ATOM 3741 N N . ALA B 1 216 ? -6.082 -31.688 0.529 1 96 216 ALA B N 1
ATOM 3742 C CA . ALA B 1 216 ? -4.672 -31.984 0.737 1 96 216 ALA B CA 1
ATOM 3743 C C . ALA B 1 216 ? -4.082 -32.719 -0.477 1 96 216 ALA B C 1
ATOM 3745 O O . ALA B 1 216 ? -2.91 -32.5 -0.811 1 96 216 ALA B O 1
ATOM 3746 N N . VAL B 1 217 ? -4.863 -33.5 -1.064 1 96.19 217 VAL B N 1
ATOM 3747 C CA . VAL B 1 217 ? -4.414 -34.188 -2.271 1 96.19 217 VAL B CA 1
ATOM 3748 C C . VAL B 1 217 ? -4.156 -33.156 -3.379 1 96.19 217 VAL B C 1
ATOM 3750 O O . VAL B 1 217 ? -3.109 -33.219 -4.035 1 96.19 217 VAL B O 1
ATOM 3753 N N . VAL B 1 218 ? -5.105 -32.312 -3.531 1 96.88 218 VAL B N 1
ATOM 3754 C CA . VAL B 1 218 ? -4.973 -31.25 -4.543 1 96.88 218 VAL B CA 1
ATOM 3755 C C . VAL B 1 218 ? -3.773 -30.375 -4.219 1 96.88 218 VAL B C 1
ATOM 3757 O O . VAL B 1 218 ? -3.021 -29.984 -5.113 1 96.88 218 VAL B O 1
ATOM 3760 N N . ALA B 1 219 ? -3.623 -30.094 -2.955 1 97.25 219 ALA B N 1
ATOM 3761 C CA . ALA B 1 219 ? -2.48 -29.312 -2.488 1 97.25 219 ALA B CA 1
ATOM 3762 C C . ALA B 1 219 ? -1.164 -30 -2.844 1 97.25 219 ALA B C 1
ATOM 3764 O O . ALA B 1 219 ? -0.228 -29.344 -3.316 1 97.25 219 ALA B O 1
ATOM 3765 N N . ALA B 1 220 ? -1.101 -31.25 -2.574 1 96.62 220 ALA B N 1
ATOM 3766 C CA . ALA B 1 220 ? 0.104 -32.031 -2.867 1 96.62 220 ALA B CA 1
ATOM 3767 C C . ALA B 1 220 ? 0.397 -32.031 -4.363 1 96.62 220 ALA B C 1
ATOM 3769 O O . ALA B 1 220 ? 1.557 -31.938 -4.777 1 96.62 220 ALA B O 1
ATOM 3770 N N . LEU B 1 221 ? -0.619 -32.188 -5.137 1 97.19 221 LEU B N 1
ATOM 3771 C CA . LEU B 1 221 ? -0.46 -32.156 -6.586 1 97.19 221 LEU B CA 1
ATOM 3772 C C . LEU B 1 221 ? 0.104 -30.828 -7.051 1 97.19 221 LEU B C 1
ATOM 3774 O O . LEU B 1 221 ? 1.068 -30.797 -7.82 1 97.19 221 LEU B O 1
ATOM 3778 N N . ARG B 1 222 ? -0.522 -29.766 -6.574 1 96.88 222 ARG B N 1
ATOM 3779 C CA . ARG B 1 222 ? -0.075 -28.422 -6.93 1 96.88 222 ARG B CA 1
ATOM 3780 C C . ARG B 1 222 ? 1.402 -28.234 -6.602 1 96.88 222 ARG B C 1
ATOM 3782 O O . ARG B 1 222 ? 2.176 -27.766 -7.441 1 96.88 222 ARG B O 1
ATOM 3789 N N . LEU B 1 223 ? 1.766 -28.594 -5.414 1 96.69 223 LEU B N 1
ATOM 3790 C CA . LEU B 1 223 ? 3.123 -28.328 -4.949 1 96.69 223 LEU B CA 1
ATOM 3791 C C . LEU B 1 223 ? 4.125 -29.234 -5.652 1 96.69 223 LEU B C 1
ATOM 3793 O O . LEU B 1 223 ? 5.156 -28.781 -6.145 1 96.69 223 LEU B O 1
ATOM 3797 N N . ALA B 1 224 ? 3.822 -30.516 -5.723 1 96.56 224 ALA B N 1
ATOM 3798 C CA . ALA B 1 224 ? 4.75 -31.484 -6.301 1 96.56 224 ALA B CA 1
ATOM 3799 C C . ALA B 1 224 ? 4.84 -31.328 -7.812 1 96.56 224 ALA B C 1
ATOM 3801 O O . ALA B 1 224 ? 5.941 -31.266 -8.367 1 96.56 224 ALA B O 1
ATOM 3802 N N . VAL B 1 225 ? 3.693 -31.281 -8.469 1 97.56 225 VAL B N 1
ATOM 3803 C CA . VAL B 1 225 ? 3.67 -31.188 -9.922 1 97.56 225 VAL B CA 1
ATOM 3804 C C . VAL B 1 225 ? 4.168 -29.812 -10.367 1 97.56 225 VAL B C 1
ATOM 3806 O O . VAL B 1 225 ? 4.848 -29.688 -11.391 1 97.56 225 VAL B O 1
ATOM 3809 N N . GLY B 1 226 ? 3.758 -28.812 -9.648 1 96.94 226 GLY B N 1
ATOM 3810 C CA . GLY B 1 226 ? 4.254 -27.484 -9.953 1 96.94 226 GLY B CA 1
ATOM 3811 C C . GLY B 1 226 ? 5.77 -27.391 -9.93 1 96.94 226 GLY B C 1
ATOM 3812 O O . GLY B 1 226 ? 6.379 -26.875 -10.875 1 96.94 226 GLY B O 1
ATOM 3813 N N . LEU B 1 227 ? 6.34 -27.906 -8.852 1 94.56 227 LEU B N 1
ATOM 3814 C CA . LEU B 1 227 ? 7.793 -27.906 -8.727 1 94.56 227 LEU B CA 1
ATOM 3815 C C . LEU B 1 227 ? 8.438 -28.719 -9.844 1 94.56 227 LEU B C 1
ATOM 3817 O O . LEU B 1 227 ? 9.414 -28.281 -10.461 1 94.56 227 LEU B O 1
ATOM 3821 N N . ALA B 1 228 ? 7.93 -29.859 -10.086 1 96.69 228 ALA B N 1
ATOM 3822 C CA . ALA B 1 228 ? 8.469 -30.75 -11.117 1 96.69 228 ALA B CA 1
ATOM 3823 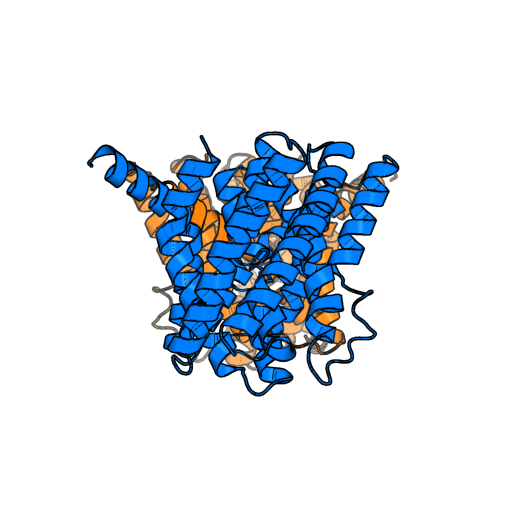C C . ALA B 1 228 ? 8.375 -30.109 -12.5 1 96.69 228 ALA B C 1
ATOM 3825 O O . ALA B 1 228 ? 9.32 -30.172 -13.289 1 96.69 228 ALA B O 1
ATOM 3826 N N . ALA B 1 229 ? 7.207 -29.562 -12.805 1 97.25 229 ALA B N 1
ATOM 3827 C CA . ALA B 1 229 ? 7.012 -28.906 -14.102 1 97.25 229 ALA B CA 1
ATOM 3828 C C . ALA B 1 229 ? 7.969 -27.719 -14.266 1 97.25 229 ALA B C 1
ATOM 3830 O O . ALA B 1 229 ? 8.523 -27.516 -15.344 1 97.25 229 ALA B O 1
ATOM 3831 N N . GLY B 1 230 ? 8.102 -26.922 -13.211 1 95.62 230 GLY B N 1
ATOM 3832 C CA . GLY B 1 230 ? 9.047 -25.812 -13.25 1 95.62 230 GLY B CA 1
ATOM 3833 C C . GLY B 1 230 ? 10.461 -26.25 -13.57 1 95.62 230 GLY B C 1
ATOM 3834 O O . GLY B 1 230 ? 11.094 -25.719 -14.484 1 95.62 230 GLY B O 1
ATOM 3835 N N . TYR B 1 231 ? 10.898 -27.266 -12.906 1 93.62 231 TYR B N 1
ATOM 3836 C CA . TYR B 1 231 ? 12.266 -27.75 -13.102 1 93.62 231 TYR B CA 1
ATOM 3837 C C . TYR B 1 231 ? 12.414 -28.422 -14.469 1 93.62 231 TYR B C 1
ATOM 3839 O O . TYR B 1 231 ? 13.461 -28.297 -15.109 1 93.62 231 TYR B O 1
ATOM 3847 N N . ALA B 1 232 ? 11.461 -29.141 -14.875 1 96.44 232 ALA B N 1
ATOM 3848 C CA . ALA B 1 232 ? 11.508 -29.797 -16.188 1 96.44 232 ALA B CA 1
ATOM 3849 C C . ALA B 1 232 ? 11.68 -28.781 -17.297 1 96.44 232 ALA B C 1
ATOM 3851 O O . ALA B 1 232 ? 12.484 -28.969 -18.219 1 96.44 232 ALA B O 1
ATOM 3852 N N . VAL B 1 233 ? 10.938 -27.734 -17.203 1 96.69 233 VAL B N 1
ATOM 3853 C CA . VAL B 1 233 ? 10.992 -26.703 -18.25 1 96.69 233 VAL B CA 1
ATOM 3854 C C . VAL B 1 233 ? 12.328 -25.969 -18.172 1 96.69 233 VAL B C 1
ATOM 3856 O O . VAL B 1 233 ? 12.898 -25.609 -19.203 1 96.69 233 VAL B O 1
ATOM 3859 N N . VAL B 1 234 ? 12.758 -25.672 -16.938 1 94 234 VAL B N 1
ATOM 3860 C CA . VAL B 1 234 ? 14.062 -25.047 -16.766 1 94 234 VAL B CA 1
ATOM 3861 C C . VAL B 1 234 ? 15.141 -25.891 -17.438 1 94 234 VAL B C 1
ATOM 3863 O O . VAL B 1 234 ? 16 -25.359 -18.141 1 94 234 VAL B O 1
ATOM 3866 N N . TRP B 1 235 ? 15.117 -27.125 -17.25 1 93.5 235 TRP B N 1
ATOM 3867 C CA . TRP B 1 235 ? 16.094 -28.062 -17.797 1 93.5 235 TRP B CA 1
ATOM 3868 C C . TRP B 1 235 ? 15.945 -28.172 -19.312 1 93.5 235 TRP B C 1
ATOM 3870 O O . TRP B 1 235 ? 16.938 -28.141 -20.047 1 93.5 235 TRP B O 1
ATOM 3880 N N . LEU B 1 236 ? 14.773 -28.266 -19.797 1 94.94 236 LEU B N 1
ATOM 3881 C CA . LEU B 1 236 ? 14.484 -28.453 -21.219 1 94.94 236 LEU B CA 1
ATOM 3882 C C . LEU B 1 236 ? 14.938 -27.234 -22.016 1 94.94 236 LEU B C 1
ATOM 3884 O O . LEU B 1 236 ? 15.477 -27.375 -23.125 1 94.94 236 LEU B O 1
ATOM 3888 N N . LEU B 1 237 ? 14.773 -26.047 -21.438 1 94.81 237 LEU B N 1
ATOM 3889 C CA . LEU B 1 237 ? 15.023 -24.828 -22.203 1 94.81 237 LEU B CA 1
ATOM 3890 C C . LEU B 1 237 ? 16.422 -24.281 -21.891 1 94.81 237 LEU B C 1
ATOM 3892 O O . LEU B 1 237 ? 16.922 -23.406 -22.609 1 94.81 237 LEU B O 1
ATOM 3896 N N . GLY B 1 238 ? 17.047 -24.734 -20.906 1 93.44 238 GLY B N 1
ATOM 3897 C CA . GLY B 1 238 ? 18.359 -24.234 -20.531 1 93.44 238 GLY B CA 1
ATOM 3898 C C . GLY B 1 238 ? 18.359 -22.781 -20.156 1 93.44 238 GLY B C 1
ATOM 3899 O O . GLY B 1 238 ? 19.172 -22 -20.641 1 93.44 238 GLY B O 1
ATOM 3900 N N . LEU B 1 239 ? 17.453 -22.422 -19.281 1 92.88 239 LEU B N 1
ATOM 3901 C CA . LEU B 1 239 ? 17.328 -21.031 -18.859 1 92.88 239 LEU B CA 1
ATOM 3902 C C . LEU B 1 239 ? 18.5 -20.609 -17.984 1 92.88 239 LEU B C 1
ATOM 3904 O O . LEU B 1 239 ? 19.047 -21.422 -17.234 1 92.88 239 LEU B O 1
ATOM 3908 N N . PRO B 1 240 ? 18.953 -19.281 -18.125 1 91.81 240 PRO B N 1
ATOM 3909 C CA . PRO B 1 240 ? 19.969 -18.781 -17.219 1 91.81 240 PRO B CA 1
ATOM 3910 C C . PRO B 1 240 ? 19.562 -18.891 -15.742 1 91.81 240 PRO B C 1
ATOM 3912 O O . PRO B 1 240 ? 18.359 -18.969 -15.438 1 91.81 240 PRO B O 1
ATOM 3915 N N . ASP B 1 241 ? 20.5 -18.891 -14.852 1 88.88 241 ASP B N 1
ATOM 3916 C CA . ASP B 1 241 ? 20.328 -19.188 -13.438 1 88.88 241 ASP B CA 1
ATOM 3917 C C . ASP B 1 241 ? 19.219 -18.344 -12.82 1 88.88 241 ASP B C 1
ATOM 3919 O O . ASP B 1 241 ? 18.344 -18.859 -12.141 1 88.88 241 ASP B O 1
ATOM 3923 N N . LEU B 1 242 ? 19.234 -17.094 -13.094 1 88.69 242 LEU B N 1
ATOM 3924 C CA . LEU B 1 242 ? 18.25 -16.203 -12.484 1 88.69 242 LEU B CA 1
ATOM 3925 C C . LEU B 1 242 ? 16.844 -16.547 -12.953 1 88.69 242 LEU B C 1
ATOM 3927 O O . LEU B 1 242 ? 15.922 -16.656 -12.141 1 88.69 242 LEU B O 1
ATOM 3931 N N . LEU B 1 243 ? 16.703 -16.703 -14.281 1 92.06 243 LEU B N 1
ATOM 3932 C CA . LEU B 1 243 ? 15.398 -17.031 -14.844 1 92.06 243 LEU B CA 1
ATOM 3933 C C . LEU B 1 243 ? 14.938 -18.422 -14.398 1 92.06 243 LEU B C 1
ATOM 3935 O O . LEU B 1 243 ? 13.75 -18.625 -14.133 1 92.06 243 LEU B O 1
ATOM 3939 N N . ALA B 1 244 ? 15.922 -19.297 -14.344 1 92.88 244 ALA B N 1
ATOM 3940 C CA . ALA B 1 244 ? 15.633 -20.656 -13.898 1 92.88 244 ALA B CA 1
ATOM 3941 C C . ALA B 1 244 ? 15.102 -20.672 -12.469 1 92.88 244 ALA B C 1
ATOM 3943 O O . ALA B 1 244 ? 14.086 -21.297 -12.188 1 92.88 244 ALA B O 1
ATOM 3944 N N . GLY B 1 245 ? 15.789 -19.984 -11.594 1 91.06 245 GLY B N 1
ATOM 3945 C CA . GLY B 1 245 ? 15.367 -19.906 -10.211 1 91.06 245 GLY B CA 1
ATOM 3946 C C . GLY B 1 245 ? 14.008 -19.234 -10.039 1 91.06 245 GLY B C 1
ATOM 3947 O O . GLY B 1 245 ? 13.18 -19.703 -9.258 1 91.06 245 GLY B O 1
ATOM 3948 N N . ALA B 1 246 ? 13.797 -18.156 -10.766 1 91.62 246 ALA B N 1
ATOM 3949 C CA . ALA B 1 246 ? 12.539 -17.422 -10.672 1 91.62 246 ALA B CA 1
ATOM 3950 C C . ALA B 1 246 ? 11.367 -18.281 -11.148 1 91.62 246 ALA B C 1
ATOM 3952 O O . ALA B 1 246 ? 10.312 -18.312 -10.508 1 91.62 246 ALA B O 1
ATOM 3953 N N . LEU B 1 247 ? 11.586 -18.922 -12.273 1 94.44 247 LEU B N 1
ATOM 3954 C CA . LEU B 1 247 ? 10.531 -19.766 -12.82 1 94.44 247 LEU B CA 1
ATOM 3955 C C . LEU B 1 247 ? 10.211 -20.922 -11.875 1 94.44 247 LEU B C 1
ATOM 3957 O O . LEU B 1 247 ? 9.039 -21.203 -11.609 1 94.44 247 LEU B O 1
ATOM 3961 N N . ALA B 1 248 ? 11.219 -21.578 -11.422 1 93.5 248 ALA B N 1
ATOM 3962 C CA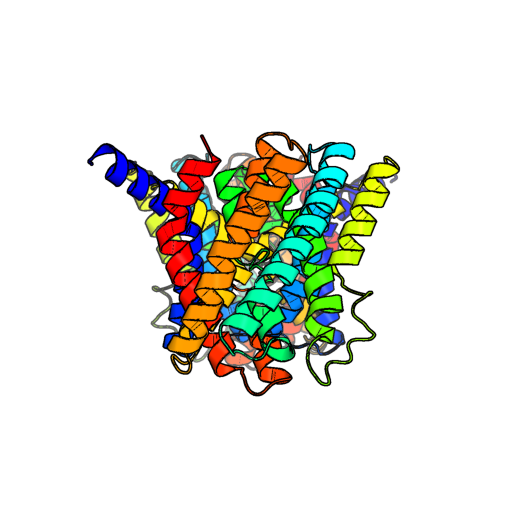 . ALA B 1 248 ? 11.039 -22.719 -10.516 1 93.5 248 ALA B CA 1
ATOM 3963 C C . ALA B 1 248 ? 10.305 -22.281 -9.242 1 93.5 248 ALA B C 1
ATOM 3965 O O . ALA B 1 248 ? 9.422 -23 -8.766 1 93.5 248 ALA B O 1
ATOM 3966 N N . LEU B 1 249 ? 10.656 -21.203 -8.758 1 92.19 249 LEU B N 1
ATOM 3967 C CA . LEU B 1 249 ? 10.039 -20.703 -7.539 1 92.19 249 LEU B CA 1
ATOM 3968 C C . LEU B 1 249 ? 8.57 -20.344 -7.777 1 92.19 249 LEU B C 1
ATOM 3970 O O . LEU B 1 249 ? 7.711 -20.672 -6.953 1 92.19 249 LEU B O 1
ATOM 3974 N N . GLN B 1 250 ? 8.305 -19.656 -8.852 1 94.94 250 GLN B N 1
ATOM 3975 C CA . GLN B 1 250 ? 6.93 -19.297 -9.188 1 94.94 250 GLN B CA 1
ATOM 3976 C C . GLN B 1 250 ? 6.062 -20.547 -9.352 1 94.94 250 GLN B C 1
ATOM 3978 O O . GLN B 1 250 ? 4.922 -20.578 -8.891 1 94.94 250 GLN B O 1
ATOM 3983 N N . MET B 1 251 ? 6.648 -21.516 -9.938 1 95.69 251 MET B N 1
ATOM 3984 C CA . MET B 1 251 ? 5.918 -22.766 -10.172 1 95.69 251 MET B CA 1
ATOM 3985 C C . MET B 1 251 ? 5.754 -23.547 -8.875 1 95.69 251 MET B C 1
ATOM 3987 O O . MET B 1 251 ? 4.871 -24.406 -8.773 1 95.69 251 MET B O 1
ATOM 3991 N N . ALA B 1 252 ? 6.559 -23.297 -7.934 1 94.44 252 ALA B N 1
ATOM 3992 C CA . ALA B 1 252 ? 6.52 -24 -6.656 1 94.44 252 ALA B CA 1
ATOM 3993 C C . ALA B 1 252 ? 5.492 -23.375 -5.719 1 94.44 252 ALA B C 1
ATOM 3995 O O . ALA B 1 252 ? 5.242 -23.891 -4.625 1 94.44 252 ALA B O 1
ATOM 3996 N N . MET B 1 253 ? 4.883 -22.281 -6.105 1 95.31 253 MET B N 1
ATOM 3997 C CA . MET B 1 253 ? 3.922 -21.594 -5.254 1 95.31 253 MET B CA 1
ATOM 3998 C C . MET B 1 253 ? 2.705 -22.469 -4.977 1 95.31 253 MET B C 1
ATOM 4000 O O . MET B 1 253 ? 2.395 -23.375 -5.758 1 95.31 253 MET B O 1
ATOM 4004 N N . PRO B 1 254 ? 2.029 -22.234 -3.84 1 96.19 254 PRO B N 1
ATOM 4005 C CA . PRO B 1 254 ? 0.818 -23 -3.52 1 96.19 254 PRO B CA 1
ATOM 4006 C C . PRO B 1 254 ? -0.368 -22.625 -4.402 1 96.19 254 PRO B C 1
ATOM 4008 O O . PRO B 1 254 ? -0.217 -21.828 -5.34 1 96.19 254 PRO B O 1
ATOM 4011 N N . CYS B 1 255 ? -1.531 -23.25 -4.07 1 96.12 255 CYS B N 1
ATOM 4012 C CA . CYS B 1 255 ? -2.742 -22.969 -4.836 1 96.12 255 CYS B CA 1
ATOM 4013 C C . CYS B 1 255 ? -3.117 -21.5 -4.75 1 96.12 255 CYS B C 1
ATOM 4015 O O . CYS B 1 255 ? -3.041 -20.891 -3.678 1 96.12 255 CYS B O 1
ATOM 4017 N N . ALA B 1 256 ? -3.449 -20.984 -5.852 1 93.25 256 ALA B N 1
ATOM 4018 C CA . ALA B 1 256 ? -3.896 -19.594 -5.887 1 93.25 256 ALA B CA 1
ATOM 4019 C C . ALA B 1 256 ? -5.195 -19.422 -5.102 1 93.25 256 ALA B C 1
ATOM 4021 O O . ALA B 1 256 ? -6.102 -20.25 -5.191 1 93.25 256 ALA B O 1
ATOM 4022 N N . VAL B 1 257 ? -5.281 -18.359 -4.375 1 86 257 VAL B N 1
ATOM 4023 C CA . VAL B 1 257 ? -6.488 -18.062 -3.615 1 86 257 VAL B CA 1
ATOM 4024 C C . VAL B 1 257 ? -7.652 -17.812 -4.57 1 86 257 VAL B C 1
ATOM 4026 O O . VAL B 1 257 ? -8.789 -18.203 -4.289 1 86 257 VAL B O 1
ATOM 4029 N N . VAL B 1 258 ? -7.375 -17.219 -5.699 1 83.5 258 VAL B N 1
ATOM 4030 C CA . VAL B 1 258 ? -8.406 -16.891 -6.68 1 83.5 258 VAL B CA 1
ATOM 4031 C C . VAL B 1 258 ? -9.062 -18.172 -7.184 1 83.5 258 VAL B C 1
ATOM 4033 O O . VAL B 1 258 ? -10.25 -18.188 -7.523 1 83.5 258 VAL B O 1
ATOM 4036 N N . SER B 1 259 ? -8.281 -19.203 -7.238 1 89 259 SER B N 1
ATOM 4037 C CA . SER B 1 259 ? -8.852 -20.469 -7.691 1 89 259 SER B CA 1
ATOM 4038 C C . SER B 1 259 ? -9.953 -20.953 -6.746 1 89 259 SER B C 1
ATOM 4040 O O . SER B 1 259 ? -10.938 -21.547 -7.188 1 89 259 SER B O 1
ATOM 4042 N N . TYR B 1 260 ? -9.773 -20.781 -5.465 1 86.75 260 TYR B N 1
ATOM 4043 C CA . TYR B 1 260 ? -10.82 -21.094 -4.496 1 86.75 260 TYR B CA 1
ATOM 4044 C C . TYR B 1 260 ? -12.055 -20.234 -4.734 1 86.75 260 TYR B C 1
ATOM 4046 O O . TYR B 1 260 ? -13.188 -20.719 -4.684 1 86.75 260 TYR B O 1
ATOM 4054 N N . MET B 1 261 ? -11.859 -18.984 -4.977 1 80.56 261 MET B N 1
ATOM 4055 C CA . MET B 1 261 ? -12.977 -18.078 -5.219 1 80.56 261 MET B CA 1
ATOM 4056 C C . MET B 1 261 ? -13.797 -18.531 -6.426 1 80.56 261 MET B C 1
ATOM 4058 O O . MET B 1 261 ? -15.023 -18.516 -6.383 1 80.56 261 MET B O 1
ATOM 4062 N N . TYR B 1 262 ? -13.141 -18.891 -7.453 1 84.88 262 TYR B N 1
ATOM 4063 C CA . TYR B 1 262 ? -13.82 -19.375 -8.648 1 84.88 262 TYR B CA 1
ATOM 4064 C C . TYR B 1 262 ? -14.555 -20.688 -8.359 1 84.88 262 TYR B C 1
ATOM 4066 O O . TYR B 1 262 ? -15.703 -20.859 -8.766 1 84.88 262 TYR B O 1
ATOM 4074 N N . ALA B 1 263 ? -13.883 -21.578 -7.68 1 88.19 263 ALA B N 1
ATOM 4075 C CA . ALA B 1 263 ? -14.492 -22.875 -7.359 1 88.19 263 ALA B CA 1
ATOM 4076 C C . ALA B 1 263 ? -15.75 -22.688 -6.512 1 88.19 263 ALA B C 1
ATOM 4078 O O . ALA B 1 263 ? -16.766 -23.359 -6.73 1 88.19 263 ALA B O 1
ATOM 4079 N N . ARG B 1 264 ? -15.68 -21.859 -5.609 1 83.81 264 ARG B N 1
ATOM 4080 C CA . ARG B 1 264 ? -16.812 -21.578 -4.734 1 83.81 264 ARG B CA 1
ATOM 4081 C C . ARG B 1 264 ? -17.984 -20.984 -5.52 1 83.81 264 ARG B C 1
ATOM 4083 O O . ARG B 1 264 ? -19.141 -21.266 -5.234 1 83.81 264 ARG B O 1
ATOM 4090 N N . ARG B 1 265 ? -17.703 -20.234 -6.457 1 80.25 265 ARG B N 1
ATOM 4091 C CA . ARG B 1 265 ? -18.703 -19.516 -7.227 1 80.25 265 ARG B CA 1
ATOM 4092 C C . ARG B 1 265 ? -19.344 -20.422 -8.273 1 80.25 265 ARG B C 1
ATOM 4094 O O . ARG B 1 265 ? -20.547 -20.359 -8.516 1 80.25 265 ARG B O 1
ATOM 4101 N N . TYR B 1 266 ? -18.562 -21.219 -8.906 1 87.19 266 TYR B N 1
ATOM 4102 C CA . TYR B 1 266 ? -19.031 -21.859 -10.141 1 87.19 266 TYR B CA 1
ATOM 4103 C C . TYR B 1 266 ? -19.203 -23.359 -9.945 1 87.19 266 TYR B C 1
ATOM 4105 O O . TYR B 1 266 ? -19.719 -24.047 -10.828 1 87.19 266 TYR B O 1
ATOM 4113 N N . THR B 1 267 ? -18.734 -23.812 -8.789 1 90.19 267 THR B N 1
ATOM 4114 C CA . THR B 1 267 ? -18.75 -25.25 -8.633 1 90.19 267 THR B CA 1
ATOM 4115 C C . THR B 1 267 ? -19.188 -25.641 -7.223 1 90.19 267 THR B C 1
ATOM 4117 O O . THR B 1 267 ? -19.453 -24.781 -6.391 1 90.19 267 THR B O 1
ATOM 4120 N N . ASP B 1 268 ? -19.344 -26.969 -6.977 1 89.38 268 ASP B N 1
ATOM 4121 C CA . ASP B 1 268 ? -19.719 -27.484 -5.668 1 89.38 268 ASP B CA 1
ATOM 4122 C C . ASP B 1 268 ? -18.5 -27.984 -4.898 1 89.38 268 ASP B C 1
ATOM 4124 O O . ASP B 1 268 ? -18.641 -28.578 -3.83 1 89.38 268 ASP B O 1
ATOM 4128 N N . VAL B 1 269 ? -17.359 -27.703 -5.434 1 90.81 269 VAL B N 1
ATOM 4129 C CA . VAL B 1 269 ? -16.156 -28.234 -4.777 1 90.81 269 VAL B CA 1
ATOM 4130 C C . VAL B 1 269 ? -15.414 -27.109 -4.066 1 90.81 269 VAL B C 1
ATOM 4132 O O . VAL B 1 269 ? -14.195 -27.172 -3.898 1 90.81 269 VAL B O 1
ATOM 4135 N N . GLY B 1 270 ? -16.141 -26.172 -3.703 1 89 270 GLY B N 1
ATOM 4136 C CA . GLY B 1 270 ? -15.547 -25.031 -3.027 1 89 270 GLY B CA 1
ATOM 4137 C C . GLY B 1 270 ? -14.797 -25.406 -1.767 1 89 270 GLY B C 1
ATOM 4138 O O . GLY B 1 270 ? -13.703 -24.891 -1.509 1 89 270 GLY B O 1
ATOM 4139 N N . ASP B 1 271 ? -15.312 -26.344 -1.095 1 90 271 ASP B N 1
ATOM 4140 C CA . ASP B 1 271 ? -14.688 -26.75 0.159 1 90 271 ASP B CA 1
ATOM 4141 C C . ASP B 1 271 ? -13.359 -27.469 -0.095 1 90 271 ASP B C 1
ATOM 4143 O O . ASP B 1 271 ? -12.398 -27.266 0.652 1 90 271 ASP B O 1
ATOM 4147 N N . ILE B 1 272 ? -13.328 -28.219 -1.088 1 93.5 272 ILE B N 1
ATOM 4148 C CA . ILE B 1 272 ? -12.094 -28.906 -1.447 1 93.5 272 ILE B CA 1
ATOM 4149 C C . ILE B 1 272 ? -11.047 -27.891 -1.899 1 93.5 272 ILE B C 1
ATOM 4151 O O . ILE B 1 272 ? -9.883 -27.969 -1.489 1 93.5 272 ILE B O 1
ATOM 4155 N N . ALA B 1 273 ? -11.477 -26.953 -2.664 1 93.44 273 ALA B N 1
ATOM 4156 C CA . ALA B 1 273 ? -10.57 -25.906 -3.135 1 93.44 273 ALA B CA 1
ATOM 4157 C C . ALA B 1 273 ? -10.031 -25.094 -1.971 1 93.44 273 ALA B C 1
ATOM 4159 O O . ALA B 1 273 ? -8.852 -24.734 -1.944 1 93.44 273 ALA B O 1
ATOM 4160 N N . ALA B 1 274 ? -10.906 -24.891 -1.072 1 90.38 274 ALA B N 1
ATOM 4161 C CA . ALA B 1 274 ? -10.5 -24.156 0.124 1 90.38 274 ALA B CA 1
ATOM 4162 C C . ALA B 1 274 ? -9.43 -24.938 0.896 1 90.38 274 ALA B C 1
ATOM 4164 O O . ALA B 1 274 ? -8.43 -24.359 1.323 1 90.38 274 ALA B O 1
ATOM 4165 N N . GLY B 1 275 ? -9.68 -26.094 1.083 1 92.12 275 GLY B N 1
ATOM 4166 C CA . GLY B 1 275 ? -8.703 -26.938 1.75 1 92.12 275 GLY B CA 1
ATOM 4167 C C . GLY B 1 275 ? -7.375 -27.016 1.025 1 92.12 275 GLY B C 1
ATOM 4168 O O . GLY B 1 275 ? -6.316 -27 1.657 1 92.12 275 GLY B O 1
ATOM 4169 N N . ALA B 1 276 ? -7.426 -27.062 -0.251 1 95.5 276 ALA B N 1
ATOM 4170 C CA . ALA B 1 276 ? -6.211 -27.109 -1.06 1 95.5 276 ALA B CA 1
ATOM 4171 C C . ALA B 1 276 ? -5.379 -25.844 -0.879 1 95.5 276 ALA B C 1
ATOM 4173 O O . ALA B 1 276 ? -4.156 -25.906 -0.722 1 95.5 276 ALA B O 1
ATOM 4174 N N . VAL B 1 277 ? -6.016 -24.781 -0.934 1 93.12 277 VAL B N 1
ATOM 4175 C CA . VAL B 1 277 ? -5.328 -23.5 -0.773 1 93.12 277 VAL B CA 1
ATOM 4176 C C . VAL B 1 277 ? -4.691 -23.422 0.612 1 93.12 277 VAL B C 1
ATOM 4178 O O . VAL B 1 277 ? -3.514 -23.078 0.743 1 93.12 277 VAL B O 1
ATOM 4181 N N . LEU B 1 278 ? -5.434 -23.812 1.588 1 91.25 278 LEU B N 1
ATOM 4182 C CA . LEU B 1 278 ? -4.949 -23.734 2.961 1 91.25 278 LEU B CA 1
ATOM 4183 C C . LEU B 1 278 ? -3.768 -24.672 3.17 1 91.25 278 LEU B C 1
ATOM 4185 O O . LEU B 1 278 ? -2.705 -24.25 3.633 1 91.25 278 LEU B O 1
ATOM 4189 N N . VAL B 1 279 ? -3.951 -25.828 2.803 1 93.75 279 VAL B N 1
ATOM 4190 C CA . VAL B 1 279 ? -2.938 -26.859 3.037 1 93.75 279 VAL B CA 1
ATOM 4191 C C . VAL B 1 279 ? -1.682 -26.531 2.232 1 93.75 279 VAL B C 1
ATOM 4193 O O . VAL B 1 279 ? -0.568 -26.594 2.76 1 93.75 279 VAL B O 1
ATOM 4196 N N . SER B 1 280 ? -1.862 -26.234 1.002 1 95.56 280 SER B N 1
ATOM 4197 C CA . SER B 1 280 ? -0.701 -25.953 0.161 1 95.56 280 SER B CA 1
ATOM 4198 C C . SER B 1 280 ? 0.063 -24.734 0.655 1 95.56 280 SER B C 1
ATOM 4200 O O . SER B 1 280 ? 1.294 -24.688 0.588 1 95.56 280 SER B O 1
ATOM 4202 N N . THR B 1 281 ? -0.661 -23.75 1.115 1 92.06 281 THR B N 1
ATOM 4203 C CA . THR B 1 281 ? -0.015 -22.547 1.604 1 92.06 281 THR B CA 1
ATOM 4204 C C . THR B 1 281 ? 0.799 -22.828 2.863 1 92.06 281 THR B C 1
ATOM 4206 O O . THR B 1 281 ? 1.961 -22.438 2.963 1 92.06 281 THR B O 1
ATOM 4209 N N . VAL B 1 282 ? 0.241 -23.547 3.752 1 88.62 282 VAL B N 1
ATOM 4210 C CA . VAL B 1 282 ? 0.919 -23.891 5 1 88.62 282 VAL B CA 1
ATOM 4211 C C . VAL B 1 282 ? 2.137 -24.766 4.703 1 88.62 282 VAL B C 1
ATOM 4213 O O . VAL B 1 282 ? 3.227 -24.516 5.227 1 88.62 282 VAL B O 1
ATOM 4216 N N . VAL B 1 283 ? 1.944 -25.719 3.928 1 92.19 283 VAL B N 1
ATOM 4217 C CA . VAL B 1 283 ? 3.033 -26.625 3.572 1 92.19 283 VAL B CA 1
ATOM 4218 C C . VAL B 1 283 ? 4.137 -25.859 2.855 1 92.19 283 VAL B C 1
ATOM 4220 O O . VAL B 1 283 ? 5.324 -26.062 3.121 1 92.19 283 VAL B O 1
ATOM 4223 N N . PHE B 1 284 ? 3.781 -25.031 1.953 1 92.5 284 PHE B N 1
ATOM 4224 C CA . PHE B 1 284 ? 4.766 -24.234 1.237 1 92.5 284 PHE B CA 1
ATOM 4225 C C . PHE B 1 284 ? 5.57 -23.375 2.205 1 92.5 284 PHE B C 1
ATOM 4227 O O . PHE B 1 284 ? 6.797 -23.297 2.107 1 92.5 284 PHE B O 1
ATOM 4234 N N . LEU B 1 285 ? 4.848 -22.672 3.049 1 84.69 285 LEU B N 1
ATOM 4235 C CA . LEU B 1 285 ? 5.531 -21.797 3.988 1 84.69 285 LEU B CA 1
ATOM 4236 C C . LEU B 1 285 ? 6.496 -22.578 4.871 1 84.69 285 LEU B C 1
ATOM 4238 O O . LEU B 1 285 ? 7.551 -22.062 5.254 1 84.69 285 LEU B O 1
ATOM 4242 N N . LEU B 1 286 ? 6.215 -23.797 5.145 1 83.94 286 LEU B N 1
ATOM 4243 C CA . LEU B 1 286 ? 7.086 -24.656 5.938 1 83.94 286 LEU B CA 1
ATOM 4244 C C . LEU B 1 286 ? 8.266 -25.141 5.109 1 83.94 286 LEU B C 1
ATOM 4246 O O . LEU B 1 286 ? 9.375 -25.297 5.625 1 83.94 286 LEU B O 1
ATOM 4250 N N . LEU B 1 287 ? 8.07 -25.25 3.807 1 85.25 287 LEU B N 1
ATOM 4251 C CA . LEU B 1 287 ? 9.094 -25.828 2.941 1 85.25 287 LEU B CA 1
ATOM 4252 C C . LEU B 1 287 ? 9.875 -24.75 2.219 1 85.25 287 LEU B C 1
ATOM 4254 O O . LEU B 1 287 ? 10.961 -25 1.692 1 85.25 287 LEU B O 1
ATOM 4258 N N . ALA B 1 288 ? 9.305 -23.641 2.193 1 81.88 288 ALA B N 1
ATOM 4259 C CA . ALA B 1 288 ? 9.852 -22.547 1.403 1 81.88 288 ALA B CA 1
ATOM 4260 C C . ALA B 1 288 ? 11.305 -22.266 1.766 1 81.88 288 ALA B C 1
ATOM 4262 O O . ALA B 1 288 ? 12.141 -22.062 0.884 1 81.88 288 ALA B O 1
ATOM 4263 N N . PRO B 1 289 ? 11.633 -22.297 3.074 1 76.88 289 PRO B N 1
ATOM 4264 C CA . PRO B 1 289 ? 13.047 -22.078 3.383 1 76.88 289 PRO B CA 1
ATOM 4265 C C . PRO B 1 289 ? 13.961 -23.109 2.713 1 76.88 289 PRO B C 1
ATOM 4267 O O . PRO B 1 289 ? 15.039 -22.75 2.223 1 76.88 289 PRO B O 1
ATOM 4270 N N . ALA B 1 290 ? 13.523 -24.297 2.637 1 75.69 290 ALA B N 1
ATOM 4271 C CA . ALA B 1 290 ? 14.297 -25.344 1.977 1 75.69 290 ALA B CA 1
ATOM 4272 C C . ALA B 1 290 ? 14.352 -25.109 0.468 1 75.69 290 ALA B C 1
ATOM 4274 O O . ALA B 1 290 ? 15.398 -25.312 -0.156 1 75.69 290 ALA B O 1
ATOM 4275 N N . LEU B 1 291 ? 13.305 -24.703 -0.09 1 76.94 291 LEU B N 1
ATOM 4276 C CA . LEU B 1 291 ? 13.227 -24.438 -1.525 1 76.94 291 LEU B CA 1
ATOM 4277 C C . LEU B 1 291 ? 14.133 -23.281 -1.918 1 76.94 291 LEU B C 1
ATOM 4279 O O . LEU B 1 291 ? 14.805 -23.328 -2.951 1 76.94 291 LEU B O 1
ATOM 4283 N N . LEU B 1 292 ? 14.086 -22.25 -1.082 1 75.62 292 LEU B N 1
ATOM 4284 C CA . LEU B 1 292 ? 14.906 -21.078 -1.359 1 75.62 292 LEU B CA 1
ATOM 4285 C C . LEU B 1 292 ? 16.391 -21.406 -1.258 1 75.62 292 LEU B C 1
ATOM 4287 O O . LEU B 1 292 ? 17.203 -20.875 -2.006 1 75.62 292 LEU B O 1
ATOM 4291 N N . TRP B 1 293 ? 16.703 -22.281 -0.432 1 68.31 293 TRP B N 1
ATOM 4292 C CA . TRP B 1 293 ? 18.078 -22.734 -0.299 1 68.31 293 TRP B CA 1
ATOM 4293 C C . TRP B 1 293 ? 18.531 -23.469 -1.558 1 68.31 293 TRP B C 1
ATOM 4295 O O . TRP B 1 293 ? 19.641 -23.234 -2.047 1 68.31 293 TRP B O 1
ATOM 4305 N N . PHE B 1 294 ? 17.656 -24.234 -2.053 1 64.06 294 PHE B N 1
ATOM 4306 C CA . PHE B 1 294 ? 18.016 -25.031 -3.215 1 64.06 294 PHE B CA 1
ATOM 4307 C C . PHE B 1 294 ? 18.109 -24.172 -4.465 1 64.06 294 PHE B C 1
ATOM 4309 O O . PHE B 1 294 ? 18.922 -24.438 -5.355 1 64.06 294 PHE B O 1
ATOM 4316 N N . THR B 1 295 ? 17.281 -23.156 -4.508 1 61.53 295 THR B N 1
ATOM 4317 C CA . THR B 1 295 ? 17.266 -22.344 -5.715 1 61.53 295 THR B CA 1
ATOM 4318 C C . THR B 1 295 ? 18.406 -21.328 -5.707 1 61.53 295 THR B C 1
ATOM 4320 O O . THR B 1 295 ? 18.797 -20.828 -6.758 1 61.53 295 THR B O 1
ATOM 4323 N N . ARG B 1 296 ? 18.891 -20.922 -4.504 1 57.16 296 ARG B N 1
ATOM 4324 C CA . ARG B 1 296 ? 19.984 -19.953 -4.402 1 57.16 296 ARG B CA 1
ATOM 4325 C C . ARG B 1 296 ? 21.328 -20.641 -4.605 1 57.16 296 ARG B C 1
ATOM 4327 O O . ARG B 1 296 ? 22.359 -19.969 -4.734 1 57.16 296 ARG B O 1
ATOM 4334 N N . GLN B 1 297 ? 21.406 -21.984 -4.555 1 48.53 297 GLN B N 1
ATOM 4335 C CA . GLN B 1 297 ? 22.688 -22.625 -4.844 1 48.53 297 GLN B CA 1
ATOM 4336 C C . GLN B 1 297 ? 22.953 -22.688 -6.348 1 48.53 297 GLN B C 1
ATOM 4338 O O . GLN B 1 297 ? 22.016 -22.812 -7.1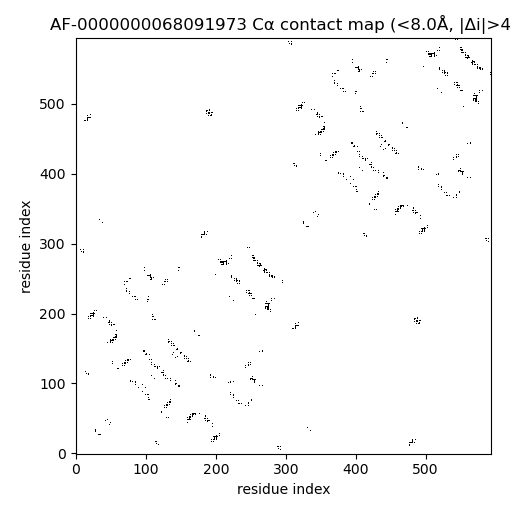37 1 48.53 297 GLN B O 1
#

Radius of gyration: 25.62 Å; Cα contacts (8 Å, |Δi|>4): 1038; chains: 2; bounding box: 47×79×56 Å

Nearest PDB structures (foldseek):
  7wkw-assembly1_B  TM=7.265E-01  e=1.415E-07  Arabidopsis thaliana
  7y9t-assembly1_B  TM=7.187E-01  e=6.158E-07  Arabidopsis thaliana
  4n7w-assembly1_A  TM=6.229E-01  e=1.765E-04  Yersinia frederiksenii
  3zuy-assembly1_A  TM=6.150E-01  e=3.013E-04  Neisseria meningitidis
  3zux-assembly1_A  TM=5.956E-01  e=1.638E-03  Neisseria meningitidis